Protein AF-A0A6J0YAD2-F1 (afdb_monomer)

Sequence (638 aa):
RALRPNRMYWRQGIYLNWSPEAYCLVGSEVLDHHAESFLKITVPSCRKGCVLLGQVVDHIDSLMEEWFPGLLEIDICGEGETLLKKWALYSFNDGEEHQKILLDNLMKKAEEGDLLVNPDQPRLTIPISQIAPDLILADLPRNIMLNNDELEFEQAPEFLLGDGSFGSVYRAAYKGEEVAVKIFNKHTSLRLLRQELVVLCHLHHPSLISLLAAGIRPRMLVMELASKGSLDRLLQQDKTSLTRTLQHRIVLHVADGLRYLHSAMIIYRDLKPHNVLLFTLYPNAAIIAKIADYGIAQYCCRMGIKTSEGTPGFRAPEVARGNVIYNQQADVYSFGLLLYDILTTGGRIAEGLKFPNEFDELAIQGKLPGFTTHKQKNFLLVGTADGNLAIFEDKTVKCKGATPLKILNIGNVSTPLMCLSESVNLTEKNIMWGGCGTKVFSFSDDFTIQKLIETRTNQRFSNTSFCDSNIIAVVVDTALYVAKKNSPCVEVWDKKTEKLCELIDCVHFLKEELVRVSKESKHKMSYSGRVKTLCLQKNTALWIGTGGGHILLLDLSTRRIIRIIHNFCDSVRVMMTAQLGSLKNVMLVLGYNRKSAEEIQSCLSVWDINLPHEVQNLEKHIEVRKELAEKMRRISVE

Structure (mmCIF, N/CA/C/O backbone):
data_AF-A0A6J0YAD2-F1
#
_entry.id   AF-A0A6J0YAD2-F1
#
loop_
_atom_site.group_PDB
_atom_site.id
_atom_site.type_symbol
_atom_site.label_atom_id
_atom_site.label_alt_id
_atom_site.label_comp_id
_atom_site.label_asym_id
_atom_site.label_entity_id
_atom_site.label_seq_id
_atom_site.pdbx_PDB_ins_code
_atom_site.Cartn_x
_atom_site.Cartn_y
_atom_site.Cartn_z
_atom_site.occupancy
_atom_site.B_iso_or_equiv
_atom_site.auth_seq_id
_atom_site.auth_comp_id
_atom_site.auth_asym_id
_atom_site.auth_atom_id
_atom_site.pdbx_PDB_model_num
ATOM 1 N N . ARG A 1 1 ? 5.662 -26.470 -18.129 1.00 44.34 1 ARG A N 1
ATOM 2 C CA . ARG A 1 1 ? 6.978 -26.662 -17.460 1.00 44.34 1 ARG A CA 1
ATOM 3 C C . ARG A 1 1 ? 7.989 -25.794 -18.196 1.00 44.34 1 ARG A C 1
ATOM 5 O O . ARG A 1 1 ? 8.094 -25.959 -19.401 1.00 44.34 1 ARG A O 1
ATOM 12 N N . ALA A 1 2 ? 8.673 -24.866 -17.523 1.00 53.50 2 ALA A N 1
ATOM 13 C CA . ALA A 1 2 ? 9.708 -24.052 -18.167 1.00 53.50 2 ALA A CA 1
ATOM 14 C C . ALA A 1 2 ? 10.860 -24.953 -18.654 1.00 53.50 2 ALA A C 1
ATOM 16 O O . ALA A 1 2 ? 11.359 -25.768 -17.872 1.00 53.50 2 ALA A O 1
ATOM 17 N N . LEU A 1 3 ? 11.257 -24.834 -19.927 1.00 74.44 3 LEU A N 1
ATOM 18 C CA . LEU A 1 3 ? 12.434 -25.527 -20.455 1.00 74.44 3 LEU A CA 1
ATOM 19 C C . LEU A 1 3 ? 13.683 -25.015 -19.724 1.00 74.44 3 LEU A C 1
ATOM 21 O O . LEU A 1 3 ? 13.900 -23.807 -19.620 1.00 74.44 3 LEU A O 1
ATOM 25 N N . ARG A 1 4 ? 14.512 -25.929 -19.215 1.00 83.62 4 ARG A N 1
ATOM 26 C CA . ARG A 1 4 ? 15.832 -25.588 -18.673 1.00 83.62 4 ARG A CA 1
ATOM 27 C C . ARG A 1 4 ? 16.863 -25.699 -19.800 1.00 83.62 4 ARG A C 1
ATOM 29 O O . ARG A 1 4 ? 16.853 -26.721 -20.481 1.00 83.62 4 ARG A O 1
ATOM 36 N N . PRO A 1 5 ? 17.737 -24.698 -19.994 1.00 89.00 5 PRO A N 1
ATOM 37 C CA . PRO A 1 5 ? 18.755 -24.767 -21.030 1.00 89.00 5 PRO A CA 1
ATOM 38 C C . PRO A 1 5 ? 19.855 -25.762 -20.667 1.00 89.00 5 PRO A C 1
ATOM 40 O O . PRO A 1 5 ? 20.206 -25.925 -19.491 1.00 89.00 5 PRO A O 1
ATOM 43 N N . ASN A 1 6 ? 20.464 -26.341 -21.697 1.00 90.62 6 ASN A N 1
ATOM 44 C CA . ASN A 1 6 ? 21.775 -26.960 -21.578 1.00 90.62 6 ASN A CA 1
ATOM 45 C C . ASN A 1 6 ? 22.804 -25.839 -21.415 1.00 90.62 6 ASN A C 1
ATOM 47 O O . ASN A 1 6 ? 22.952 -24.991 -22.295 1.00 90.62 6 ASN A O 1
ATOM 51 N N . ARG A 1 7 ? 23.468 -25.811 -20.258 1.00 93.31 7 ARG A N 1
ATOM 52 C CA . ARG A 1 7 ? 24.421 -24.762 -19.883 1.00 93.31 7 ARG A CA 1
ATOM 53 C C . ARG A 1 7 ? 25.838 -25.316 -19.843 1.00 93.31 7 ARG A C 1
ATOM 55 O O . ARG A 1 7 ? 26.067 -26.348 -19.215 1.00 93.31 7 ARG A O 1
ATOM 62 N N . MET A 1 8 ? 26.775 -24.614 -20.465 1.00 92.50 8 MET A N 1
ATOM 63 C CA . MET A 1 8 ? 28.204 -24.925 -20.415 1.00 92.50 8 MET A CA 1
ATOM 64 C C . MET A 1 8 ? 28.964 -23.704 -19.908 1.00 92.50 8 MET A C 1
ATOM 66 O O . MET A 1 8 ? 28.759 -22.592 -20.390 1.00 92.50 8 MET A O 1
ATOM 70 N N . TYR A 1 9 ? 29.829 -23.913 -18.921 1.00 92.38 9 TYR A N 1
ATOM 71 C CA . TYR A 1 9 ? 30.644 -22.869 -18.309 1.00 92.38 9 TYR A CA 1
ATOM 72 C C . TYR A 1 9 ? 32.117 -23.132 -18.603 1.00 92.38 9 TYR A C 1
ATOM 74 O O . TYR A 1 9 ? 32.573 -24.267 -18.490 1.00 92.38 9 TYR A O 1
ATOM 82 N N . TRP A 1 10 ? 32.854 -22.082 -18.951 1.00 88.81 10 TRP A N 1
ATOM 83 C CA . TRP A 1 10 ? 34.249 -22.176 -19.387 1.00 88.81 10 TRP A CA 1
ATOM 84 C C . TRP A 1 10 ? 35.114 -21.085 -18.747 1.00 88.81 10 TRP A C 1
ATOM 86 O O . TRP A 1 10 ? 36.070 -20.591 -19.332 1.00 88.81 10 TRP A O 1
ATOM 96 N N . ARG A 1 11 ? 34.785 -20.738 -17.492 1.00 89.81 11 ARG A N 1
ATOM 97 C CA . ARG A 1 11 ? 35.461 -19.753 -16.625 1.00 89.81 11 ARG A CA 1
ATOM 98 C C . ARG A 1 11 ? 35.331 -18.297 -17.067 1.00 89.81 11 ARG A C 1
ATOM 100 O O . ARG A 1 11 ? 34.961 -17.467 -16.249 1.00 89.81 11 ARG A O 1
ATOM 107 N N . GLN A 1 12 ? 35.614 -17.997 -18.327 1.00 91.31 12 GLN A N 1
ATOM 108 C CA . GLN A 1 12 ? 35.558 -16.649 -18.905 1.00 91.31 12 GLN A CA 1
ATOM 109 C C . GLN A 1 12 ? 34.339 -16.452 -19.815 1.00 91.31 12 GLN A C 1
ATOM 111 O O . GLN A 1 12 ? 34.292 -15.524 -20.617 1.00 91.31 12 GLN A O 1
ATOM 116 N N . GLY A 1 13 ? 33.347 -17.334 -19.697 1.00 93.06 13 GLY A N 1
ATOM 117 C CA . GLY A 1 13 ? 32.132 -17.273 -20.486 1.00 93.06 13 GLY A CA 1
ATOM 118 C C . GLY A 1 13 ? 31.116 -18.341 -20.106 1.00 93.06 13 GLY A C 1
ATOM 119 O O . GLY A 1 13 ? 31.372 -19.248 -19.301 1.00 93.06 13 GLY A O 1
ATOM 120 N N . ILE A 1 14 ? 29.949 -18.234 -20.731 1.00 95.56 14 ILE A N 1
ATOM 121 C CA . ILE A 1 14 ? 28.834 -19.160 -20.597 1.00 95.56 14 ILE A CA 1
ATOM 122 C C . ILE A 1 14 ? 28.152 -19.363 -21.952 1.00 95.56 14 ILE A C 1
ATOM 124 O O . ILE A 1 14 ? 27.942 -18.420 -22.711 1.00 95.56 14 ILE A O 1
ATOM 128 N N . TYR A 1 15 ? 27.800 -20.611 -22.245 1.00 95.12 15 TYR A N 1
ATOM 129 C CA . TYR A 1 15 ? 26.928 -20.974 -23.354 1.00 95.12 15 TYR A CA 1
ATOM 130 C C . TYR A 1 15 ? 25.610 -21.503 -22.800 1.00 95.12 15 TYR A C 1
ATOM 132 O O . TYR A 1 15 ? 25.598 -22.418 -21.969 1.00 95.12 15 TYR A O 1
ATOM 140 N N . LEU A 1 16 ? 24.505 -20.918 -23.250 1.00 94.94 16 LEU A N 1
ATOM 141 C CA . LEU A 1 16 ? 23.154 -21.289 -22.861 1.00 94.94 16 LEU A CA 1
ATOM 142 C C . LEU A 1 16 ? 22.366 -21.693 -24.108 1.00 94.94 16 LEU A C 1
ATOM 144 O O . LEU A 1 16 ? 22.108 -20.873 -24.990 1.00 94.94 16 LEU A O 1
ATOM 148 N N . ASN A 1 17 ? 21.967 -22.962 -24.168 1.00 93.19 17 ASN A N 1
ATOM 149 C CA . ASN A 1 17 ? 21.215 -23.518 -25.285 1.00 93.19 17 ASN A CA 1
ATOM 150 C C . ASN A 1 17 ? 19.826 -23.979 -24.833 1.00 93.19 17 ASN A C 1
ATOM 152 O O . ASN A 1 17 ? 19.703 -24.972 -24.110 1.00 93.19 17 ASN A O 1
ATOM 156 N N . TRP A 1 18 ? 18.781 -23.271 -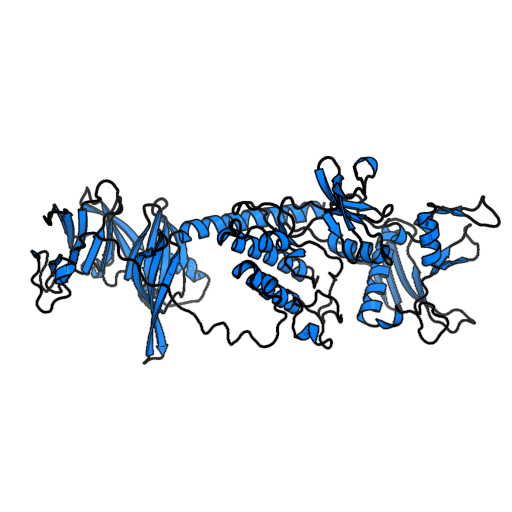25.266 1.00 92.75 18 TRP A N 1
ATOM 157 C CA . TRP A 1 18 ? 17.391 -23.706 -25.095 1.00 92.75 18 TRP A CA 1
ATOM 158 C C . TRP A 1 18 ? 16.905 -24.461 -26.330 1.00 92.75 18 TRP A C 1
ATOM 160 O O . TRP A 1 18 ? 16.233 -25.481 -26.201 1.00 92.75 18 TRP A O 1
ATOM 170 N N . SER A 1 19 ? 17.231 -23.945 -27.516 1.00 92.06 19 SER A N 1
ATOM 171 C CA . SER A 1 19 ? 16.892 -24.526 -28.816 1.00 92.06 19 SER A CA 1
ATOM 172 C C . SER A 1 19 ? 17.764 -23.903 -29.916 1.00 92.06 19 SER A C 1
ATOM 174 O O . SER A 1 19 ? 18.297 -22.814 -29.701 1.00 92.06 19 SER A O 1
ATOM 176 N N . PRO A 1 20 ? 17.835 -24.497 -31.121 1.00 89.06 20 PRO A N 1
ATOM 177 C CA . PRO A 1 20 ? 18.497 -23.868 -32.269 1.00 89.06 20 PRO A CA 1
ATOM 178 C C . PRO A 1 20 ? 17.954 -22.468 -32.607 1.00 89.06 20 PRO A C 1
ATOM 180 O O . PRO A 1 20 ? 18.698 -21.610 -33.063 1.00 89.06 20 PRO A O 1
ATOM 183 N N . GLU A 1 21 ? 16.673 -22.208 -32.325 1.00 88.50 21 GLU A N 1
ATOM 184 C CA . GLU A 1 21 ? 16.036 -20.899 -32.531 1.00 88.50 21 GLU A CA 1
ATOM 185 C C . GLU A 1 21 ? 16.337 -19.871 -31.426 1.00 88.50 21 GLU A C 1
ATOM 187 O O . GLU A 1 21 ? 16.003 -18.697 -31.577 1.00 88.50 21 GLU A O 1
ATOM 192 N N . ALA A 1 22 ? 16.882 -20.298 -30.282 1.00 90.31 22 ALA A N 1
ATOM 193 C CA . ALA A 1 22 ? 17.106 -19.452 -29.112 1.00 90.31 22 ALA A CA 1
ATOM 194 C C . ALA A 1 22 ? 18.272 -19.983 -28.268 1.00 90.31 22 ALA A C 1
ATOM 196 O O . ALA A 1 22 ? 18.119 -20.900 -27.451 1.00 90.31 22 ALA A O 1
ATOM 197 N N . TYR A 1 23 ? 19.434 -19.368 -28.457 1.00 95.25 23 TYR A N 1
ATOM 198 C CA . TYR A 1 23 ? 20.646 -19.617 -27.690 1.00 95.25 23 TYR A CA 1
ATOM 199 C C . TYR A 1 23 ? 21.347 -18.293 -27.380 1.00 95.25 23 TYR A C 1
ATOM 201 O O . TYR A 1 23 ? 21.082 -17.272 -28.014 1.00 95.25 23 TYR A O 1
ATOM 209 N N . CYS A 1 24 ? 22.240 -18.313 -26.397 1.00 96.75 24 CYS A N 1
ATOM 210 C CA . CYS A 1 24 ? 23.077 -17.173 -26.057 1.00 96.75 24 CYS A CA 1
ATOM 211 C C . CYS A 1 24 ? 24.483 -17.656 -25.698 1.00 96.75 24 CYS A C 1
ATOM 213 O O . CYS A 1 24 ? 24.646 -18.571 -24.885 1.00 96.75 24 CYS A O 1
ATOM 215 N N . LEU A 1 25 ? 25.488 -17.046 -26.316 1.00 96.69 25 LEU A N 1
ATOM 216 C CA . LEU A 1 25 ? 26.894 -17.234 -25.989 1.00 96.69 25 LEU A CA 1
ATOM 217 C C . LEU A 1 25 ? 27.455 -15.903 -25.496 1.00 96.69 25 LEU A C 1
ATOM 219 O O . LEU A 1 25 ? 27.321 -14.893 -26.181 1.00 96.69 25 LEU A O 1
ATOM 223 N N . VAL A 1 26 ? 28.081 -15.919 -24.323 1.00 96.75 26 VAL A N 1
ATOM 224 C CA . VAL A 1 26 ? 28.782 -14.766 -23.750 1.00 96.75 26 VAL A CA 1
ATOM 225 C C . VAL A 1 26 ? 30.177 -15.223 -23.362 1.00 96.75 26 VAL A C 1
ATOM 227 O O . VAL A 1 26 ? 30.312 -16.223 -22.654 1.00 96.75 26 VAL A O 1
ATOM 230 N N . GLY A 1 27 ? 31.211 -14.517 -23.804 1.00 94.38 27 GLY A N 1
ATOM 231 C CA . GLY A 1 27 ? 32.587 -14.872 -23.472 1.00 94.38 27 GLY A CA 1
ATOM 232 C C . GLY A 1 27 ? 33.573 -13.736 -23.684 1.00 94.38 27 GLY A C 1
ATOM 233 O O . GLY A 1 27 ? 33.277 -12.764 -24.376 1.00 94.38 27 GLY A O 1
ATOM 234 N N . SER A 1 28 ? 34.742 -13.870 -23.065 1.00 93.06 28 SER A N 1
ATOM 235 C CA . SER A 1 28 ? 35.893 -13.011 -23.331 1.00 93.06 28 SER A CA 1
ATOM 236 C C . SER A 1 28 ? 36.637 -13.488 -24.579 1.00 93.06 28 SER A C 1
ATOM 238 O O . SER A 1 28 ? 36.883 -14.683 -24.733 1.00 93.06 28 SER A O 1
ATOM 240 N N . GLU A 1 29 ? 37.010 -12.552 -25.449 1.00 90.94 29 GLU A N 1
ATOM 241 C CA . GLU A 1 29 ? 37.873 -12.787 -26.608 1.00 90.94 29 GLU A CA 1
ATOM 242 C C . GLU A 1 29 ? 39.023 -11.760 -26.634 1.00 90.94 29 GLU A C 1
ATOM 244 O O . GLU A 1 29 ? 38.943 -10.683 -26.034 1.00 90.94 29 GLU A O 1
ATOM 249 N N . VAL A 1 30 ? 40.109 -12.123 -27.322 1.00 89.81 30 VAL A N 1
ATOM 250 C CA . VAL A 1 30 ? 41.271 -11.273 -27.617 1.00 89.81 30 VAL A CA 1
ATOM 251 C C . VAL A 1 30 ? 41.626 -11.510 -29.083 1.00 89.81 30 VAL A C 1
ATOM 253 O O . VAL A 1 30 ? 41.653 -12.659 -29.523 1.00 89.81 30 VAL A O 1
ATOM 256 N N . LEU A 1 31 ? 41.856 -10.438 -29.842 1.00 86.38 31 LEU A N 1
ATOM 257 C CA . LEU A 1 31 ? 42.290 -10.524 -31.237 1.00 86.38 31 LEU A CA 1
ATOM 258 C C . LEU A 1 31 ? 43.809 -10.387 -31.313 1.00 86.38 31 LEU A C 1
ATOM 260 O O . LEU A 1 31 ? 44.398 -9.585 -30.584 1.00 86.38 31 LEU A O 1
ATOM 264 N N . ASP A 1 32 ? 44.434 -11.126 -32.227 1.00 76.88 32 ASP A N 1
ATOM 265 C CA . ASP A 1 32 ? 45.860 -10.978 -32.505 1.00 76.88 32 ASP A CA 1
ATOM 266 C C . ASP A 1 32 ? 46.169 -9.514 -32.870 1.00 76.88 32 ASP A C 1
ATOM 268 O O . ASP A 1 32 ? 45.430 -8.875 -33.617 1.00 76.88 32 ASP A O 1
ATOM 272 N N . HIS A 1 33 ? 47.254 -8.973 -32.308 1.00 76.88 33 HIS A N 1
ATOM 273 C CA . HIS A 1 33 ? 47.688 -7.571 -32.444 1.00 76.88 33 HIS A CA 1
ATOM 274 C C . HIS A 1 33 ? 46.863 -6.501 -31.699 1.00 76.88 33 HIS A C 1
ATOM 276 O O . HIS A 1 33 ? 47.216 -5.323 -31.775 1.00 76.88 33 HIS A O 1
ATOM 282 N N . HIS A 1 34 ? 45.855 -6.876 -30.902 1.00 77.12 34 HIS A N 1
ATOM 283 C CA . HIS A 1 34 ? 45.168 -5.966 -29.977 1.00 77.12 34 HIS A CA 1
ATOM 284 C C . HIS A 1 34 ? 45.392 -6.391 -28.519 1.00 77.12 34 HIS A C 1
ATOM 286 O O . HIS A 1 34 ? 45.037 -7.494 -28.119 1.00 77.12 34 HIS A O 1
ATOM 292 N N . ALA A 1 35 ? 45.973 -5.503 -27.704 1.00 75.69 35 ALA A N 1
ATOM 293 C CA . ALA A 1 35 ? 46.226 -5.773 -26.283 1.00 75.69 35 ALA A CA 1
ATOM 294 C C . ALA A 1 35 ? 44.952 -5.726 -25.410 1.00 75.69 35 ALA A C 1
ATOM 296 O O . ALA A 1 35 ? 44.960 -6.199 -24.275 1.00 75.69 35 ALA A O 1
ATOM 297 N N . GLU A 1 36 ? 43.866 -5.149 -25.926 1.00 83.19 36 GLU A N 1
ATOM 298 C CA . GLU A 1 36 ? 42.602 -4.967 -25.213 1.00 83.19 36 GLU A CA 1
ATOM 299 C C . GLU A 1 36 ? 41.737 -6.236 -25.274 1.00 83.19 36 GLU A C 1
ATOM 301 O O . GLU A 1 36 ? 41.394 -6.728 -26.351 1.00 83.19 36 GLU A O 1
ATOM 306 N N . SER A 1 37 ? 41.339 -6.755 -24.110 1.00 88.12 37 SER A N 1
ATOM 307 C CA . SER A 1 37 ? 40.329 -7.815 -24.016 1.00 88.12 37 SER A CA 1
ATOM 308 C C . SER A 1 37 ? 38.924 -7.246 -24.181 1.00 88.12 37 SER A C 1
ATOM 310 O O . SER A 1 37 ? 38.629 -6.186 -23.628 1.00 88.12 37 SER A O 1
ATOM 312 N N . PHE A 1 38 ? 38.023 -7.984 -24.828 1.00 91.12 38 PHE A N 1
ATOM 313 C CA . PHE A 1 38 ? 36.623 -7.579 -24.964 1.00 91.12 38 PHE A CA 1
ATOM 314 C C . PHE A 1 38 ? 35.659 -8.722 -24.644 1.00 91.12 38 PHE A C 1
ATOM 316 O O . PHE A 1 38 ? 36.020 -9.901 -24.638 1.00 91.12 38 PHE A O 1
ATOM 323 N N . LEU A 1 39 ? 34.411 -8.352 -24.356 1.00 94.00 39 LEU A N 1
ATOM 324 C CA . LEU A 1 39 ? 33.299 -9.287 -24.229 1.00 94.00 39 LEU A CA 1
ATOM 325 C C . LEU A 1 39 ? 32.572 -9.390 -25.565 1.00 94.00 39 LEU A C 1
ATOM 327 O O . LEU A 1 39 ? 32.253 -8.378 -26.187 1.00 94.00 39 LEU A O 1
ATOM 331 N N . LYS A 1 40 ? 32.265 -10.617 -25.976 1.00 95.56 40 LYS A N 1
ATOM 332 C CA . LYS A 1 40 ? 31.458 -10.901 -27.157 1.00 95.56 40 LYS A CA 1
ATOM 333 C C . LYS A 1 40 ? 30.184 -11.615 -26.753 1.00 95.56 40 LYS A C 1
ATOM 335 O O . LYS A 1 40 ? 30.209 -12.581 -25.987 1.00 95.56 40 LYS A O 1
ATOM 340 N N . ILE A 1 41 ? 29.076 -11.126 -27.295 1.00 96.75 41 ILE A N 1
ATOM 341 C CA . ILE A 1 41 ? 27.744 -11.684 -27.092 1.00 96.75 41 ILE A CA 1
ATOM 342 C C . ILE A 1 41 ? 27.226 -12.139 -28.452 1.00 96.75 41 ILE A C 1
ATOM 344 O O . ILE A 1 41 ? 27.326 -11.415 -29.440 1.00 96.75 41 ILE A O 1
ATOM 348 N N . THR A 1 42 ? 26.684 -13.349 -28.520 1.00 96.12 42 THR A N 1
ATOM 349 C CA . THR A 1 42 ? 26.117 -13.899 -29.754 1.00 96.12 42 THR A CA 1
ATOM 350 C C . THR A 1 42 ? 24.760 -14.522 -29.473 1.00 96.12 42 THR A C 1
ATOM 352 O O . THR A 1 42 ? 24.620 -15.384 -28.602 1.00 96.12 42 THR A O 1
ATOM 355 N N . VAL A 1 43 ? 23.767 -14.088 -30.244 1.00 96.19 43 VAL A N 1
ATOM 356 C CA . VAL A 1 43 ? 22.381 -14.561 -30.213 1.00 96.19 43 VAL A CA 1
ATOM 357 C C . VAL A 1 43 ? 21.881 -14.754 -31.650 1.00 96.19 43 VAL A C 1
ATOM 359 O O . VAL A 1 43 ? 22.397 -14.101 -32.559 1.00 96.19 43 VAL A O 1
ATOM 362 N N . PRO A 1 44 ? 20.886 -15.623 -31.894 1.00 94.75 44 PRO A N 1
ATOM 363 C CA . PRO A 1 44 ? 20.251 -15.710 -33.205 1.00 94.75 44 PRO A CA 1
ATOM 364 C C . PRO A 1 44 ? 19.474 -14.423 -33.524 1.00 94.75 44 PRO A C 1
ATOM 366 O O . PRO A 1 44 ? 18.850 -13.838 -32.635 1.00 94.75 44 PRO A O 1
ATOM 369 N N . SER A 1 45 ? 19.461 -14.011 -34.797 1.00 92.75 45 SER A N 1
ATOM 370 C CA . SER A 1 45 ? 18.715 -12.830 -35.264 1.00 92.75 45 SER A CA 1
ATOM 371 C C . SER A 1 45 ? 17.214 -13.125 -35.360 1.00 92.75 45 SER A C 1
ATOM 373 O O . SER A 1 45 ? 16.641 -13.370 -36.419 1.00 92.75 45 SER A O 1
ATOM 375 N N . CYS A 1 46 ? 16.573 -13.204 -34.198 1.00 91.25 46 CYS A N 1
ATOM 376 C CA . CYS A 1 46 ? 15.145 -13.432 -34.041 1.00 91.25 46 CYS A CA 1
ATOM 377 C C . CYS A 1 46 ? 14.657 -12.766 -32.747 1.00 91.25 46 CYS A C 1
ATOM 379 O O . CYS A 1 46 ? 15.450 -12.418 -31.869 1.00 91.25 46 CYS A O 1
ATOM 381 N N . ARG A 1 47 ? 13.336 -12.645 -32.563 1.00 89.19 47 ARG A N 1
ATOM 382 C CA . ARG A 1 47 ? 12.770 -12.013 -31.356 1.00 89.19 47 ARG A CA 1
ATOM 383 C C . ARG A 1 47 ? 13.230 -12.683 -30.055 1.00 89.19 47 ARG A C 1
ATOM 385 O O . ARG A 1 47 ? 13.507 -11.992 -29.084 1.00 89.19 47 ARG A O 1
ATOM 392 N N . LYS A 1 48 ? 13.336 -14.019 -30.024 1.00 90.88 48 LYS A N 1
ATOM 393 C CA . LYS A 1 48 ? 13.820 -14.747 -28.834 1.00 90.88 48 LYS A CA 1
ATOM 394 C C . LYS A 1 48 ? 15.283 -14.400 -28.528 1.00 90.88 48 LYS A C 1
ATOM 396 O O . LYS A 1 48 ? 15.616 -14.194 -27.367 1.00 90.88 48 LYS A O 1
ATOM 401 N N . GLY A 1 49 ? 16.132 -14.308 -29.554 1.00 93.00 49 GLY A N 1
ATOM 402 C CA . GLY A 1 49 ? 17.528 -13.892 -29.411 1.00 93.00 49 GLY A CA 1
ATOM 403 C C . GLY A 1 49 ? 17.666 -12.442 -28.951 1.00 93.00 49 GLY A C 1
ATOM 404 O O . GLY A 1 49 ? 18.464 -12.168 -28.063 1.00 93.00 49 GLY A O 1
ATOM 405 N N . CYS A 1 50 ? 16.825 -11.540 -29.460 1.00 91.25 50 CYS A N 1
ATOM 406 C CA . CYS A 1 50 ? 16.754 -10.146 -29.016 1.00 91.25 50 CYS A CA 1
ATOM 407 C C . CYS A 1 50 ? 16.418 -10.020 -27.518 1.00 91.25 50 CYS A C 1
ATOM 409 O O . CYS A 1 50 ? 17.118 -9.308 -26.805 1.00 91.25 50 CYS A O 1
ATOM 411 N N . VAL A 1 51 ? 15.429 -10.772 -27.016 1.00 89.81 51 VAL A N 1
ATOM 412 C CA . VAL A 1 51 ? 15.103 -10.799 -25.574 1.00 89.81 51 VAL A CA 1
ATOM 413 C C . VAL A 1 51 ? 16.289 -11.293 -24.738 1.00 89.81 51 VAL A C 1
ATOM 415 O O . VAL A 1 51 ? 16.574 -10.732 -23.682 1.00 89.81 51 VAL A O 1
ATOM 418 N N . LEU A 1 52 ? 16.998 -12.327 -25.205 1.00 92.31 52 LEU A N 1
ATOM 419 C CA . LEU A 1 52 ? 18.197 -12.825 -24.523 1.00 92.31 52 LEU A CA 1
ATOM 420 C C . LEU A 1 52 ? 19.320 -11.780 -24.519 1.00 92.31 52 LEU A C 1
ATOM 422 O O . LEU A 1 52 ? 19.962 -11.600 -23.488 1.00 92.31 52 LEU A O 1
ATOM 426 N N . LEU A 1 53 ? 19.542 -11.086 -25.641 1.00 93.88 53 LEU A N 1
ATOM 427 C CA . LEU A 1 53 ? 20.540 -10.022 -25.738 1.00 93.88 53 LEU A CA 1
ATOM 428 C C . LEU A 1 53 ? 20.235 -8.895 -24.752 1.00 93.88 53 LEU A C 1
ATOM 430 O O . LEU A 1 53 ? 21.115 -8.565 -23.965 1.00 93.88 53 LEU A O 1
ATOM 434 N N . GLY A 1 54 ? 18.997 -8.385 -24.745 1.00 89.62 54 GLY A N 1
ATOM 435 C CA . GLY A 1 54 ? 18.544 -7.332 -23.830 1.00 89.62 54 GLY A CA 1
ATOM 436 C C . GLY A 1 54 ? 18.834 -7.677 -22.366 1.00 89.62 54 GLY A C 1
ATOM 437 O O . GLY A 1 54 ? 19.528 -6.941 -21.672 1.00 89.62 54 GLY A O 1
ATOM 438 N N . GLN A 1 55 ? 18.425 -8.871 -21.925 1.00 88.38 55 GLN A N 1
ATOM 439 C CA . GLN A 1 55 ? 18.688 -9.339 -20.557 1.00 88.38 55 GLN A CA 1
ATOM 440 C C . GLN A 1 55 ? 20.183 -9.434 -20.222 1.00 88.38 55 GLN A C 1
ATOM 442 O O . GLN A 1 55 ? 20.584 -9.166 -19.091 1.00 88.38 55 GLN A O 1
ATOM 447 N N . VAL A 1 56 ? 21.018 -9.858 -21.173 1.00 92.12 56 VAL A N 1
ATOM 448 C CA . VAL A 1 56 ? 22.464 -9.980 -20.954 1.00 92.12 56 VAL A CA 1
ATOM 449 C C . VAL A 1 56 ? 23.122 -8.609 -20.856 1.00 92.12 56 VAL A C 1
ATOM 451 O O . VAL A 1 56 ? 23.907 -8.397 -19.933 1.00 92.12 56 VAL A O 1
ATOM 454 N N . VAL A 1 57 ? 22.810 -7.682 -21.767 1.00 90.69 57 VAL A N 1
ATOM 455 C CA . VAL A 1 57 ? 23.420 -6.344 -21.757 1.00 90.69 57 VAL A CA 1
ATOM 456 C C . VAL A 1 57 ? 22.989 -5.541 -20.532 1.00 90.69 57 VAL A C 1
ATOM 458 O O . VAL A 1 57 ? 23.843 -4.915 -19.908 1.00 90.69 57 VAL A O 1
ATOM 461 N N . ASP A 1 58 ? 21.726 -5.656 -20.105 1.00 86.00 58 ASP A N 1
ATOM 462 C CA . ASP A 1 58 ? 21.222 -4.986 -18.899 1.00 86.00 58 ASP A CA 1
ATOM 463 C C . ASP A 1 58 ? 21.919 -5.525 -17.627 1.00 86.00 58 ASP A C 1
ATOM 465 O O . ASP A 1 58 ? 22.261 -4.759 -16.720 1.00 86.00 58 ASP A O 1
ATOM 469 N N . HIS A 1 59 ? 22.204 -6.835 -17.560 1.00 86.06 59 HIS A N 1
ATOM 470 C CA . HIS A 1 59 ? 22.985 -7.424 -16.463 1.00 86.06 59 HIS A CA 1
ATOM 471 C C . HIS A 1 59 ? 24.459 -7.003 -16.480 1.00 86.06 59 HIS A C 1
ATOM 473 O O . HIS A 1 59 ? 25.026 -6.776 -15.412 1.00 86.06 59 HIS A O 1
ATOM 479 N N . ILE A 1 60 ? 25.089 -6.921 -17.657 1.00 88.06 60 ILE A N 1
ATOM 480 C CA . ILE A 1 60 ? 26.480 -6.461 -17.780 1.00 88.06 60 ILE A CA 1
ATOM 481 C C . ILE A 1 60 ? 26.579 -5.004 -17.331 1.00 88.06 60 ILE A C 1
ATOM 483 O O . ILE A 1 60 ? 27.432 -4.690 -16.508 1.00 88.06 60 ILE A O 1
ATOM 487 N N . ASP A 1 61 ? 25.686 -4.136 -17.805 1.00 82.88 61 ASP A N 1
ATOM 488 C CA . ASP A 1 61 ? 25.674 -2.727 -17.413 1.00 82.88 61 ASP A CA 1
ATOM 489 C C . ASP A 1 61 ? 25.443 -2.560 -15.906 1.00 82.88 61 ASP A C 1
ATOM 491 O O . ASP A 1 61 ? 26.190 -1.826 -15.259 1.00 82.88 61 ASP A O 1
ATOM 495 N N . SER A 1 62 ? 24.493 -3.307 -15.329 1.00 78.94 62 SER A N 1
ATOM 496 C CA . SER A 1 62 ? 24.249 -3.306 -13.878 1.00 78.94 62 SER A CA 1
ATOM 497 C C . SER A 1 62 ? 25.474 -3.778 -13.081 1.00 78.94 62 SER A C 1
ATOM 499 O O . SER A 1 62 ? 25.797 -3.213 -12.039 1.00 78.94 62 SER A O 1
ATOM 501 N N . LEU A 1 63 ? 26.192 -4.797 -13.573 1.00 82.88 63 LEU A N 1
ATOM 502 C CA . LEU A 1 63 ? 27.423 -5.287 -12.947 1.00 82.88 63 LEU A CA 1
ATOM 503 C C . LEU A 1 63 ? 28.530 -4.225 -12.979 1.00 82.88 63 LEU A C 1
ATOM 505 O O . LEU A 1 63 ? 29.240 -4.059 -11.988 1.00 82.88 63 LEU A O 1
ATOM 509 N N . MET A 1 64 ? 28.679 -3.518 -14.103 1.00 82.44 64 MET A N 1
ATOM 510 C CA . MET A 1 64 ? 29.674 -2.452 -14.241 1.00 82.44 64 MET A CA 1
ATOM 511 C C . MET A 1 64 ? 29.363 -1.278 -13.312 1.00 82.44 64 MET A C 1
ATOM 513 O O . MET A 1 64 ? 30.270 -0.790 -12.650 1.00 82.44 64 MET A O 1
ATOM 517 N N . GLU A 1 65 ? 28.097 -0.872 -13.188 1.00 74.25 65 GLU A N 1
ATOM 518 C CA . GLU A 1 65 ? 27.680 0.156 -12.221 1.00 74.25 65 GLU A CA 1
ATOM 519 C C . GLU A 1 65 ? 28.000 -0.239 -10.776 1.00 74.25 65 GLU A C 1
ATOM 521 O O . GLU A 1 65 ? 28.534 0.562 -10.010 1.00 74.25 65 GLU A O 1
ATOM 526 N N . GLU A 1 66 ? 27.666 -1.473 -10.394 1.00 71.19 66 GLU A N 1
ATOM 527 C CA . GLU A 1 66 ? 27.729 -1.906 -8.999 1.00 71.19 66 GLU A CA 1
ATOM 528 C C . GLU A 1 66 ? 29.160 -2.233 -8.544 1.00 71.19 66 GLU A C 1
ATOM 530 O O . GLU A 1 66 ? 29.558 -1.899 -7.424 1.00 71.19 66 GLU A O 1
ATOM 535 N N . TRP A 1 67 ? 29.938 -2.908 -9.393 1.00 74.12 67 TRP A N 1
ATOM 536 C CA . TRP A 1 67 ? 31.253 -3.439 -9.022 1.00 74.12 67 TRP A CA 1
ATOM 537 C C . TRP A 1 67 ? 32.419 -2.649 -9.616 1.00 74.12 67 TRP A C 1
ATOM 539 O O . TRP A 1 67 ? 33.521 -2.714 -9.067 1.00 74.12 67 TRP A O 1
ATOM 549 N N . PHE A 1 68 ? 32.188 -1.882 -10.685 1.00 79.69 68 PHE A N 1
ATOM 550 C CA . PHE A 1 68 ? 33.222 -1.143 -11.418 1.00 79.69 68 PHE A CA 1
ATOM 551 C C . PHE A 1 68 ? 32.793 0.299 -11.780 1.00 79.69 68 PHE A C 1
ATOM 553 O O . PHE A 1 68 ? 32.950 0.704 -12.933 1.00 79.69 68 PHE A O 1
ATOM 560 N N . PRO A 1 69 ? 32.280 1.109 -10.830 1.00 67.69 69 PRO A N 1
ATOM 561 C CA . PRO A 1 69 ? 31.615 2.383 -11.132 1.00 67.69 69 PRO A CA 1
ATOM 562 C C . PRO A 1 69 ? 32.482 3.387 -11.912 1.00 67.69 69 PRO A C 1
ATOM 564 O O . PRO A 1 69 ? 31.960 4.110 -12.752 1.00 67.69 69 PRO A O 1
ATOM 567 N N . GLY A 1 70 ? 33.807 3.388 -11.713 1.00 70.75 70 GLY A N 1
ATOM 568 C CA . GLY A 1 70 ? 34.732 4.265 -12.448 1.00 70.75 70 GLY A CA 1
ATOM 569 C C . GLY A 1 70 ? 35.015 3.842 -13.897 1.00 70.75 70 GLY A C 1
ATOM 570 O O . GLY A 1 70 ? 35.615 4.601 -14.644 1.00 70.75 70 GLY A O 1
ATOM 571 N N . LEU A 1 71 ? 34.599 2.643 -14.319 1.00 73.69 71 LEU A N 1
ATOM 572 C CA . LEU A 1 71 ? 34.840 2.128 -15.675 1.00 73.69 71 LEU A CA 1
ATOM 573 C C . LEU A 1 71 ? 33.803 2.637 -16.694 1.00 73.69 71 LEU A C 1
ATOM 575 O O . LEU A 1 71 ? 33.996 2.533 -17.904 1.00 73.69 71 LEU A O 1
ATOM 579 N N . LEU A 1 72 ? 32.690 3.174 -16.196 1.00 67.81 72 LEU A N 1
ATOM 580 C CA . LEU A 1 72 ? 31.662 3.841 -16.993 1.00 67.81 72 LEU A CA 1
ATOM 581 C C . LEU A 1 72 ? 31.947 5.340 -17.167 1.00 67.81 72 LEU A C 1
ATOM 583 O O . LEU A 1 72 ? 31.263 6.002 -17.946 1.00 67.81 72 LEU A O 1
ATOM 587 N N . GLU A 1 73 ? 32.933 5.867 -16.439 1.00 62.28 73 GLU A N 1
ATOM 588 C CA . GLU A 1 73 ? 33.358 7.256 -16.532 1.00 62.28 73 GLU A CA 1
ATOM 589 C C . GLU A 1 73 ? 34.312 7.469 -17.715 1.00 62.28 73 GLU A C 1
ATOM 591 O O . GLU A 1 73 ? 34.832 6.543 -18.349 1.00 62.28 73 GLU A O 1
ATOM 596 N N . ILE A 1 74 ? 34.484 8.741 -18.041 1.00 59.59 74 ILE A N 1
ATOM 597 C CA . ILE A 1 74 ? 35.377 9.209 -19.088 1.00 59.59 74 ILE A CA 1
ATOM 598 C C . ILE A 1 74 ? 36.801 9.189 -18.529 1.00 59.59 74 ILE A C 1
ATOM 600 O O . ILE A 1 74 ? 36.997 9.565 -17.374 1.00 59.59 74 ILE A O 1
ATOM 604 N N . ASP A 1 75 ? 37.79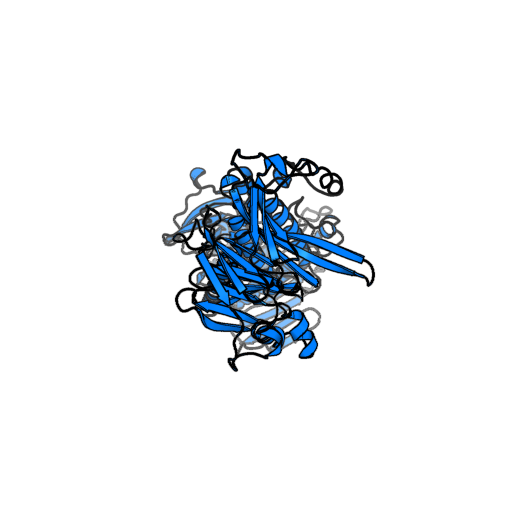5 8.782 -19.315 1.00 54.16 75 ASP A N 1
ATOM 605 C CA . ASP A 1 75 ? 39.190 8.847 -18.881 1.00 54.16 75 ASP A CA 1
ATOM 606 C C . ASP A 1 75 ? 39.617 10.307 -18.642 1.00 54.16 75 ASP A C 1
ATOM 608 O O . ASP A 1 75 ? 39.890 11.058 -19.578 1.00 54.16 75 ASP A O 1
ATOM 612 N N . ILE A 1 76 ? 39.661 10.705 -17.367 1.00 50.06 76 ILE A N 1
ATOM 613 C CA . ILE A 1 76 ? 40.033 12.055 -16.916 1.00 50.06 76 ILE A CA 1
ATOM 614 C C . ILE A 1 76 ? 41.538 12.314 -17.137 1.00 50.06 76 ILE A C 1
ATOM 616 O O . ILE A 1 76 ? 41.964 13.466 -17.207 1.00 50.06 76 ILE A O 1
ATOM 620 N N . CYS A 1 77 ? 42.347 11.257 -17.256 1.00 47.94 77 CYS A N 1
ATOM 621 C CA . CYS A 1 77 ? 43.797 11.332 -17.439 1.00 47.94 77 CYS A CA 1
ATOM 622 C C . CYS A 1 77 ? 44.243 11.127 -18.903 1.00 47.94 77 CYS A C 1
ATOM 624 O O . CYS A 1 77 ? 45.426 11.318 -19.192 1.00 47.94 77 CYS A O 1
ATOM 626 N N . GLY A 1 78 ? 43.326 10.746 -19.802 1.00 54.44 78 GLY A N 1
ATOM 627 C CA . GLY A 1 78 ? 43.559 10.484 -21.229 1.00 54.44 78 GLY A CA 1
ATOM 628 C C . GLY A 1 78 ? 42.843 11.469 -22.164 1.00 54.44 78 GLY A C 1
ATOM 629 O O . GLY A 1 78 ? 42.676 12.641 -21.841 1.00 54.44 78 GLY A O 1
ATOM 630 N N . GLU A 1 79 ? 42.420 11.008 -23.348 1.00 47.31 79 GLU A N 1
ATOM 631 C CA . GLU A 1 79 ? 41.790 11.848 -24.392 1.00 47.31 79 GLU A CA 1
ATOM 632 C C . GLU A 1 79 ? 40.319 12.227 -24.109 1.00 47.31 79 GLU A C 1
ATOM 634 O O . GLU A 1 79 ? 39.671 12.862 -24.940 1.00 47.31 79 GLU A O 1
ATOM 639 N N . GLY A 1 80 ? 39.770 11.865 -22.943 1.00 54.34 80 GLY A N 1
ATOM 640 C CA . GLY A 1 80 ? 38.358 12.097 -22.635 1.00 54.34 80 GLY A CA 1
ATOM 641 C C . GLY A 1 80 ? 37.408 11.133 -23.358 1.00 54.34 80 GLY A C 1
ATOM 642 O O . GLY A 1 80 ? 36.277 11.503 -23.674 1.00 54.34 80 GLY A O 1
ATOM 643 N N . GLU A 1 81 ? 37.837 9.891 -23.602 1.00 58.31 81 GLU A N 1
ATOM 644 C CA . GLU A 1 81 ? 36.982 8.812 -24.118 1.00 58.31 81 GLU A CA 1
ATOM 645 C C . GLU A 1 81 ? 36.448 7.911 -22.989 1.00 58.31 81 GLU A C 1
ATOM 647 O O . GLU A 1 81 ? 37.063 7.773 -21.931 1.00 58.31 81 GLU A O 1
ATOM 652 N N . THR A 1 82 ? 35.296 7.267 -23.202 1.00 65.44 82 THR A N 1
ATOM 653 C CA . THR A 1 82 ? 34.748 6.270 -22.265 1.00 65.44 82 THR A CA 1
ATOM 654 C C . THR A 1 82 ? 35.626 5.021 -22.229 1.00 65.44 82 THR A C 1
ATOM 656 O O . THR A 1 82 ? 35.906 4.441 -23.283 1.00 65.44 82 THR A O 1
ATOM 659 N N . LEU A 1 83 ? 35.982 4.549 -21.030 1.00 71.81 83 LEU A N 1
ATOM 660 C CA . LEU A 1 83 ? 36.821 3.355 -20.853 1.00 71.81 83 LEU A CA 1
ATOM 661 C C . LEU A 1 83 ? 36.144 2.070 -21.375 1.00 71.81 83 LEU A C 1
ATOM 663 O O . LEU A 1 83 ? 36.808 1.182 -21.907 1.00 71.81 83 LEU A O 1
ATOM 667 N N . LEU A 1 84 ? 34.813 1.981 -21.287 1.00 82.62 84 LEU A N 1
ATOM 668 C CA . LEU A 1 84 ? 34.010 0.896 -21.863 1.00 82.62 84 LEU A CA 1
ATOM 669 C C . LEU A 1 84 ? 33.429 1.281 -23.228 1.00 82.62 84 LEU A C 1
ATOM 671 O O . LEU A 1 84 ? 32.307 1.779 -23.330 1.00 82.62 84 LEU A O 1
ATOM 675 N N . LYS A 1 85 ? 34.169 0.989 -24.300 1.00 86.62 85 LYS A N 1
ATOM 676 C CA . LYS A 1 85 ? 33.697 1.200 -25.677 1.00 86.62 85 LYS A CA 1
ATOM 677 C C . LYS A 1 85 ? 32.726 0.094 -26.098 1.00 86.62 85 LYS A C 1
ATOM 679 O O . LYS A 1 85 ? 33.098 -1.078 -26.173 1.00 86.62 85 LYS A O 1
ATOM 684 N N . LYS A 1 86 ? 31.484 0.467 -26.420 1.00 90.38 86 LYS A N 1
ATOM 685 C CA . LYS A 1 86 ? 30.450 -0.464 -26.898 1.00 90.38 86 LYS A CA 1
ATOM 686 C C . LYS A 1 86 ? 30.366 -0.446 -28.423 1.00 90.38 86 LYS A C 1
ATOM 688 O O . LYS A 1 86 ? 30.008 0.572 -29.018 1.00 90.38 86 LYS A O 1
ATOM 693 N N . TRP A 1 87 ? 30.667 -1.582 -29.044 1.00 93.06 87 TRP A N 1
ATOM 694 C CA . TRP A 1 87 ? 30.690 -1.748 -30.497 1.00 93.06 87 TRP A CA 1
ATOM 695 C C . TRP A 1 87 ? 29.600 -2.711 -30.961 1.00 93.06 87 TRP A C 1
ATOM 697 O O . TRP A 1 87 ? 29.428 -3.777 -30.372 1.00 93.06 87 TRP A O 1
ATOM 707 N N . ALA A 1 88 ? 28.922 -2.367 -32.055 1.00 94.62 88 ALA A N 1
ATOM 708 C CA . ALA A 1 88 ? 28.095 -3.296 -32.811 1.00 94.62 88 ALA A CA 1
ATOM 709 C C . ALA A 1 88 ? 28.866 -3.800 -34.037 1.00 94.62 88 ALA A C 1
ATOM 711 O O . ALA A 1 88 ? 29.534 -3.021 -34.725 1.00 94.62 88 ALA A O 1
ATOM 712 N N . LEU A 1 89 ? 28.770 -5.104 -34.299 1.00 9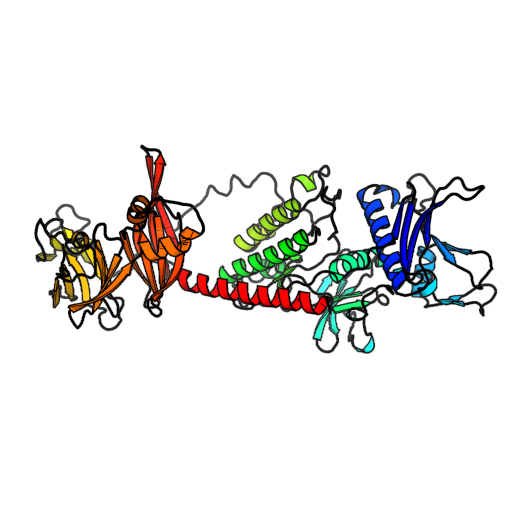5.12 89 LEU A N 1
ATOM 713 C CA . LEU A 1 89 ? 29.352 -5.755 -35.471 1.00 95.12 89 LEU A CA 1
ATOM 714 C C . LEU A 1 89 ? 28.269 -5.969 -36.522 1.00 95.12 89 LEU A C 1
ATOM 716 O O . LEU A 1 89 ? 27.190 -6.463 -36.198 1.00 95.12 89 LEU A O 1
ATOM 720 N N . TYR A 1 90 ? 28.552 -5.614 -37.772 1.00 95.00 90 TYR A N 1
ATOM 721 C CA . TYR A 1 90 ? 27.593 -5.746 -38.866 1.00 95.00 90 TYR A CA 1
ATOM 722 C C . TYR A 1 90 ? 28.287 -5.990 -40.206 1.00 95.00 90 TYR A C 1
ATOM 724 O O . TYR A 1 90 ? 29.471 -5.707 -40.362 1.00 95.00 90 TYR A O 1
ATOM 732 N N . SER A 1 91 ? 27.538 -6.494 -41.181 1.00 94.94 91 SER A N 1
ATOM 733 C CA . SER A 1 91 ? 27.960 -6.590 -42.577 1.00 94.94 91 SER A CA 1
ATOM 734 C C . SER A 1 91 ? 26.773 -6.288 -43.490 1.00 94.94 91 SER A C 1
ATOM 736 O O . SER A 1 91 ? 25.635 -6.610 -43.149 1.00 94.94 91 SER A O 1
ATOM 738 N N . PHE A 1 92 ? 27.034 -5.673 -44.646 1.00 92.38 92 PHE A N 1
ATOM 739 C CA . PHE A 1 92 ? 26.016 -5.416 -45.670 1.00 92.38 92 PHE A CA 1
ATOM 740 C C . PHE A 1 92 ? 25.652 -6.661 -46.480 1.00 92.38 92 PHE A C 1
ATOM 742 O O . PHE A 1 92 ? 24.617 -6.660 -47.144 1.00 92.38 92 PHE A O 1
ATOM 749 N N . ASN A 1 93 ? 26.488 -7.700 -46.445 1.00 91.94 93 ASN A N 1
ATOM 750 C CA . ASN A 1 93 ? 26.250 -8.942 -47.165 1.00 91.94 93 ASN A CA 1
ATOM 751 C C . ASN A 1 93 ? 26.789 -10.150 -46.387 1.00 91.94 93 ASN A C 1
ATOM 753 O O . ASN A 1 93 ? 27.815 -10.065 -45.705 1.00 91.94 93 ASN A O 1
ATOM 757 N N . ASP A 1 94 ? 26.106 -11.285 -46.504 1.00 90.62 94 ASP A N 1
ATOM 758 C CA . ASP A 1 94 ? 26.518 -12.515 -45.830 1.00 90.62 94 ASP A CA 1
ATOM 759 C C . ASP A 1 94 ? 27.850 -13.029 -46.402 1.00 90.62 94 ASP A C 1
ATOM 761 O O . ASP A 1 94 ? 28.038 -13.092 -47.617 1.00 90.62 94 ASP A O 1
ATOM 765 N N . GLY A 1 95 ? 28.773 -13.418 -45.519 1.00 89.31 95 GLY A N 1
ATOM 766 C CA . GLY A 1 95 ? 30.098 -13.938 -45.886 1.00 89.31 95 GLY A CA 1
ATOM 767 C C . GLY A 1 95 ? 31.208 -12.887 -46.010 1.00 89.31 95 GLY A C 1
ATOM 768 O O . GLY A 1 95 ? 32.371 -13.269 -46.108 1.00 89.31 95 GLY A O 1
ATOM 769 N N . GLU A 1 96 ? 30.874 -11.597 -45.954 1.00 92.88 96 GLU A N 1
ATOM 770 C CA . GLU A 1 96 ? 31.848 -10.497 -45.904 1.00 92.88 96 GLU A CA 1
ATOM 771 C C . GLU A 1 96 ? 32.393 -10.265 -44.482 1.00 92.88 96 GLU A C 1
ATOM 773 O O . GLU A 1 96 ? 31.821 -10.716 -43.482 1.00 92.88 96 GLU A O 1
ATOM 778 N N . GLU A 1 97 ? 33.507 -9.536 -44.383 1.00 91.88 97 GLU A N 1
ATOM 779 C CA . GLU A 1 97 ? 34.098 -9.165 -43.097 1.00 91.88 97 GLU A CA 1
ATOM 780 C C . GLU A 1 97 ? 33.199 -8.187 -42.321 1.00 91.88 97 GLU A C 1
ATOM 782 O O . GLU A 1 97 ? 32.623 -7.248 -42.877 1.00 91.88 97 GLU A O 1
ATOM 787 N N . HIS A 1 98 ? 33.087 -8.394 -41.006 1.00 93.38 98 HIS A N 1
ATOM 788 C CA . HIS A 1 98 ? 32.279 -7.528 -40.156 1.00 93.38 98 HIS A CA 1
ATOM 789 C C . HIS A 1 98 ? 32.956 -6.175 -39.938 1.00 93.38 98 HIS A C 1
ATOM 791 O O . HIS A 1 98 ? 34.108 -6.086 -39.512 1.00 93.38 98 HIS A O 1
ATOM 797 N N . GLN A 1 99 ? 32.183 -5.115 -40.117 1.00 94.06 99 GLN A N 1
ATOM 798 C CA . GLN A 1 99 ? 32.545 -3.756 -39.749 1.00 94.06 99 GLN A CA 1
ATOM 799 C C . GLN A 1 99 ? 32.102 -3.460 -38.311 1.00 94.06 99 GLN A C 1
ATOM 801 O O . GLN A 1 99 ? 31.172 -4.081 -37.789 1.00 94.06 99 GLN A O 1
ATOM 806 N N . LYS A 1 100 ? 32.773 -2.502 -37.660 1.00 93.31 100 LYS A N 1
ATOM 807 C CA . LYS A 1 100 ? 32.469 -2.068 -36.288 1.00 93.31 100 LYS A CA 1
ATOM 808 C C . LYS A 1 100 ? 31.859 -0.669 -36.309 1.00 93.31 100 LYS A C 1
ATOM 810 O O . LYS A 1 100 ? 32.383 0.220 -36.974 1.00 93.31 100 LYS A O 1
ATOM 815 N N . ILE A 1 101 ? 30.798 -0.449 -35.540 1.00 93.81 101 ILE A N 1
ATOM 816 C CA . ILE A 1 101 ? 30.240 0.886 -35.280 1.00 93.81 101 ILE A CA 1
ATOM 817 C C . ILE A 1 101 ? 30.057 1.090 -33.777 1.00 93.81 101 ILE A C 1
ATOM 819 O O . ILE A 1 101 ? 29.573 0.199 -33.082 1.00 93.81 101 ILE A O 1
ATOM 823 N N . LEU A 1 102 ? 30.466 2.253 -33.265 1.00 91.88 102 LEU A N 1
ATOM 824 C CA . LEU A 1 102 ? 30.191 2.635 -31.878 1.00 91.88 102 LEU A CA 1
ATOM 825 C C . LEU A 1 102 ? 28.684 2.782 -31.678 1.00 91.88 102 LEU A C 1
ATOM 827 O O . LEU A 1 102 ? 28.020 3.422 -32.500 1.00 91.88 102 LEU A O 1
ATOM 831 N N . LEU A 1 103 ? 28.159 2.254 -30.570 1.00 88.88 103 LEU A N 1
ATOM 832 C CA . LEU A 1 103 ? 26.733 2.375 -30.267 1.00 88.88 103 LEU A CA 1
ATOM 833 C C . LEU A 1 103 ? 26.286 3.838 -30.245 1.00 88.88 103 LEU A C 1
ATOM 835 O O . LEU A 1 103 ? 25.264 4.139 -30.842 1.00 88.88 103 LEU A O 1
ATOM 839 N N . ASP A 1 104 ? 27.075 4.764 -29.698 1.00 84.44 104 ASP A N 1
ATOM 840 C CA . ASP A 1 104 ? 26.741 6.197 -29.684 1.00 84.44 104 ASP A CA 1
ATOM 841 C C . ASP A 1 104 ? 26.516 6.791 -31.080 1.00 84.44 104 ASP A C 1
ATOM 843 O O . ASP A 1 104 ? 25.624 7.617 -31.282 1.00 84.44 104 ASP A O 1
ATOM 847 N N . ASN A 1 105 ? 27.287 6.342 -32.072 1.00 88.50 105 ASN A N 1
ATOM 848 C CA . ASN A 1 105 ? 27.106 6.763 -33.459 1.00 88.50 105 ASN A CA 1
ATOM 849 C C . ASN A 1 105 ? 25.877 6.099 -34.084 1.00 88.50 105 ASN A C 1
ATOM 851 O O . ASN A 1 105 ? 25.139 6.749 -34.825 1.00 88.50 105 ASN A O 1
ATOM 855 N N . LEU A 1 106 ? 25.623 4.831 -33.754 1.00 89.38 106 LEU A N 1
ATOM 856 C CA . LEU A 1 106 ? 24.417 4.128 -34.184 1.00 89.38 106 LEU A CA 1
ATOM 857 C C . LEU A 1 106 ? 23.147 4.749 -33.573 1.00 89.38 106 LEU A C 1
ATOM 859 O O . LEU A 1 106 ? 22.138 4.840 -34.263 1.00 89.38 106 LEU A O 1
ATOM 863 N N . MET A 1 107 ? 23.204 5.252 -32.334 1.00 83.50 107 MET A N 1
ATOM 864 C CA . MET A 1 107 ? 22.108 5.983 -31.683 1.00 83.50 107 MET A CA 1
ATOM 865 C C . MET A 1 107 ? 21.759 7.267 -32.431 1.00 83.50 107 MET A C 1
ATOM 867 O O . MET A 1 107 ? 20.587 7.503 -32.707 1.00 83.50 107 MET A O 1
ATOM 871 N N . LYS A 1 108 ? 22.765 8.058 -32.827 1.00 84.94 108 LYS A N 1
ATOM 872 C CA . LYS A 1 108 ? 22.550 9.254 -33.662 1.00 84.94 108 LYS A CA 1
ATOM 873 C C . LYS A 1 108 ? 21.877 8.890 -34.987 1.00 84.94 108 LYS A C 1
ATOM 875 O O . LYS A 1 108 ? 20.953 9.569 -35.415 1.00 84.94 108 LYS A O 1
ATOM 880 N N . LYS A 1 109 ? 22.283 7.775 -35.606 1.00 86.06 109 LYS A N 1
ATOM 881 C CA . LYS A 1 109 ? 21.642 7.271 -36.830 1.00 86.06 109 LYS A CA 1
ATOM 882 C C . LYS A 1 109 ? 20.215 6.781 -36.609 1.00 86.06 109 LYS A C 1
ATOM 884 O O . LYS A 1 109 ? 19.370 7.052 -37.452 1.00 86.06 109 LYS A O 1
ATOM 889 N N . ALA A 1 110 ? 19.927 6.148 -35.475 1.00 82.25 110 ALA A N 1
ATOM 890 C CA . ALA A 1 110 ? 18.577 5.720 -35.114 1.00 82.25 110 ALA A CA 1
ATOM 891 C C . ALA A 1 110 ? 17.605 6.898 -34.897 1.00 82.25 110 ALA A C 1
ATOM 893 O O . ALA A 1 110 ? 16.397 6.741 -35.079 1.00 82.25 110 ALA A O 1
ATOM 894 N N . GLU A 1 111 ? 18.116 8.078 -34.524 1.00 80.88 111 GLU A N 1
ATOM 895 C CA . GLU A 1 111 ? 17.325 9.315 -34.464 1.00 80.88 111 GLU A CA 1
ATOM 896 C C . GLU A 1 111 ? 17.019 9.880 -35.868 1.00 80.88 111 GLU A C 1
ATOM 898 O O . GLU A 1 111 ? 15.953 10.461 -36.063 1.00 80.88 111 GLU A O 1
ATOM 903 N N . GLU A 1 112 ? 17.904 9.668 -36.851 1.00 82.88 112 GLU A N 1
ATOM 904 C CA . GLU A 1 112 ? 17.736 10.110 -38.249 1.00 82.88 112 GLU A CA 1
ATOM 905 C C . GLU A 1 112 ? 16.837 9.169 -39.080 1.00 82.88 112 GLU A C 1
ATOM 907 O O . GLU A 1 112 ? 16.113 9.625 -39.966 1.00 82.88 112 GLU A O 1
ATOM 912 N N . GLY A 1 113 ? 16.873 7.857 -38.822 1.00 79.00 113 GLY A N 1
ATOM 913 C CA . GLY A 1 113 ? 16.110 6.858 -39.575 1.00 79.00 113 GLY A CA 1
ATOM 914 C C . GLY A 1 113 ? 16.360 5.417 -39.118 1.00 79.00 113 GLY A C 1
ATOM 915 O O . GLY A 1 113 ? 17.194 5.152 -38.264 1.00 79.00 113 GLY A O 1
ATOM 916 N N . ASP A 1 114 ? 15.627 4.459 -39.692 1.00 83.38 114 ASP A N 1
ATOM 917 C CA . ASP A 1 114 ? 15.675 3.042 -39.276 1.00 83.38 114 ASP A CA 1
ATOM 918 C C . ASP A 1 114 ? 16.715 2.183 -40.009 1.00 83.38 114 ASP A C 1
ATOM 920 O O . ASP A 1 114 ? 16.896 1.006 -39.684 1.00 83.38 114 ASP A O 1
ATOM 924 N N . LEU A 1 115 ? 17.392 2.749 -41.008 1.00 91.50 115 LEU A N 1
ATOM 925 C CA . LEU A 1 115 ? 18.337 2.041 -41.865 1.00 91.50 115 LEU A CA 1
ATOM 926 C C . LEU A 1 115 ? 19.732 2.658 -41.745 1.00 91.50 115 LEU A C 1
ATOM 928 O O . LEU A 1 115 ? 19.905 3.866 -41.894 1.00 91.50 115 LEU A O 1
ATOM 932 N N . LEU A 1 116 ? 20.738 1.810 -41.552 1.00 93.31 116 LEU A N 1
ATOM 933 C CA . LEU A 1 116 ? 22.135 2.163 -41.749 1.00 93.31 116 LEU A CA 1
ATOM 934 C C . LEU A 1 116 ? 22.454 2.074 -43.244 1.00 93.31 116 LEU A C 1
ATOM 936 O O . LEU A 1 116 ? 22.342 0.999 -43.830 1.00 93.31 116 LEU A O 1
ATOM 940 N N . VAL A 1 117 ? 22.846 3.192 -43.853 1.00 92.81 117 VAL A N 1
ATOM 941 C CA . VAL A 1 117 ? 23.172 3.290 -45.285 1.00 92.81 117 VAL A CA 1
ATOM 942 C C . VAL A 1 117 ? 24.686 3.335 -45.462 1.00 92.81 117 VAL A C 1
ATOM 944 O O . VAL A 1 117 ? 25.362 4.105 -44.777 1.00 92.81 117 VAL A O 1
ATOM 947 N N . ASN A 1 118 ? 25.224 2.536 -46.385 1.00 92.00 118 ASN A N 1
ATOM 948 C CA . ASN A 1 118 ? 26.640 2.601 -46.734 1.00 92.00 118 ASN A CA 1
ATOM 949 C C . ASN A 1 118 ? 26.950 3.944 -47.438 1.00 92.00 118 ASN A C 1
ATOM 951 O O . ASN A 1 118 ? 26.292 4.259 -48.436 1.00 92.00 118 ASN A O 1
ATOM 955 N N . PRO A 1 119 ? 27.931 4.733 -46.955 1.00 88.75 119 PRO A N 1
ATOM 956 C CA . PRO A 1 119 ? 28.230 6.055 -47.512 1.00 88.75 119 PRO A CA 1
ATOM 957 C C . PRO A 1 119 ? 28.750 5.997 -48.954 1.00 88.75 119 PRO A C 1
ATOM 959 O O . PRO A 1 119 ? 28.443 6.884 -49.747 1.00 88.75 119 PRO A O 1
ATOM 962 N N . ASP A 1 120 ? 29.485 4.943 -49.306 1.00 91.81 120 ASP A N 1
ATOM 963 C CA . ASP A 1 120 ? 30.084 4.771 -50.631 1.00 91.81 120 ASP A CA 1
ATOM 964 C C . ASP A 1 120 ? 29.115 4.100 -51.615 1.00 91.81 120 ASP A C 1
ATOM 966 O O . ASP A 1 120 ? 29.207 4.282 -52.831 1.00 91.81 120 ASP A O 1
ATOM 970 N N . GLN A 1 121 ? 28.159 3.318 -51.101 1.00 91.50 121 GLN A N 1
ATOM 971 C CA . GLN A 1 121 ? 27.174 2.588 -51.899 1.00 91.50 121 GLN A CA 1
ATOM 972 C C . GLN A 1 121 ? 25.763 2.690 -51.299 1.00 91.50 121 GLN A C 1
ATOM 974 O O . GLN A 1 121 ? 25.313 1.763 -50.626 1.00 91.50 121 GLN A O 1
ATOM 979 N N . PRO A 1 122 ? 24.983 3.737 -51.629 1.00 89.88 122 PRO A N 1
ATOM 980 C CA . PRO A 1 122 ? 23.670 3.985 -51.018 1.00 89.88 122 PRO A CA 1
ATOM 981 C C . PRO A 1 122 ? 22.617 2.880 -51.204 1.00 89.88 122 PRO A C 1
ATOM 983 O O . PRO A 1 122 ? 21.579 2.897 -50.550 1.00 89.88 122 PRO A O 1
ATOM 986 N N . ARG A 1 123 ? 22.852 1.923 -52.113 1.00 91.50 123 ARG A N 1
ATOM 987 C CA . ARG A 1 123 ? 21.990 0.744 -52.308 1.00 91.50 123 ARG A CA 1
ATOM 988 C C . ARG A 1 123 ? 22.139 -0.293 -51.194 1.00 91.50 123 ARG A C 1
ATOM 990 O O . ARG A 1 123 ? 21.244 -1.113 -51.024 1.00 91.50 123 ARG A O 1
ATOM 997 N N . LEU A 1 124 ? 23.265 -0.289 -50.486 1.00 92.81 124 LEU A N 1
ATOM 998 C CA . LEU A 1 124 ? 23.524 -1.201 -49.384 1.00 92.81 124 LEU A CA 1
ATOM 999 C C . LEU A 1 124 ? 22.996 -0.576 -48.095 1.00 92.81 124 LEU A C 1
ATOM 1001 O O . LEU A 1 124 ? 23.530 0.419 -47.600 1.00 92.81 124 LEU A O 1
ATOM 1005 N N . THR A 1 125 ? 21.930 -1.169 -47.566 1.00 93.75 125 THR A N 1
ATOM 1006 C CA . THR A 1 125 ? 21.262 -0.699 -46.353 1.00 93.75 125 THR A CA 1
ATOM 1007 C C . THR A 1 125 ? 20.975 -1.852 -45.408 1.00 93.75 125 THR A C 1
ATOM 1009 O O . THR A 1 125 ? 20.548 -2.911 -45.865 1.00 93.75 125 THR A O 1
ATOM 1012 N N . ILE A 1 126 ? 21.132 -1.636 -44.104 1.00 94.12 126 ILE A N 1
ATOM 1013 C CA . ILE A 1 126 ? 20.833 -2.634 -43.069 1.00 94.12 126 ILE A CA 1
ATOM 1014 C C . ILE A 1 126 ? 19.865 -2.024 -42.054 1.00 94.12 126 ILE A C 1
ATOM 1016 O O . ILE A 1 126 ? 20.109 -0.908 -41.592 1.00 94.12 126 ILE A O 1
ATOM 1020 N N . PRO A 1 127 ? 18.795 -2.725 -41.650 1.00 93.25 127 PRO A N 1
ATOM 1021 C CA . PRO A 1 127 ? 17.953 -2.278 -40.549 1.00 93.25 127 PRO A CA 1
ATOM 1022 C C . PRO A 1 127 ? 18.744 -2.146 -39.245 1.00 93.25 127 PRO A C 1
ATOM 1024 O O . PRO A 1 127 ? 19.387 -3.098 -38.803 1.00 93.25 127 PRO A O 1
ATOM 1027 N N . ILE A 1 128 ? 18.649 -0.998 -38.571 1.00 91.75 128 ILE A N 1
ATOM 1028 C CA . ILE A 1 128 ? 19.299 -0.788 -37.263 1.00 91.75 128 ILE A CA 1
ATOM 1029 C C . ILE A 1 128 ? 18.781 -1.809 -36.236 1.00 91.75 128 ILE A C 1
ATOM 1031 O O . ILE A 1 128 ? 19.544 -2.285 -35.398 1.00 91.75 128 ILE A O 1
ATOM 1035 N N . SER A 1 129 ? 17.521 -2.236 -36.374 1.00 89.50 129 SER A N 1
ATOM 1036 C CA . SER A 1 129 ? 16.909 -3.325 -35.599 1.00 89.50 129 SER A CA 1
ATOM 1037 C C . SER A 1 129 ? 17.602 -4.674 -35.721 1.00 89.50 129 SER A C 1
ATOM 1039 O O . SER A 1 129 ? 17.487 -5.488 -34.811 1.00 89.50 129 SER A O 1
ATOM 1041 N N . GLN A 1 130 ? 18.347 -4.912 -36.796 1.00 90.62 130 GLN A N 1
ATOM 1042 C CA . GLN A 1 130 ? 19.153 -6.116 -36.954 1.00 90.62 130 GLN A CA 1
ATOM 1043 C C . GLN A 1 130 ? 20.534 -5.975 -36.298 1.00 90.62 130 GLN A C 1
ATOM 1045 O O . GLN A 1 130 ? 21.077 -6.968 -35.821 1.00 90.62 130 GLN A O 1
ATOM 1050 N N . ILE A 1 131 ? 21.088 -4.758 -36.263 1.00 93.19 131 ILE A N 1
ATOM 1051 C CA . ILE A 1 131 ? 22.428 -4.469 -35.729 1.00 93.19 131 ILE A CA 1
ATOM 1052 C C . ILE A 1 131 ? 22.407 -4.362 -34.198 1.00 93.19 131 ILE A C 1
ATOM 1054 O O . ILE A 1 131 ? 23.257 -4.945 -33.529 1.00 93.19 131 ILE A O 1
ATOM 1058 N N . ALA A 1 132 ? 21.447 -3.620 -33.643 1.00 91.50 132 ALA A N 1
ATOM 1059 C CA . ALA A 1 132 ? 21.340 -3.346 -32.209 1.00 91.50 132 ALA A CA 1
ATOM 1060 C C . ALA A 1 132 ? 19.869 -3.381 -31.755 1.00 91.50 132 ALA A C 1
ATOM 1062 O O . ALA A 1 132 ? 19.279 -2.334 -31.497 1.00 91.50 132 ALA A O 1
ATOM 1063 N N . PRO A 1 133 ? 19.223 -4.560 -31.697 1.00 89.44 133 PRO A N 1
ATOM 1064 C CA . PRO A 1 133 ? 17.785 -4.673 -31.432 1.00 89.44 133 PRO A CA 1
ATOM 1065 C C . PRO A 1 133 ? 17.345 -4.148 -30.049 1.00 89.44 133 PRO A C 1
ATOM 1067 O O . PRO A 1 133 ? 16.186 -3.769 -29.871 1.00 89.44 133 PRO A O 1
ATOM 1070 N N . ASP A 1 134 ? 18.255 -4.107 -29.078 1.00 85.75 134 ASP A N 1
ATOM 1071 C CA . ASP A 1 134 ? 18.073 -3.537 -27.738 1.00 85.75 134 ASP A CA 1
ATOM 1072 C C . ASP A 1 134 ? 17.940 -2.005 -27.754 1.00 85.75 134 ASP A C 1
ATOM 1074 O O . ASP A 1 134 ? 17.225 -1.441 -26.918 1.00 85.75 134 ASP A O 1
ATOM 1078 N N . LEU A 1 135 ? 18.557 -1.341 -28.742 1.00 84.44 135 LEU A N 1
ATOM 1079 C CA . LEU A 1 135 ? 18.496 0.109 -28.923 1.00 84.44 135 LEU A CA 1
ATOM 1080 C C . LEU A 1 135 ? 17.085 0.593 -29.290 1.00 84.44 135 LEU A C 1
ATOM 1082 O O . LEU A 1 135 ? 16.671 1.670 -28.871 1.00 84.44 135 LEU A O 1
ATOM 1086 N N . ILE A 1 136 ? 16.335 -0.206 -30.051 1.00 83.81 136 ILE A N 1
ATOM 1087 C CA . ILE A 1 136 ? 14.967 0.103 -30.503 1.00 83.81 136 ILE A CA 1
ATOM 1088 C C . ILE A 1 136 ? 13.885 -0.595 -29.673 1.00 83.81 136 ILE A C 1
ATOM 1090 O O . ILE A 1 136 ? 12.711 -0.545 -30.038 1.00 83.81 136 ILE A O 1
ATOM 1094 N N . LEU A 1 137 ? 14.262 -1.215 -28.548 1.00 83.75 137 LEU A N 1
ATOM 1095 C CA . LEU A 1 137 ? 13.348 -1.918 -27.639 1.00 83.75 137 LEU A CA 1
ATOM 1096 C C . LEU A 1 137 ? 12.519 -3.011 -28.343 1.00 83.75 137 LEU A C 1
ATOM 1098 O O . LEU A 1 137 ? 11.340 -3.222 -28.044 1.00 83.75 137 LEU A O 1
ATOM 1102 N N . ALA A 1 138 ? 13.119 -3.715 -29.309 1.00 83.56 138 ALA A N 1
ATOM 1103 C CA . ALA A 1 138 ? 12.442 -4.790 -30.040 1.00 83.56 138 ALA A CA 1
ATOM 1104 C C . ALA A 1 138 ? 12.155 -6.028 -29.154 1.00 83.56 138 ALA A C 1
ATOM 1106 O O . ALA A 1 138 ? 11.390 -6.921 -29.538 1.00 83.56 138 ALA A O 1
ATOM 1107 N N . ASP A 1 139 ? 12.752 -6.069 -27.961 1.00 84.56 139 ASP A N 1
ATOM 1108 C CA . ASP A 1 139 ? 12.597 -7.085 -26.923 1.00 84.56 139 ASP A CA 1
ATOM 1109 C C . ASP A 1 139 ? 11.312 -6.929 -26.096 1.00 84.56 139 ASP A C 1
ATOM 1111 O O . ASP A 1 139 ? 10.940 -7.858 -25.373 1.00 84.56 139 ASP A O 1
ATOM 1115 N N . LEU A 1 140 ? 10.586 -5.811 -26.224 1.00 84.12 140 LEU A N 1
ATOM 1116 C CA . LEU A 1 140 ? 9.404 -5.564 -25.402 1.00 84.12 140 LEU A CA 1
ATOM 1117 C C . LEU A 1 140 ? 8.273 -6.591 -25.638 1.00 84.12 140 LEU A C 1
ATOM 1119 O O . LEU A 1 140 ? 8.023 -7.060 -26.763 1.00 84.12 140 LEU A O 1
ATOM 1123 N N . PRO A 1 141 ? 7.531 -6.953 -24.576 1.00 82.38 141 PRO A N 1
ATOM 1124 C CA . PRO A 1 141 ? 6.237 -7.610 -24.691 1.00 82.38 141 PRO A CA 1
ATOM 1125 C C . PRO A 1 141 ? 5.274 -6.816 -25.588 1.00 82.38 141 PRO A C 1
ATOM 1127 O O . PRO A 1 141 ? 5.178 -5.595 -25.501 1.00 82.38 141 PRO A O 1
ATOM 1130 N N . ARG A 1 142 ? 4.525 -7.510 -26.457 1.00 82.31 142 ARG A N 1
ATOM 1131 C CA . ARG A 1 142 ? 3.650 -6.859 -27.454 1.00 82.31 142 ARG A CA 1
ATOM 1132 C C . ARG A 1 142 ? 2.564 -5.984 -26.827 1.00 82.31 142 ARG A C 1
ATOM 1134 O O . ARG A 1 142 ? 2.160 -5.001 -27.429 1.00 82.31 142 ARG A O 1
ATOM 1141 N N . ASN A 1 143 ? 2.094 -6.344 -25.637 1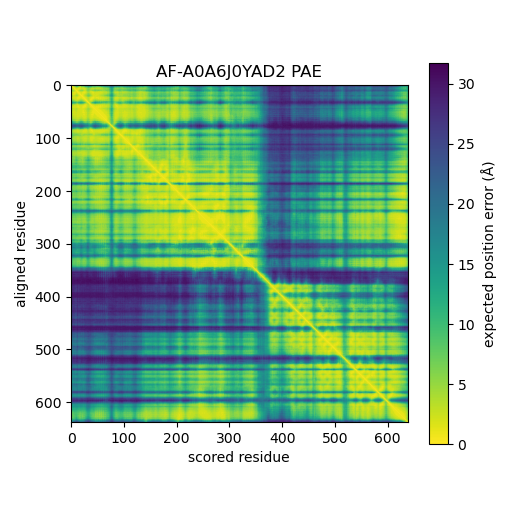.00 83.31 143 ASN A N 1
ATOM 1142 C CA . ASN A 1 143 ? 1.056 -5.620 -24.905 1.00 83.31 143 ASN A CA 1
ATOM 1143 C C . ASN A 1 143 ? 1.509 -4.244 -24.400 1.00 83.31 143 ASN A C 1
ATOM 1145 O O . ASN A 1 143 ? 0.647 -3.409 -24.146 1.00 83.31 143 ASN A O 1
ATOM 1149 N N . ILE A 1 144 ? 2.820 -4.007 -24.275 1.00 88.81 144 ILE A N 1
ATOM 1150 C CA . ILE A 1 144 ? 3.377 -2.722 -23.832 1.00 88.81 144 ILE A CA 1
ATOM 1151 C C . ILE A 1 144 ? 4.100 -1.969 -24.952 1.00 88.81 144 ILE A C 1
ATOM 1153 O O . ILE A 1 144 ? 4.674 -0.914 -24.702 1.00 88.81 144 ILE A O 1
ATOM 1157 N N . MET A 1 145 ? 4.092 -2.481 -26.185 1.00 89.31 145 MET A N 1
ATOM 1158 C CA . MET A 1 145 ? 4.563 -1.701 -27.327 1.00 89.31 145 MET A CA 1
ATOM 1159 C C . MET A 1 145 ? 3.574 -0.565 -27.585 1.00 89.31 145 MET A C 1
ATOM 1161 O O . MET A 1 145 ? 2.364 -0.792 -27.662 1.00 89.31 145 MET A O 1
ATOM 1165 N N . LEU A 1 146 ? 4.087 0.657 -27.698 1.00 91.50 146 LEU A N 1
ATOM 1166 C CA . LEU A 1 146 ? 3.252 1.818 -27.961 1.00 91.50 146 LEU A CA 1
ATOM 1167 C C . LEU A 1 146 ? 2.596 1.736 -29.341 1.00 91.50 146 LEU A C 1
ATOM 1169 O O . LEU A 1 146 ? 3.277 1.560 -30.351 1.00 91.50 146 LEU A O 1
ATOM 1173 N N . ASN A 1 147 ? 1.275 1.914 -29.371 1.00 91.81 147 ASN A N 1
ATOM 1174 C CA . ASN A 1 147 ? 0.556 2.207 -30.601 1.00 91.81 147 ASN A CA 1
ATOM 1175 C C . ASN A 1 147 ? 0.483 3.728 -30.786 1.00 91.81 147 ASN A C 1
ATOM 1177 O O . ASN A 1 147 ? -0.216 4.401 -30.032 1.00 91.81 147 ASN A O 1
ATOM 1181 N N . ASN A 1 148 ? 1.203 4.259 -31.772 1.00 89.62 148 ASN A N 1
ATOM 1182 C CA . ASN A 1 148 ? 1.263 5.702 -32.011 1.00 89.62 148 ASN A CA 1
ATOM 1183 C C . ASN A 1 148 ? -0.089 6.290 -32.438 1.00 89.62 148 ASN A C 1
ATOM 1185 O O . ASN A 1 148 ? -0.362 7.437 -32.108 1.00 89.62 148 ASN A O 1
ATOM 1189 N N . ASP A 1 149 ? -0.943 5.506 -33.102 1.00 92.88 149 ASP A N 1
ATOM 1190 C CA . ASP A 1 149 ? -2.258 5.971 -33.570 1.00 92.88 149 ASP A CA 1
ATOM 1191 C C . ASP A 1 149 ? -3.255 6.179 -32.417 1.00 92.88 149 ASP A C 1
ATOM 1193 O O . ASP A 1 149 ? -4.257 6.867 -32.569 1.00 92.88 149 ASP A O 1
ATOM 1197 N N . GLU A 1 150 ? -2.978 5.579 -31.257 1.00 94.69 150 GLU A N 1
ATOM 1198 C CA . GLU A 1 150 ? -3.833 5.633 -30.066 1.00 94.69 150 GLU A CA 1
ATOM 1199 C C . GLU A 1 150 ? -3.333 6.644 -29.028 1.00 94.69 150 GLU A C 1
ATOM 1201 O O . GLU A 1 150 ? -3.974 6.799 -27.988 1.00 94.69 150 GLU A O 1
ATOM 1206 N N . LEU A 1 151 ? -2.167 7.267 -29.250 1.00 95.88 151 LEU A N 1
ATOM 1207 C CA . LEU A 1 151 ? -1.564 8.234 -28.335 1.00 95.88 151 LEU A CA 1
ATOM 1208 C C . LEU A 1 151 ? -1.857 9.663 -28.802 1.00 95.88 151 LEU A C 1
ATOM 1210 O O . LEU A 1 151 ? -1.210 10.189 -29.705 1.00 95.88 151 LEU A O 1
ATOM 1214 N N . GLU A 1 152 ? -2.782 10.318 -28.113 1.00 95.44 152 GLU A N 1
ATOM 1215 C CA . GLU A 1 152 ? -3.072 11.738 -28.277 1.00 95.44 152 GLU A CA 1
ATOM 1216 C C . GLU A 1 152 ? -2.201 12.531 -27.301 1.00 95.44 152 GLU A C 1
ATOM 1218 O O . GLU A 1 152 ? -2.487 12.613 -26.101 1.00 95.44 152 GLU A O 1
ATOM 1223 N N . PHE A 1 153 ? -1.093 13.077 -27.805 1.00 94.19 153 PHE A N 1
ATOM 1224 C CA . PHE A 1 153 ? -0.070 13.689 -26.969 1.00 94.19 153 PHE A CA 1
ATOM 1225 C C . PHE A 1 153 ? 0.463 15.010 -27.531 1.00 94.19 153 PHE A C 1
ATOM 1227 O O . PHE A 1 153 ? 0.955 15.070 -28.656 1.00 94.19 153 PHE A O 1
ATOM 1234 N N . GLU A 1 154 ? 0.437 16.052 -26.696 1.00 92.00 154 GLU A N 1
ATOM 1235 C CA . GLU A 1 154 ? 0.980 17.374 -26.997 1.00 92.00 154 GLU A CA 1
ATOM 1236 C C . GLU A 1 154 ? 1.957 17.828 -25.899 1.00 92.00 154 GLU A C 1
ATOM 1238 O O . GLU A 1 154 ? 1.646 17.808 -24.708 1.00 92.00 154 GLU A O 1
ATOM 1243 N N . GLN A 1 155 ? 3.157 18.265 -26.294 1.00 92.00 155 GLN A N 1
ATOM 1244 C CA . GLN A 1 155 ? 4.209 18.743 -25.381 1.00 92.00 155 GLN A CA 1
ATOM 1245 C C . GLN A 1 155 ? 4.050 20.231 -25.036 1.00 92.00 155 GLN A C 1
ATOM 1247 O O . GLN A 1 155 ? 5.020 20.991 -25.046 1.00 92.00 155 GLN A O 1
ATOM 1252 N N . ALA A 1 156 ? 2.822 20.658 -24.747 1.00 92.88 156 ALA A N 1
ATOM 1253 C CA . ALA A 1 156 ? 2.533 22.039 -24.383 1.00 92.88 156 ALA A CA 1
ATOM 1254 C C . ALA A 1 156 ? 2.646 22.254 -22.854 1.00 92.88 156 ALA A C 1
ATOM 1256 O O . ALA A 1 156 ? 2.396 21.318 -22.081 1.00 92.88 156 ALA A O 1
ATOM 1257 N N . PRO A 1 157 ? 3.046 23.451 -22.378 1.00 92.69 157 PRO A N 1
ATOM 1258 C CA . PRO A 1 157 ? 3.218 23.737 -20.949 1.00 92.69 157 PRO A CA 1
ATOM 1259 C C . PRO A 1 157 ? 1.980 23.455 -20.083 1.00 92.69 157 PRO A C 1
ATOM 1261 O O . PRO A 1 157 ? 2.117 23.069 -18.927 1.00 92.69 157 PRO A O 1
ATOM 1264 N N . GLU A 1 158 ? 0.779 23.610 -20.633 1.00 94.62 158 GLU A N 1
ATOM 1265 C CA . GLU A 1 158 ? -0.505 23.324 -19.983 1.00 94.62 158 GLU A CA 1
ATOM 1266 C C . GLU A 1 158 ? -0.705 21.845 -19.626 1.00 94.62 158 GLU A C 1
ATOM 1268 O O . GLU A 1 158 ? -1.449 21.533 -18.693 1.00 94.62 158 GLU A O 1
ATOM 1273 N N . PHE A 1 159 ? -0.023 20.938 -20.330 1.00 95.38 159 PHE A N 1
ATOM 1274 C CA . PHE A 1 159 ? -0.065 19.503 -20.064 1.00 95.38 159 PHE A CA 1
ATOM 1275 C C . PHE A 1 159 ? 1.084 19.035 -19.170 1.00 95.38 159 PHE A C 1
ATOM 1277 O O . PHE A 1 159 ? 1.108 17.866 -18.789 1.00 95.38 159 PHE A O 1
ATOM 1284 N N . LEU A 1 160 ? 2.031 19.907 -18.811 1.00 94.81 160 LEU A N 1
ATOM 1285 C CA . LEU A 1 160 ? 3.160 19.548 -17.957 1.00 94.81 160 LEU A CA 1
ATOM 1286 C C . LEU A 1 160 ? 2.675 19.215 -16.536 1.00 94.81 160 LEU A C 1
ATOM 1288 O O . LEU A 1 160 ? 2.087 20.041 -15.840 1.00 94.81 160 LEU A O 1
ATOM 1292 N N . LEU A 1 161 ? 2.957 17.993 -16.091 1.00 91.81 161 LEU A N 1
ATOM 1293 C CA . LEU A 1 161 ? 2.645 17.503 -14.747 1.00 91.81 161 LEU A CA 1
ATOM 1294 C C . LEU A 1 161 ? 3.821 17.672 -13.780 1.00 91.81 161 LEU A C 1
ATOM 1296 O O . LEU A 1 161 ? 3.608 17.829 -12.578 1.00 91.81 161 LEU A O 1
ATOM 1300 N N . GLY A 1 162 ? 5.051 17.629 -14.294 1.00 87.12 162 GLY A N 1
ATOM 1301 C CA . GLY A 1 162 ? 6.268 17.830 -13.515 1.00 87.12 162 GLY A CA 1
ATOM 1302 C C . GLY A 1 162 ? 7.537 17.604 -14.331 1.00 87.12 162 GLY A C 1
ATOM 1303 O O . GLY A 1 162 ? 7.493 17.110 -15.458 1.00 87.12 162 GLY A O 1
ATOM 1304 N N . ASP A 1 163 ? 8.679 17.952 -13.752 1.00 85.12 163 ASP A N 1
ATOM 1305 C CA . ASP A 1 163 ? 10.006 17.763 -14.328 1.00 85.12 163 ASP A CA 1
ATOM 1306 C C . ASP A 1 163 ? 10.972 17.112 -13.324 1.00 85.12 163 ASP A C 1
ATOM 1308 O O . ASP A 1 163 ? 10.730 17.055 -12.119 1.00 85.12 163 ASP A O 1
ATOM 1312 N N . GLY A 1 164 ? 12.055 16.528 -13.834 1.00 78.44 164 GLY A N 1
ATOM 1313 C CA . GLY A 1 164 ? 13.009 15.779 -13.021 1.00 78.44 164 GLY A CA 1
ATOM 1314 C C . GLY A 1 164 ? 14.339 15.543 -13.726 1.00 78.44 164 GLY A C 1
ATOM 1315 O O . GLY A 1 164 ? 14.576 16.026 -14.836 1.00 78.44 164 GLY A O 1
ATOM 1316 N N . SER A 1 165 ? 15.237 14.789 -13.092 1.00 75.31 165 SER A N 1
ATOM 1317 C CA . SER A 1 165 ? 16.555 14.453 -13.657 1.00 75.31 165 SER A CA 1
ATOM 1318 C C . SER A 1 165 ? 16.458 13.661 -14.966 1.00 75.31 165 SER A C 1
ATOM 1320 O O . SER A 1 165 ? 17.281 13.862 -15.853 1.00 75.31 165 SER A O 1
ATOM 1322 N N . PHE A 1 166 ? 15.425 12.827 -15.115 1.00 78.31 166 PHE A N 1
ATOM 1323 C CA . PHE A 1 166 ? 15.160 12.046 -16.327 1.00 78.31 166 PHE A CA 1
ATOM 1324 C C . PHE A 1 166 ? 14.629 12.893 -17.497 1.00 78.31 166 PHE A C 1
ATOM 1326 O O . PHE A 1 166 ? 14.816 12.524 -18.654 1.00 78.31 166 PHE A O 1
ATOM 1333 N N . GLY A 1 167 ? 13.964 14.018 -17.210 1.00 85.81 167 GLY A N 1
ATOM 1334 C CA . GLY A 1 167 ? 13.262 14.818 -18.210 1.00 85.81 167 GLY A CA 1
ATOM 1335 C C . GLY A 1 167 ? 11.990 15.451 -17.660 1.00 85.81 167 GLY A C 1
ATOM 1336 O O . GLY A 1 167 ? 12.053 16.197 -16.682 1.00 85.81 167 GLY A O 1
ATOM 1337 N N . SER A 1 168 ? 10.852 15.161 -18.289 1.00 91.62 168 SER A N 1
ATOM 1338 C CA . SER A 1 168 ? 9.562 15.807 -18.008 1.00 91.62 168 SER A CA 1
ATOM 1339 C C . SER A 1 168 ? 8.404 14.813 -18.101 1.00 91.62 168 SER A C 1
ATOM 1341 O O . SER A 1 168 ? 8.489 13.820 -18.822 1.00 91.62 168 SER A O 1
ATOM 1343 N N . VAL A 1 169 ? 7.321 15.070 -17.370 1.00 94.12 169 VAL A N 1
ATOM 1344 C CA . VAL A 1 169 ? 6.103 14.252 -17.365 1.00 94.12 169 VAL A CA 1
ATOM 1345 C C . VAL A 1 169 ? 4.930 15.108 -17.802 1.00 94.12 169 VAL A C 1
ATOM 1347 O O . VAL A 1 169 ? 4.717 16.183 -17.246 1.00 94.12 169 VAL A O 1
ATOM 1350 N N . TYR A 1 170 ? 4.151 14.613 -18.754 1.00 96.00 170 TYR A N 1
ATOM 1351 C CA . TYR A 1 170 ? 2.995 15.306 -19.306 1.00 96.00 170 TYR A CA 1
ATOM 1352 C C . TYR A 1 170 ? 1.725 14.476 -19.163 1.00 96.00 170 TYR A C 1
ATOM 1354 O O . TYR A 1 170 ? 1.769 13.254 -19.043 1.00 96.00 170 TYR A O 1
ATOM 1362 N N . ARG A 1 171 ? 0.584 15.152 -19.190 1.00 96.94 171 ARG A N 1
ATOM 1363 C CA . ARG A 1 171 ? -0.736 14.550 -19.340 1.00 96.94 171 ARG A CA 1
ATOM 1364 C C . ARG A 1 171 ? -1.000 14.266 -20.819 1.00 96.94 171 ARG A C 1
ATOM 1366 O O . ARG A 1 171 ? -0.659 15.088 -21.662 1.00 96.94 171 ARG A O 1
ATOM 1373 N N . ALA A 1 172 ? -1.608 13.127 -21.119 1.00 97.19 172 ALA A N 1
ATOM 1374 C CA . ALA A 1 172 ? -2.016 12.749 -22.471 1.00 97.19 172 ALA A CA 1
ATOM 1375 C C . ALA A 1 172 ? -3.253 11.841 -22.420 1.00 97.19 172 ALA A C 1
ATOM 1377 O O . ALA A 1 172 ? -3.672 11.434 -21.332 1.00 97.19 172 ALA A O 1
ATOM 1378 N N . ALA A 1 173 ? -3.788 11.473 -23.585 1.00 97.62 173 ALA A N 1
ATOM 1379 C CA . ALA A 1 173 ? -4.761 10.393 -23.700 1.00 97.62 173 ALA A CA 1
ATOM 1380 C C . ALA A 1 173 ? -4.169 9.215 -24.486 1.00 97.62 173 ALA A C 1
ATOM 1382 O O . ALA A 1 173 ? -3.505 9.397 -25.505 1.00 97.62 173 ALA A O 1
ATOM 1383 N N . TYR A 1 174 ? -4.387 7.995 -23.999 1.00 97.12 174 TYR A N 1
ATOM 1384 C CA . TYR A 1 174 ? -3.986 6.768 -24.682 1.00 97.12 174 TYR A CA 1
ATOM 1385 C C . TYR A 1 174 ? -5.140 5.772 -24.667 1.00 97.12 174 TYR A C 1
ATOM 1387 O O . TYR A 1 174 ? -5.629 5.415 -23.594 1.00 97.12 174 TYR A O 1
ATOM 1395 N N . LYS A 1 175 ? -5.594 5.334 -25.849 1.00 95.31 175 LYS A N 1
ATOM 1396 C CA . LYS A 1 175 ? -6.780 4.464 -26.007 1.00 95.31 175 LYS A CA 1
ATOM 1397 C C . LYS A 1 175 ? -8.037 5.026 -25.322 1.00 95.31 175 LYS A C 1
ATOM 1399 O O . LYS A 1 175 ? -8.822 4.286 -24.729 1.00 95.31 175 LYS A O 1
ATOM 1404 N N . GLY A 1 176 ? -8.199 6.350 -25.363 1.00 93.62 176 GLY A N 1
ATOM 1405 C CA . GLY A 1 176 ? -9.314 7.069 -24.740 1.00 93.62 176 GLY A CA 1
ATOM 1406 C C . GLY A 1 176 ? -9.237 7.223 -23.215 1.00 93.62 176 GLY A C 1
ATOM 1407 O O . GLY A 1 176 ? -10.174 7.757 -22.624 1.00 93.62 176 GLY A O 1
ATOM 1408 N N . GLU A 1 177 ? -8.152 6.786 -22.566 1.00 95.50 177 GLU A N 1
ATOM 1409 C CA . GLU A 1 177 ? -7.931 6.976 -21.129 1.00 95.50 177 GLU A CA 1
ATOM 1410 C C . GLU A 1 177 ? -6.860 8.033 -20.848 1.00 95.50 177 GLU A C 1
ATOM 1412 O O . GLU A 1 177 ? -5.888 8.179 -21.584 1.00 95.50 177 GLU A O 1
ATOM 1417 N N . GLU A 1 178 ? -7.028 8.757 -19.745 1.00 97.12 178 GLU A N 1
ATOM 1418 C CA . GLU A 1 178 ? -6.070 9.751 -19.261 1.00 97.12 178 GLU A CA 1
ATOM 1419 C C . GLU A 1 178 ? -4.810 9.086 -18.697 1.00 97.12 178 GLU A C 1
ATOM 1421 O O . GLU A 1 178 ? -4.877 8.250 -17.790 1.00 97.12 178 GLU A O 1
ATOM 1426 N N . VAL A 1 179 ? -3.647 9.498 -19.199 1.00 97.56 179 VAL A N 1
ATOM 1427 C CA . VAL A 1 179 ? -2.351 8.881 -18.892 1.00 97.56 179 VAL A CA 1
ATOM 1428 C C . VAL A 1 179 ? -1.275 9.917 -18.576 1.00 97.56 179 VAL A C 1
ATOM 1430 O O . VAL A 1 179 ? -1.383 11.098 -18.911 1.00 97.56 179 VAL A O 1
ATOM 1433 N N . ALA A 1 180 ? -0.222 9.459 -17.902 1.00 97.44 180 ALA A N 1
ATOM 1434 C CA . ALA A 1 180 ? 1.004 10.214 -17.694 1.00 97.44 180 ALA A CA 1
ATOM 1435 C C . ALA A 1 180 ? 2.073 9.734 -18.684 1.00 97.44 180 ALA A C 1
ATOM 1437 O O . ALA A 1 180 ? 2.377 8.543 -18.740 1.00 97.44 180 ALA A O 1
ATOM 1438 N N . VAL A 1 181 ? 2.663 10.656 -19.441 1.00 96.62 181 VAL A N 1
ATOM 1439 C CA . VAL A 1 181 ? 3.737 10.392 -20.403 1.00 96.62 181 VAL A CA 1
ATOM 1440 C C . VAL A 1 181 ? 5.042 10.942 -19.847 1.00 96.62 181 VAL A C 1
ATOM 1442 O O . VAL A 1 181 ? 5.242 12.155 -19.787 1.00 96.62 181 VAL A O 1
ATOM 1445 N N . LYS A 1 182 ? 5.938 10.048 -19.428 1.00 94.88 182 LYS A N 1
ATOM 1446 C CA . LYS A 1 182 ? 7.289 10.380 -18.960 1.00 94.88 182 LYS A CA 1
ATOM 1447 C C . LYS A 1 182 ? 8.236 10.400 -20.154 1.00 94.88 182 LYS A C 1
ATOM 1449 O O . LYS A 1 182 ? 8.479 9.350 -20.741 1.00 94.88 182 LYS A O 1
ATOM 1454 N N . ILE A 1 183 ? 8.765 11.570 -20.510 1.00 92.44 183 ILE A N 1
ATOM 1455 C CA . ILE A 1 183 ? 9.718 11.743 -21.613 1.00 92.44 183 ILE A CA 1
ATOM 1456 C C . ILE A 1 183 ? 11.142 11.817 -21.075 1.00 92.44 183 ILE A C 1
ATOM 1458 O O . ILE A 1 183 ? 11.444 12.594 -20.166 1.00 92.44 183 ILE A O 1
ATOM 1462 N N . PHE A 1 184 ? 12.032 11.075 -21.728 1.00 89.38 184 PHE A N 1
ATOM 1463 C CA . PHE A 1 184 ? 13.465 11.101 -21.474 1.00 89.38 184 PHE A CA 1
ATOM 1464 C C . PHE A 1 184 ? 14.153 11.994 -22.516 1.00 89.38 184 PHE A C 1
ATOM 1466 O O . PHE A 1 184 ? 14.602 11.530 -23.567 1.00 89.38 184 PHE A O 1
ATOM 1473 N N . ASN A 1 185 ? 14.188 13.300 -22.245 1.00 78.44 185 ASN A N 1
ATOM 1474 C CA . ASN A 1 185 ? 14.708 14.339 -23.149 1.00 78.44 185 ASN A CA 1
ATOM 1475 C C . ASN A 1 185 ? 16.066 14.931 -22.712 1.00 78.44 185 ASN A C 1
ATOM 1477 O O . ASN A 1 185 ? 16.529 15.896 -23.315 1.00 78.44 185 ASN A O 1
ATOM 1481 N N . LYS A 1 186 ? 16.712 14.361 -21.687 1.00 71.00 186 LYS A N 1
ATOM 1482 C CA . LYS A 1 186 ? 18.037 14.769 -21.179 1.00 71.00 186 LYS A CA 1
ATOM 1483 C C . LYS A 1 186 ? 19.127 13.747 -21.553 1.00 71.00 186 LYS A C 1
ATOM 1485 O O . LYS A 1 186 ? 18.819 12.655 -22.035 1.00 71.00 186 LYS A O 1
ATOM 1490 N N . HIS A 1 187 ? 20.405 14.103 -21.365 1.00 53.53 187 HIS A N 1
ATOM 1491 C CA . HIS A 1 187 ? 21.546 13.206 -21.617 1.00 53.53 187 HIS A CA 1
ATOM 1492 C C . HIS A 1 187 ? 21.367 11.866 -20.861 1.00 53.53 187 HIS A C 1
ATOM 1494 O O . HIS A 1 187 ? 20.876 11.862 -19.734 1.00 53.53 187 HIS A O 1
ATOM 1500 N N . THR A 1 188 ? 21.726 10.735 -21.489 1.00 63.25 188 THR A N 1
ATOM 1501 C CA . THR A 1 188 ? 21.574 9.354 -20.949 1.00 63.25 188 THR A CA 1
ATOM 1502 C C . THR A 1 188 ? 20.142 8.768 -20.988 1.00 63.25 188 THR A C 1
ATOM 1504 O O . THR A 1 188 ? 19.848 7.746 -20.367 1.00 63.25 188 THR A O 1
ATOM 1507 N N . SER A 1 189 ? 19.245 9.364 -21.781 1.00 72.00 189 SER A N 1
ATOM 1508 C CA . SER A 1 189 ? 17.813 9.022 -21.887 1.00 72.00 189 SER A CA 1
ATOM 1509 C C . SER A 1 189 ? 17.475 7.545 -22.136 1.00 72.00 189 SER A C 1
ATOM 1511 O O . SER A 1 189 ? 16.550 7.023 -21.519 1.00 72.00 189 SER A O 1
ATOM 1513 N N . LEU A 1 190 ? 18.205 6.859 -23.020 1.00 79.44 190 LEU A N 1
ATOM 1514 C CA . LEU A 1 190 ? 17.901 5.474 -23.412 1.00 79.44 190 LEU A CA 1
ATOM 1515 C C . LEU A 1 190 ? 18.189 4.453 -22.316 1.00 79.44 190 LEU A C 1
ATOM 1517 O O . LEU A 1 190 ? 17.387 3.552 -22.083 1.00 79.44 190 LEU A O 1
ATOM 1521 N N . ARG A 1 191 ? 19.313 4.621 -21.619 1.00 79.25 191 ARG A N 1
ATOM 1522 C CA . ARG A 1 191 ? 19.690 3.762 -20.495 1.00 79.25 191 ARG A CA 1
ATOM 1523 C C . ARG A 1 191 ? 18.696 3.903 -19.348 1.00 79.25 191 ARG A C 1
ATOM 1525 O O . ARG A 1 191 ? 18.206 2.894 -18.862 1.00 79.25 191 ARG A O 1
ATOM 1532 N N . LEU A 1 192 ? 18.362 5.139 -18.967 1.00 82.75 192 LEU A N 1
ATOM 1533 C CA . LEU A 1 192 ? 17.392 5.412 -17.900 1.00 82.75 192 LEU A CA 1
ATOM 1534 C C . LEU A 1 192 ? 16.008 4.843 -18.240 1.00 82.75 192 LEU A C 1
ATOM 1536 O O . LEU A 1 192 ? 15.359 4.238 -17.389 1.00 82.75 192 LEU A O 1
ATOM 1540 N N . LEU A 1 193 ? 15.586 4.977 -19.502 1.00 87.94 193 LEU A N 1
ATOM 1541 C CA . LEU A 1 193 ? 14.346 4.385 -19.992 1.00 87.94 193 LEU A CA 1
ATOM 1542 C C . LEU A 1 193 ? 14.375 2.851 -19.899 1.00 87.94 193 LEU A C 1
ATOM 1544 O O . LEU A 1 193 ? 13.429 2.264 -19.375 1.00 87.94 193 LEU A O 1
ATOM 1548 N N . ARG A 1 194 ? 15.455 2.191 -20.350 1.00 86.50 194 ARG A N 1
ATOM 1549 C CA . ARG A 1 194 ? 15.597 0.725 -20.247 1.00 86.50 194 ARG A CA 1
ATOM 1550 C C . ARG A 1 194 ? 15.630 0.253 -18.795 1.00 86.50 194 ARG A C 1
ATOM 1552 O O . ARG A 1 194 ? 14.942 -0.706 -18.460 1.00 86.50 194 ARG A O 1
ATOM 1559 N N . GLN A 1 195 ? 16.364 0.941 -17.927 1.00 83.50 195 GLN A N 1
ATOM 1560 C CA . GLN A 1 195 ? 16.464 0.611 -16.505 1.00 83.50 195 GLN A CA 1
ATOM 1561 C C . GLN A 1 195 ? 15.090 0.631 -15.824 1.00 83.50 195 GLN A C 1
ATOM 1563 O O . GLN A 1 195 ? 14.720 -0.322 -15.135 1.00 83.50 195 GLN A O 1
ATOM 1568 N N . GLU A 1 196 ? 14.299 1.677 -16.071 1.00 89.50 196 GLU A N 1
ATOM 1569 C CA . GLU A 1 196 ? 12.951 1.775 -15.515 1.00 89.50 196 GLU A CA 1
ATOM 1570 C C . GLU A 1 196 ? 12.000 0.733 -16.132 1.00 89.50 196 GLU A C 1
ATOM 1572 O O . GLU A 1 196 ? 11.192 0.132 -15.420 1.00 89.50 196 GLU A O 1
ATOM 1577 N N . LEU A 1 197 ? 12.137 0.444 -17.433 1.00 88.94 197 LEU A N 1
ATOM 1578 C CA . LEU A 1 197 ? 11.366 -0.597 -18.120 1.00 88.94 197 LEU A CA 1
ATOM 1579 C C . LEU A 1 197 ? 11.607 -1.992 -17.561 1.00 88.94 197 LEU A C 1
ATOM 1581 O O . LEU A 1 197 ? 10.643 -2.722 -17.334 1.00 88.94 197 LEU A O 1
ATOM 1585 N N . VAL A 1 198 ? 12.865 -2.367 -17.333 1.00 84.62 198 VAL A N 1
ATOM 1586 C CA . VAL A 1 198 ? 13.240 -3.691 -16.812 1.00 84.62 198 VAL A CA 1
ATOM 1587 C C . VAL A 1 198 ? 12.543 -3.966 -15.481 1.00 84.62 198 VAL A C 1
ATOM 1589 O O . VAL A 1 198 ? 12.060 -5.078 -15.249 1.00 84.62 198 VAL A O 1
ATOM 1592 N N . VAL A 1 199 ? 12.423 -2.940 -14.638 1.00 87.19 199 VAL A N 1
ATOM 1593 C CA . VAL A 1 199 ? 11.656 -3.007 -13.394 1.00 87.19 199 VAL A CA 1
ATOM 1594 C C . VAL A 1 199 ? 10.158 -3.086 -13.703 1.00 87.19 199 VAL A C 1
ATOM 1596 O O . VAL A 1 199 ? 9.516 -4.075 -13.354 1.00 87.19 199 VAL A O 1
ATOM 1599 N N . LEU A 1 200 ? 9.602 -2.094 -14.403 1.00 88.88 200 LEU A N 1
ATOM 1600 C CA . LEU A 1 200 ? 8.160 -1.947 -14.641 1.00 88.88 200 LEU A CA 1
ATOM 1601 C C . LEU A 1 200 ? 7.502 -3.140 -15.346 1.00 88.88 200 LEU A C 1
ATOM 1603 O O . LEU A 1 200 ? 6.377 -3.498 -14.998 1.00 88.88 200 LEU A O 1
ATOM 1607 N N . CYS A 1 201 ? 8.189 -3.781 -16.297 1.00 82.81 201 CYS A N 1
ATOM 1608 C CA . CYS A 1 201 ? 7.640 -4.888 -17.091 1.00 82.81 201 CYS A CA 1
ATOM 1609 C C . CYS A 1 201 ? 7.197 -6.093 -16.247 1.00 82.81 201 CYS A C 1
ATOM 1611 O O . CYS A 1 201 ? 6.399 -6.901 -16.714 1.00 82.81 201 CYS A O 1
ATOM 1613 N N . HIS A 1 202 ? 7.713 -6.228 -15.023 1.00 79.44 202 HIS A N 1
ATOM 1614 C CA . HIS A 1 202 ? 7.459 -7.371 -14.145 1.00 79.44 202 HIS A CA 1
ATOM 1615 C C . HIS A 1 202 ? 6.616 -7.005 -12.909 1.00 79.44 202 HIS A C 1
ATOM 1617 O O . HIS A 1 202 ? 6.388 -7.840 -12.022 1.00 79.44 202 HIS A O 1
ATOM 1623 N N . LEU A 1 203 ? 6.160 -5.751 -12.810 1.00 87.56 203 LEU A N 1
ATOM 1624 C CA . LEU A 1 203 ? 5.412 -5.251 -11.661 1.00 87.56 203 LEU A CA 1
ATOM 1625 C C . LEU A 1 203 ? 3.911 -5.239 -11.943 1.00 87.56 203 LEU A C 1
ATOM 1627 O O . LEU A 1 203 ? 3.393 -4.394 -12.665 1.00 87.56 203 LEU A O 1
ATOM 1631 N N . HIS A 1 204 ? 3.189 -6.144 -11.282 1.00 91.00 204 HIS A N 1
ATOM 1632 C CA . HIS A 1 204 ? 1.732 -6.211 -11.345 1.00 91.00 204 HIS A CA 1
ATOM 1633 C C . HIS A 1 204 ? 1.166 -6.242 -9.931 1.00 91.00 204 HIS A C 1
ATOM 1635 O O . HIS A 1 204 ? 1.039 -7.300 -9.307 1.00 91.00 204 HIS A O 1
ATOM 1641 N N . HIS A 1 205 ? 0.862 -5.059 -9.396 1.00 95.31 205 HIS A N 1
ATOM 1642 C CA . HIS A 1 205 ? 0.335 -4.932 -8.044 1.00 95.31 205 HIS A CA 1
ATOM 1643 C C . HIS A 1 205 ? -0.538 -3.673 -7.875 1.00 95.31 205 HIS A C 1
ATOM 1645 O O . HIS A 1 205 ? -0.152 -2.609 -8.356 1.00 95.31 205 HIS A O 1
ATOM 1651 N N . PRO A 1 206 ? -1.656 -3.722 -7.118 1.00 96.62 206 PRO A N 1
ATOM 1652 C CA . PRO A 1 206 ? -2.568 -2.582 -6.961 1.00 96.62 206 PRO A CA 1
ATOM 1653 C C . PRO A 1 206 ? -1.956 -1.341 -6.299 1.00 96.62 206 PRO A C 1
ATOM 1655 O O . PRO A 1 206 ? -2.535 -0.264 -6.381 1.00 96.62 206 PRO A O 1
ATOM 1658 N N . SER A 1 207 ? -0.824 -1.488 -5.606 1.00 97.69 207 SER A N 1
ATOM 1659 C CA . SER A 1 207 ? -0.085 -0.377 -4.979 1.00 97.69 207 SER A CA 1
ATOM 1660 C C . SER A 1 207 ? 1.039 0.199 -5.844 1.00 97.69 207 SER A C 1
ATOM 1662 O O . SER A 1 207 ? 1.804 1.017 -5.343 1.00 97.69 207 SER A O 1
ATOM 1664 N N . LEU A 1 208 ? 1.217 -0.259 -7.080 1.00 96.88 208 LEU A N 1
ATOM 1665 C CA . LEU A 1 208 ? 2.313 0.149 -7.962 1.00 96.88 208 LEU A CA 1
ATOM 1666 C C . LEU A 1 208 ? 1.720 0.760 -9.233 1.00 96.88 208 LEU A C 1
ATOM 1668 O O . LEU A 1 208 ? 0.708 0.260 -9.731 1.00 96.88 208 LEU A O 1
ATOM 1672 N N . ILE A 1 209 ? 2.299 1.861 -9.715 1.00 96.00 209 ILE A N 1
ATOM 1673 C CA . ILE A 1 209 ? 1.885 2.455 -10.989 1.00 96.00 209 ILE A CA 1
ATOM 1674 C C . ILE A 1 209 ? 2.210 1.472 -12.111 1.00 96.00 209 ILE A C 1
ATOM 1676 O O . ILE A 1 209 ? 3.353 1.036 -12.246 1.00 96.00 209 ILE A O 1
ATOM 1680 N N . SER A 1 210 ? 1.202 1.132 -12.913 1.00 92.62 210 SER A N 1
ATOM 1681 C CA . SER A 1 210 ? 1.381 0.229 -14.046 1.00 92.62 210 SER A CA 1
ATOM 1682 C C . SER A 1 210 ? 1.917 0.978 -15.263 1.00 92.62 210 SER A C 1
ATOM 1684 O O . SER A 1 210 ? 1.539 2.123 -15.534 1.00 92.62 210 SER A O 1
ATOM 1686 N N . LEU A 1 211 ? 2.758 0.287 -16.027 1.00 94.00 211 LEU A N 1
ATOM 1687 C CA . LEU A 1 211 ? 3.132 0.674 -17.380 1.00 94.00 211 LEU A CA 1
ATOM 1688 C C . LEU A 1 211 ? 2.018 0.259 -18.350 1.00 94.00 211 LEU A C 1
ATOM 1690 O O . LEU A 1 211 ? 1.602 -0.899 -18.354 1.00 94.00 211 LEU A O 1
ATOM 1694 N N . LEU A 1 212 ? 1.556 1.199 -19.171 1.00 93.75 212 LEU A N 1
ATOM 1695 C CA . LEU A 1 212 ? 0.526 0.973 -20.190 1.00 93.75 212 LEU A CA 1
ATOM 1696 C C . LEU A 1 212 ? 1.145 0.766 -21.573 1.00 93.75 212 LEU A C 1
ATOM 1698 O O . LEU A 1 212 ? 0.668 -0.063 -22.346 1.00 93.75 212 LEU A O 1
ATOM 1702 N N . ALA A 1 213 ? 2.206 1.512 -21.877 1.00 93.50 213 ALA A N 1
ATOM 1703 C CA . ALA A 1 213 ? 2.986 1.360 -23.095 1.00 93.50 213 ALA A CA 1
ATOM 1704 C C . ALA A 1 213 ? 4.358 2.034 -22.975 1.00 93.50 213 ALA A C 1
ATOM 1706 O O . ALA A 1 213 ? 4.564 2.913 -22.141 1.00 93.50 213 ALA A O 1
ATOM 1707 N N . ALA A 1 214 ? 5.285 1.652 -23.844 1.00 93.44 214 ALA A N 1
ATOM 1708 C CA . ALA A 1 214 ? 6.604 2.244 -23.964 1.00 93.44 214 ALA A CA 1
ATOM 1709 C C . ALA A 1 214 ? 6.941 2.507 -25.430 1.00 93.44 214 ALA A C 1
ATOM 1711 O O . ALA A 1 214 ? 6.686 1.673 -26.305 1.00 93.44 214 ALA A O 1
ATOM 1712 N N . GLY A 1 215 ? 7.507 3.682 -25.684 1.00 88.81 215 GLY A N 1
ATOM 1713 C CA . GLY A 1 215 ? 7.926 4.132 -27.002 1.00 88.81 215 GLY A CA 1
ATOM 1714 C C . GLY A 1 215 ? 9.405 4.485 -27.003 1.00 88.81 215 GLY A C 1
ATOM 1715 O O . GLY A 1 215 ? 9.914 5.090 -26.061 1.00 88.81 215 GLY A O 1
ATOM 1716 N N . ILE A 1 216 ? 10.099 4.112 -28.078 1.00 82.81 216 ILE A N 1
ATOM 1717 C CA . ILE A 1 216 ? 11.480 4.541 -28.317 1.00 82.81 216 ILE A CA 1
ATOM 1718 C C . ILE A 1 216 ? 11.544 5.869 -29.082 1.00 82.81 216 ILE A C 1
ATOM 1720 O O . ILE A 1 216 ? 12.479 6.649 -28.912 1.00 82.81 216 ILE A O 1
ATOM 1724 N N . ARG A 1 217 ? 10.534 6.144 -29.914 1.00 78.56 217 ARG A N 1
ATOM 1725 C CA . ARG A 1 217 ? 10.450 7.334 -30.762 1.00 78.56 217 ARG A CA 1
ATOM 1726 C C . ARG A 1 217 ? 9.070 7.998 -30.628 1.00 78.56 217 ARG A C 1
ATOM 1728 O O . ARG A 1 217 ? 8.138 7.545 -31.287 1.00 78.56 217 ARG A O 1
ATOM 1735 N N . PRO A 1 218 ? 8.948 9.068 -29.815 1.00 81.69 218 PRO A N 1
ATOM 1736 C CA . PRO A 1 218 ? 9.943 9.545 -28.844 1.00 81.69 218 PRO A CA 1
ATOM 1737 C C . PRO A 1 218 ? 10.164 8.582 -27.662 1.00 81.69 218 PRO A C 1
ATOM 1739 O O . PRO A 1 218 ? 9.350 7.700 -27.399 1.00 81.69 218 PRO A O 1
ATOM 1742 N N . ARG A 1 219 ? 11.289 8.765 -26.955 1.00 89.38 219 ARG A N 1
ATOM 1743 C CA . ARG A 1 219 ? 11.701 7.994 -25.767 1.00 89.38 219 ARG A CA 1
ATOM 1744 C C . ARG A 1 219 ? 10.759 8.283 -24.602 1.00 89.38 219 ARG A C 1
ATOM 1746 O O . ARG A 1 219 ? 10.951 9.276 -23.893 1.00 89.38 219 ARG A O 1
ATOM 1753 N N . MET A 1 220 ? 9.738 7.451 -24.426 1.00 92.56 220 MET A N 1
ATOM 1754 C CA . MET A 1 220 ? 8.683 7.705 -23.452 1.00 92.56 220 MET A CA 1
ATOM 1755 C C . MET A 1 220 ? 8.121 6.453 -22.785 1.00 92.56 220 MET A C 1
ATOM 1757 O O . MET A 1 220 ? 8.076 5.370 -23.372 1.00 92.56 220 MET A O 1
ATOM 1761 N N . LEU A 1 221 ? 7.611 6.649 -21.571 1.00 94.88 221 LEU A N 1
ATOM 1762 C CA . LEU A 1 221 ? 6.784 5.684 -20.852 1.00 94.88 221 LEU A CA 1
ATOM 1763 C C . LEU A 1 221 ? 5.385 6.262 -20.670 1.00 94.88 221 LEU A C 1
ATOM 1765 O O . LEU A 1 221 ? 5.233 7.361 -20.141 1.00 94.88 221 LEU A O 1
ATOM 1769 N N . VAL A 1 222 ? 4.377 5.506 -21.094 1.00 96.19 222 VAL A N 1
ATOM 1770 C CA . VAL A 1 222 ? 2.961 5.802 -20.875 1.00 96.19 222 VAL A CA 1
ATOM 1771 C C . VAL A 1 222 ? 2.504 5.019 -19.652 1.00 96.19 222 VAL A C 1
ATOM 1773 O O . VAL A 1 222 ? 2.562 3.788 -19.630 1.00 96.19 222 VAL A O 1
ATOM 1776 N N . MET A 1 223 ? 2.073 5.729 -18.617 1.00 96.31 223 MET A N 1
ATOM 1777 C CA . MET A 1 223 ? 1.778 5.190 -17.290 1.00 96.31 223 MET A CA 1
ATOM 1778 C C . MET A 1 223 ? 0.394 5.643 -16.821 1.00 96.31 223 MET A C 1
ATOM 1780 O O . MET A 1 223 ? -0.160 6.623 -17.321 1.00 96.31 223 MET A O 1
ATOM 1784 N N . GLU A 1 224 ? -0.161 4.951 -15.827 1.00 95.94 224 GLU A N 1
ATOM 1785 C CA . GLU A 1 224 ? -1.415 5.376 -15.196 1.00 95.94 224 GLU A CA 1
ATOM 1786 C C . GLU A 1 224 ? -1.312 6.801 -14.618 1.00 95.94 224 GLU A C 1
ATOM 1788 O O . GLU A 1 224 ? -0.373 7.118 -13.881 1.00 95.94 224 GLU A O 1
ATOM 1793 N N . LEU A 1 225 ? -2.316 7.644 -14.883 1.00 96.75 225 LEU A N 1
ATOM 1794 C CA . LEU A 1 225 ? -2.391 8.988 -14.313 1.00 96.75 225 LEU A CA 1
ATOM 1795 C C . LEU A 1 225 ? -3.109 8.996 -12.956 1.00 96.75 225 LEU A C 1
ATOM 1797 O O . LEU A 1 225 ? -4.272 8.612 -12.827 1.00 96.75 225 LEU A O 1
ATOM 1801 N N . ALA A 1 226 ? -2.442 9.524 -11.931 1.00 95.88 226 ALA A N 1
ATOM 1802 C CA . ALA A 1 226 ? -3.041 9.727 -10.617 1.00 95.88 226 ALA A CA 1
ATOM 1803 C C . ALA A 1 226 ? -3.900 11.001 -10.560 1.00 95.88 226 ALA A C 1
ATOM 1805 O O . ALA A 1 226 ? -3.386 12.121 -10.564 1.00 95.88 226 ALA A O 1
ATOM 1806 N N . SER A 1 227 ? -5.217 10.835 -10.408 1.00 93.69 227 SER A N 1
ATOM 1807 C CA . SER A 1 227 ? -6.185 11.947 -10.457 1.00 93.69 227 SER A CA 1
ATOM 1808 C C . SER A 1 227 ? -6.035 12.999 -9.343 1.00 93.69 227 SER A C 1
ATOM 1810 O O . SER A 1 227 ? -6.556 14.110 -9.466 1.00 93.69 227 SER A O 1
ATOM 1812 N N . LYS A 1 228 ? -5.353 12.673 -8.234 1.00 94.75 228 LYS A N 1
ATOM 1813 C CA . LYS A 1 228 ? -5.135 13.580 -7.091 1.00 94.75 228 LYS A CA 1
ATOM 1814 C C . LYS A 1 228 ? -3.680 14.020 -6.928 1.00 94.75 228 LYS A C 1
ATOM 1816 O O . LYS A 1 228 ? -3.405 14.828 -6.041 1.00 94.75 228 LYS A O 1
ATOM 1821 N N . GLY A 1 229 ? -2.785 13.620 -7.833 1.00 93.12 229 GLY A N 1
ATOM 1822 C CA . GLY A 1 229 ? -1.371 14.006 -7.809 1.00 93.12 229 GLY A CA 1
ATOM 1823 C C . GLY A 1 229 ? -0.588 13.361 -6.662 1.00 93.12 229 GLY A C 1
ATOM 1824 O O . GLY A 1 229 ? -0.987 12.318 -6.143 1.00 93.12 229 GLY A O 1
ATOM 1825 N N . SER A 1 230 ? 0.539 13.964 -6.280 1.00 94.38 230 SER A N 1
ATOM 1826 C CA . SER A 1 230 ? 1.421 13.434 -5.234 1.00 94.38 230 SER A CA 1
ATOM 1827 C C . SER A 1 230 ? 0.901 13.694 -3.816 1.00 94.38 230 SER A C 1
ATOM 1829 O O . SER A 1 230 ? 0.201 14.674 -3.540 1.00 94.38 230 SER A O 1
ATOM 1831 N N . LEU A 1 231 ? 1.289 12.822 -2.887 1.00 94.94 231 LEU A N 1
ATOM 1832 C CA . LEU A 1 231 ? 1.063 12.991 -1.455 1.00 94.94 231 LEU A CA 1
ATOM 1833 C C . LEU A 1 231 ? 1.784 14.231 -0.919 1.00 94.94 231 LEU A C 1
ATOM 1835 O O . LEU A 1 231 ? 1.251 14.893 -0.035 1.00 94.94 231 LEU A O 1
ATOM 1839 N N . ASP A 1 232 ? 2.954 14.566 -1.467 1.00 91.81 232 ASP A N 1
ATOM 1840 C CA . ASP A 1 232 ? 3.674 15.801 -1.138 1.00 91.81 232 ASP A CA 1
ATOM 1841 C C . ASP A 1 232 ? 2.777 17.041 -1.286 1.00 91.81 232 ASP A C 1
ATOM 1843 O O . ASP A 1 232 ? 2.584 17.794 -0.328 1.00 91.81 232 ASP A O 1
ATOM 1847 N N . ARG A 1 233 ? 2.113 17.175 -2.443 1.00 90.38 233 ARG A N 1
ATOM 1848 C CA . ARG A 1 233 ? 1.180 18.275 -2.704 1.00 90.38 233 ARG A CA 1
ATOM 1849 C C . ARG A 1 233 ? 0.034 18.301 -1.692 1.00 90.38 233 ARG A C 1
ATOM 1851 O O . ARG A 1 233 ? -0.324 19.369 -1.202 1.00 90.38 233 ARG A O 1
ATOM 1858 N N . LEU A 1 234 ? -0.524 17.137 -1.346 1.00 91.06 234 LEU A N 1
ATOM 1859 C CA . LEU A 1 234 ? -1.603 17.038 -0.358 1.00 91.06 234 LEU A CA 1
ATOM 1860 C C . LEU A 1 234 ? -1.145 17.474 1.045 1.00 91.06 234 LEU A C 1
ATOM 1862 O O . LEU A 1 234 ? -1.869 18.203 1.721 1.00 91.06 234 LEU A O 1
ATOM 1866 N N . LEU A 1 235 ? 0.054 17.062 1.472 1.00 87.81 235 LEU A N 1
ATOM 1867 C CA . LEU A 1 235 ? 0.618 17.424 2.778 1.00 87.81 235 LEU A CA 1
ATOM 1868 C C . LEU A 1 235 ? 0.866 18.935 2.907 1.00 87.81 235 LEU A C 1
ATOM 1870 O O . LEU A 1 235 ? 0.735 19.482 4.004 1.00 87.81 235 LEU A O 1
ATOM 1874 N N . GLN A 1 236 ? 1.198 19.605 1.801 1.00 84.06 236 GLN A N 1
ATOM 1875 C CA . GLN A 1 236 ? 1.450 21.046 1.774 1.00 84.06 236 GLN A CA 1
ATOM 1876 C C . GLN A 1 236 ? 0.169 21.882 1.635 1.00 84.06 236 GLN A C 1
ATOM 1878 O O . GLN A 1 236 ? 0.049 22.918 2.287 1.00 84.06 236 GLN A O 1
ATOM 1883 N N . GLN A 1 237 ? -0.784 21.453 0.801 1.00 80.31 237 GLN A N 1
ATOM 1884 C CA . GLN A 1 237 ? -1.895 22.307 0.358 1.00 80.31 237 GLN A CA 1
ATOM 1885 C C . GLN A 1 237 ? -3.234 22.030 1.054 1.00 80.31 237 GLN A C 1
ATOM 1887 O O . GLN A 1 237 ? -4.013 22.961 1.243 1.00 80.31 237 GLN A O 1
ATOM 1892 N N . ASP A 1 238 ? -3.528 20.785 1.447 1.00 77.31 238 ASP A N 1
ATOM 1893 C CA . ASP A 1 238 ? -4.845 20.424 1.990 1.00 77.31 238 ASP A CA 1
ATOM 1894 C C . ASP A 1 238 ? -4.754 19.377 3.109 1.00 77.31 238 ASP A C 1
ATOM 1896 O O . ASP A 1 238 ? -5.071 18.191 2.969 1.00 77.31 238 ASP A O 1
ATOM 1900 N N . LYS A 1 239 ? -4.369 19.866 4.291 1.00 74.62 239 LYS A N 1
ATOM 1901 C CA . LYS A 1 239 ? -4.325 19.064 5.521 1.00 74.62 239 LYS A CA 1
ATOM 1902 C C . LYS A 1 239 ? -5.714 18.643 6.009 1.00 74.62 239 LYS A C 1
ATOM 1904 O O . LYS A 1 239 ? -5.814 17.698 6.789 1.00 74.62 239 LYS A O 1
ATOM 1909 N N . THR A 1 240 ? -6.782 19.313 5.569 1.00 76.31 240 THR A N 1
ATOM 1910 C CA . THR A 1 240 ? -8.149 19.032 6.036 1.00 76.31 240 THR A CA 1
ATOM 1911 C C . THR A 1 240 ? -8.696 17.729 5.460 1.00 76.31 240 THR A C 1
ATOM 1913 O O . THR A 1 240 ? -9.388 16.988 6.161 1.00 76.31 240 THR A O 1
ATOM 1916 N N . SER A 1 241 ? -8.291 17.385 4.236 1.00 82.62 241 SER A N 1
ATOM 1917 C CA . SER A 1 241 ? -8.610 16.105 3.600 1.00 82.62 241 SER A CA 1
ATOM 1918 C C . SER A 1 241 ? -7.904 14.898 4.245 1.00 82.62 241 SER A C 1
ATOM 1920 O O . SER A 1 241 ? -8.396 13.769 4.156 1.00 82.62 241 SER A O 1
ATOM 1922 N N . LEU A 1 242 ? -6.776 15.100 4.943 1.00 87.12 242 LEU A N 1
ATOM 1923 C CA . LEU A 1 242 ? -5.965 14.048 5.579 1.00 87.12 242 LEU A CA 1
ATOM 1924 C C . LEU A 1 242 ? -6.557 13.552 6.909 1.00 87.12 242 LEU A C 1
ATOM 1926 O O . LEU A 1 242 ? -5.950 13.655 7.978 1.00 87.12 242 LEU A O 1
ATOM 1930 N N . THR A 1 243 ? -7.739 12.943 6.846 1.00 90.38 243 THR A N 1
ATOM 1931 C CA . THR A 1 243 ? -8.343 12.251 7.996 1.00 90.38 243 THR A CA 1
ATOM 1932 C C . THR A 1 243 ? -7.468 11.089 8.487 1.00 90.38 243 THR A C 1
ATOM 1934 O O . THR A 1 243 ? -6.717 10.490 7.715 1.00 90.38 243 THR A O 1
ATOM 1937 N N . ARG A 1 244 ? -7.593 10.699 9.766 1.00 88.69 244 ARG A N 1
ATOM 1938 C CA . ARG A 1 244 ? -6.849 9.547 10.325 1.00 88.69 244 ARG A CA 1
ATOM 1939 C C . ARG A 1 244 ? -7.091 8.249 9.548 1.00 88.69 244 ARG A C 1
ATOM 1941 O O . ARG A 1 244 ? -6.152 7.485 9.343 1.00 88.69 244 ARG A O 1
ATOM 1948 N N . THR A 1 245 ? -8.316 8.025 9.072 1.00 91.00 245 THR A N 1
ATOM 1949 C CA . THR A 1 245 ? -8.648 6.865 8.234 1.00 91.00 245 THR A CA 1
ATOM 1950 C C . THR A 1 245 ? -7.910 6.919 6.899 1.00 91.00 245 THR A C 1
ATOM 1952 O O . THR A 1 245 ? -7.296 5.928 6.513 1.00 91.00 245 THR A O 1
ATOM 1955 N N . LEU A 1 246 ? -7.902 8.072 6.217 1.00 95.00 246 LEU A N 1
ATOM 1956 C CA . LEU A 1 246 ? -7.186 8.221 4.948 1.00 95.00 246 LEU A CA 1
ATOM 1957 C C . LEU A 1 246 ? -5.672 8.029 5.127 1.00 95.00 246 LEU A C 1
ATOM 1959 O O . LEU A 1 246 ? -5.066 7.280 4.366 1.00 95.00 246 LEU A O 1
ATOM 1963 N N . GLN A 1 247 ? -5.083 8.625 6.169 1.00 94.62 247 GLN A N 1
ATOM 1964 C CA . GLN A 1 247 ? -3.671 8.434 6.530 1.00 94.62 247 GLN A CA 1
ATOM 1965 C C . GLN A 1 247 ? -3.332 6.944 6.686 1.00 94.62 247 GLN A C 1
ATOM 1967 O O . GLN A 1 247 ? -2.398 6.450 6.057 1.00 94.62 247 GLN A O 1
ATOM 1972 N N . HIS A 1 248 ? -4.129 6.210 7.470 1.00 95.25 248 HIS A N 1
ATOM 1973 C CA . HIS A 1 248 ? -3.940 4.775 7.679 1.00 95.25 248 HIS A CA 1
ATOM 1974 C C . HIS A 1 248 ? -4.026 3.975 6.368 1.00 95.25 248 HIS A C 1
ATOM 1976 O O . HIS A 1 248 ? -3.191 3.105 6.118 1.00 95.25 248 HIS A O 1
ATOM 1982 N N . ARG A 1 249 ? -4.997 4.285 5.498 1.00 96.62 249 ARG A N 1
ATOM 1983 C CA . ARG A 1 249 ? -5.168 3.593 4.210 1.00 96.62 249 ARG A CA 1
ATOM 1984 C C . ARG A 1 249 ? -4.020 3.870 3.233 1.00 96.62 249 ARG A C 1
ATOM 1986 O O . ARG A 1 249 ? -3.568 2.939 2.571 1.00 96.62 249 ARG A O 1
ATOM 1993 N N . ILE A 1 250 ? -3.508 5.103 3.177 1.00 97.69 250 ILE A N 1
ATOM 1994 C CA . ILE A 1 250 ? -2.329 5.455 2.365 1.00 97.69 250 ILE A CA 1
ATOM 1995 C C . ILE A 1 250 ? -1.116 4.631 2.813 1.00 97.69 250 ILE A C 1
ATOM 1997 O O . ILE A 1 250 ? -0.478 3.979 1.986 1.00 97.69 250 ILE A O 1
ATOM 2001 N N . VAL A 1 251 ? -0.838 4.603 4.120 1.00 96.88 251 VAL A N 1
ATOM 2002 C CA . VAL A 1 251 ? 0.289 3.851 4.698 1.00 96.88 251 VAL A CA 1
ATOM 2003 C C . VAL A 1 251 ? 0.186 2.361 4.375 1.00 96.88 251 VAL A C 1
ATOM 2005 O O . VAL A 1 251 ? 1.171 1.763 3.947 1.00 96.88 251 VAL A O 1
ATOM 2008 N N . LEU A 1 252 ? -1.006 1.770 4.518 1.00 97.12 252 LEU A N 1
ATOM 2009 C CA . LEU A 1 252 ? -1.246 0.364 4.186 1.00 97.12 252 LEU A CA 1
ATOM 2010 C C . LEU A 1 252 ? -0.924 0.066 2.715 1.00 97.12 252 LEU A C 1
ATOM 2012 O O . LEU A 1 252 ? -0.259 -0.922 2.408 1.00 97.12 252 LEU A O 1
ATOM 2016 N N . HIS A 1 253 ? -1.364 0.930 1.798 1.00 98.31 253 HIS A N 1
ATOM 2017 C CA . HIS A 1 253 ? -1.128 0.735 0.370 1.00 98.31 253 HIS A CA 1
ATOM 2018 C C . HIS A 1 253 ? 0.360 0.817 0.026 1.00 98.31 253 HIS A C 1
ATOM 2020 O O . HIS A 1 253 ? 0.855 -0.049 -0.697 1.00 98.31 253 HIS A O 1
ATOM 2026 N N . VAL A 1 254 ? 1.082 1.796 0.578 1.00 98.12 254 VAL A N 1
ATOM 2027 C CA . VAL A 1 254 ? 2.534 1.923 0.389 1.00 98.12 254 VAL A CA 1
ATOM 2028 C C . VAL A 1 254 ? 3.269 0.707 0.960 1.00 98.12 254 VAL A C 1
ATOM 2030 O O . VAL A 1 254 ? 4.109 0.128 0.272 1.00 98.12 254 VAL A O 1
ATOM 2033 N N . ALA A 1 255 ? 2.911 0.256 2.167 1.00 97.19 255 ALA A N 1
ATOM 2034 C CA . ALA A 1 255 ? 3.517 -0.921 2.790 1.00 97.19 255 ALA A CA 1
ATOM 2035 C C . ALA A 1 255 ? 3.343 -2.188 1.936 1.00 97.19 255 ALA A C 1
ATOM 2037 O O . ALA A 1 255 ? 4.294 -2.949 1.756 1.00 97.19 255 ALA A O 1
ATOM 2038 N N . ASP A 1 256 ? 2.157 -2.401 1.355 1.00 96.12 256 ASP A N 1
ATOM 2039 C CA . ASP A 1 256 ? 1.928 -3.533 0.452 1.00 96.12 256 ASP A CA 1
ATOM 2040 C C . ASP A 1 256 ? 2.760 -3.432 -0.837 1.00 96.12 256 ASP A C 1
ATOM 2042 O O . ASP A 1 256 ? 3.248 -4.450 -1.327 1.00 96.12 256 ASP A O 1
ATOM 2046 N N . GLY A 1 257 ? 2.943 -2.219 -1.373 1.00 96.19 257 GLY A N 1
ATOM 2047 C CA . GLY A 1 257 ? 3.789 -1.974 -2.543 1.00 96.19 257 GLY A CA 1
ATOM 2048 C C . GLY A 1 257 ? 5.255 -2.316 -2.276 1.00 96.19 257 GLY A C 1
ATOM 2049 O O . GLY A 1 257 ? 5.848 -3.080 -3.034 1.00 96.19 257 GLY A O 1
ATOM 2050 N N . LEU A 1 258 ? 5.813 -1.838 -1.160 1.00 95.38 258 LEU A N 1
ATOM 2051 C CA . LEU A 1 258 ? 7.183 -2.168 -0.748 1.00 95.38 258 LEU A CA 1
ATOM 2052 C C . LE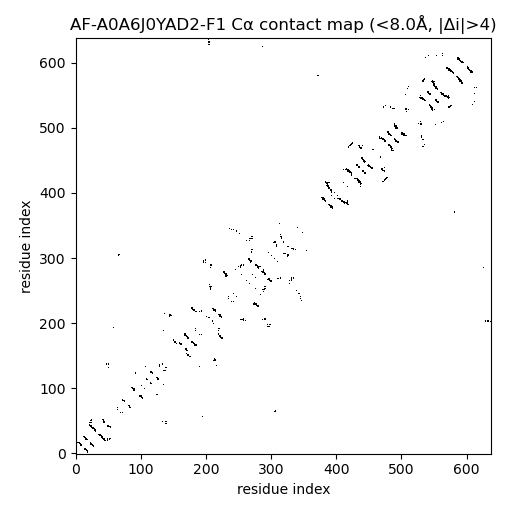U A 1 258 ? 7.354 -3.665 -0.490 1.00 95.38 258 LEU A C 1
ATOM 2054 O O . LEU A 1 258 ? 8.295 -4.271 -0.996 1.00 95.38 258 LEU A O 1
ATOM 2058 N N . ARG A 1 259 ? 6.406 -4.294 0.220 1.00 94.94 259 ARG A N 1
ATOM 2059 C CA . ARG A 1 259 ? 6.425 -5.745 0.455 1.00 94.94 259 ARG A CA 1
ATOM 2060 C C . ARG A 1 259 ? 6.448 -6.524 -0.861 1.00 94.94 259 ARG A C 1
ATOM 2062 O O . ARG A 1 259 ? 7.169 -7.515 -0.966 1.00 94.94 259 ARG A O 1
ATOM 2069 N N . TYR A 1 260 ? 5.671 -6.092 -1.858 1.00 94.38 260 TYR A N 1
ATOM 2070 C CA . TYR A 1 260 ? 5.678 -6.702 -3.187 1.00 94.38 260 TYR A CA 1
ATOM 2071 C C . TYR A 1 260 ? 7.053 -6.570 -3.855 1.00 94.38 260 TYR A C 1
ATOM 2073 O O . TYR A 1 260 ? 7.613 -7.587 -4.265 1.00 94.38 260 TYR A O 1
ATOM 2081 N N . LEU A 1 261 ? 7.615 -5.357 -3.913 1.00 92.50 261 LEU A N 1
ATOM 2082 C CA . LEU A 1 261 ? 8.931 -5.099 -4.514 1.00 92.50 261 LEU A CA 1
ATOM 2083 C C . LEU A 1 261 ? 10.026 -5.945 -3.852 1.00 92.50 261 LEU A C 1
ATOM 2085 O O . LEU A 1 261 ? 10.763 -6.655 -4.534 1.00 92.50 261 LEU A O 1
ATOM 2089 N N . HIS A 1 262 ? 10.057 -5.976 -2.519 1.00 90.12 262 HIS A N 1
ATOM 2090 C CA . HIS A 1 262 ? 11.028 -6.761 -1.755 1.00 90.12 262 HIS A CA 1
ATOM 2091 C C . HIS A 1 262 ? 10.888 -8.264 -2.002 1.00 90.12 262 HIS A C 1
ATOM 2093 O O . HIS A 1 262 ? 11.896 -8.958 -2.127 1.00 90.12 262 HIS A O 1
ATOM 2099 N N . SER A 1 263 ? 9.658 -8.773 -2.141 1.00 89.56 263 SER A N 1
ATOM 2100 C CA . SER A 1 263 ? 9.422 -10.180 -2.501 1.00 89.56 263 SER A CA 1
ATOM 2101 C C . SER A 1 263 ? 9.916 -10.534 -3.910 1.00 89.56 263 SER A C 1
ATOM 2103 O O . SER A 1 263 ? 10.264 -11.686 -4.164 1.00 89.56 263 SER A O 1
ATOM 2105 N N . ALA A 1 264 ? 9.989 -9.541 -4.801 1.00 87.94 264 ALA A N 1
ATOM 2106 C CA . ALA A 1 264 ? 10.552 -9.648 -6.143 1.00 87.94 264 ALA A CA 1
ATOM 2107 C C . ALA A 1 264 ? 12.065 -9.346 -6.189 1.00 87.94 264 ALA A C 1
ATOM 2109 O O . ALA A 1 264 ? 12.628 -9.250 -7.276 1.00 87.94 264 ALA A O 1
ATOM 2110 N N . MET A 1 265 ? 12.726 -9.219 -5.028 1.00 85.94 265 MET A N 1
ATOM 2111 C CA . MET A 1 265 ? 14.142 -8.846 -4.897 1.00 85.94 265 MET A CA 1
ATOM 2112 C C . MET A 1 265 ? 14.478 -7.476 -5.509 1.00 85.94 265 MET A C 1
ATOM 2114 O O . MET A 1 265 ? 15.609 -7.247 -5.926 1.00 85.94 265 MET A O 1
ATOM 2118 N N . ILE A 1 266 ? 13.512 -6.559 -5.546 1.00 88.38 266 ILE A N 1
ATOM 2119 C CA . ILE A 1 266 ? 13.703 -5.182 -6.007 1.00 88.38 266 ILE A CA 1
ATOM 2120 C C . ILE A 1 266 ? 13.805 -4.277 -4.785 1.00 88.38 266 ILE A C 1
ATOM 2122 O O . ILE A 1 266 ? 12.949 -4.326 -3.900 1.00 88.38 266 ILE A O 1
ATOM 2126 N N . ILE A 1 267 ? 14.840 -3.444 -4.748 1.00 87.50 267 ILE A N 1
ATOM 2127 C CA . ILE A 1 267 ? 14.978 -2.369 -3.764 1.00 87.50 267 ILE A CA 1
ATOM 2128 C C . ILE A 1 267 ? 14.537 -1.072 -4.436 1.00 87.50 267 ILE A C 1
ATOM 2130 O O . ILE A 1 267 ? 14.976 -0.771 -5.547 1.00 87.50 267 ILE A O 1
ATOM 2134 N N . TYR A 1 268 ? 13.655 -0.322 -3.778 1.00 91.19 268 TYR A N 1
ATOM 2135 C CA . TYR A 1 268 ? 13.018 0.852 -4.369 1.00 91.19 268 TYR A CA 1
ATOM 2136 C C . TYR A 1 268 ? 13.892 2.113 -4.294 1.00 91.19 268 TYR A C 1
ATOM 2138 O O . TYR A 1 268 ? 13.999 2.850 -5.268 1.00 91.19 268 TYR A O 1
ATOM 2146 N N . ARG A 1 269 ? 14.564 2.331 -3.159 1.00 87.25 269 ARG A N 1
ATOM 2147 C CA . ARG A 1 269 ? 15.599 3.351 -2.909 1.00 87.25 269 ARG A CA 1
ATOM 2148 C C . ARG A 1 269 ? 15.168 4.823 -2.882 1.00 87.25 269 ARG A C 1
ATOM 2150 O O . ARG A 1 269 ? 15.938 5.638 -2.373 1.00 87.25 269 ARG A O 1
ATOM 2157 N N . ASP A 1 270 ? 13.966 5.175 -3.347 1.00 89.06 270 ASP A N 1
ATOM 2158 C CA . ASP A 1 270 ? 13.518 6.579 -3.422 1.00 89.06 270 ASP A CA 1
ATOM 2159 C C . ASP A 1 270 ? 12.169 6.870 -2.747 1.00 89.06 270 ASP A C 1
ATOM 2161 O O . ASP A 1 270 ? 11.362 7.661 -3.236 1.00 89.06 270 ASP A O 1
ATOM 2165 N N . LEU A 1 271 ? 11.866 6.223 -1.618 1.00 91.50 271 LEU A N 1
ATOM 2166 C CA . LEU A 1 271 ? 10.578 6.447 -0.956 1.00 91.50 271 LEU A CA 1
ATOM 2167 C C . LEU A 1 271 ? 10.499 7.828 -0.296 1.00 91.50 271 LEU A C 1
ATOM 2169 O O . LEU A 1 271 ? 11.158 8.110 0.703 1.00 91.50 271 LEU A O 1
ATOM 2173 N N . LYS A 1 272 ? 9.610 8.660 -0.841 1.00 88.56 272 LYS A N 1
ATOM 2174 C CA . LYS A 1 272 ? 9.296 10.014 -0.378 1.00 88.56 272 LYS A CA 1
ATOM 2175 C C . LYS A 1 272 ? 7.860 10.396 -0.770 1.00 88.56 272 LYS A C 1
ATOM 2177 O O . LYS A 1 272 ? 7.313 9.804 -1.702 1.00 88.56 272 LYS A O 1
ATOM 2182 N N . PRO A 1 273 ? 7.254 11.419 -0.140 1.00 91.88 273 PRO A N 1
ATOM 2183 C CA . PRO A 1 273 ? 5.900 11.877 -0.468 1.00 91.88 273 PRO A CA 1
ATOM 2184 C C . PRO A 1 273 ? 5.679 12.253 -1.941 1.00 91.88 273 PRO A C 1
ATOM 2186 O O . PRO A 1 273 ? 4.562 12.138 -2.437 1.00 91.88 273 PRO A O 1
ATOM 2189 N N . HIS A 1 274 ? 6.730 12.666 -2.656 1.00 91.69 274 HIS A N 1
ATOM 2190 C CA . HIS A 1 274 ? 6.649 13.011 -4.079 1.00 91.69 274 HIS A CA 1
ATOM 2191 C C . HIS A 1 274 ? 6.316 11.786 -4.946 1.00 91.69 274 HIS A C 1
ATOM 2193 O O . HIS A 1 274 ? 5.572 11.908 -5.914 1.00 91.69 274 HIS A O 1
ATOM 2199 N N . ASN A 1 275 ? 6.793 10.603 -4.545 1.00 95.12 275 ASN A N 1
ATOM 2200 C CA . ASN A 1 275 ? 6.645 9.363 -5.307 1.00 95.12 275 ASN A CA 1
ATOM 2201 C C . ASN A 1 275 ? 5.446 8.517 -4.840 1.00 95.12 275 ASN A C 1
ATOM 2203 O O . ASN A 1 275 ? 5.231 7.410 -5.331 1.00 95.12 275 ASN A O 1
ATOM 2207 N N . VAL A 1 276 ? 4.651 9.015 -3.887 1.00 97.50 276 VAL A N 1
ATOM 2208 C CA . VAL A 1 276 ? 3.377 8.403 -3.489 1.00 97.50 276 VAL A CA 1
ATOM 2209 C C . VAL A 1 276 ? 2.260 9.160 -4.188 1.00 97.50 276 VAL A C 1
ATOM 2211 O O . VAL A 1 276 ? 1.947 10.290 -3.824 1.00 97.50 276 VAL A O 1
ATOM 2214 N N . LEU A 1 277 ? 1.656 8.542 -5.197 1.00 97.75 277 LEU A N 1
ATOM 2215 C CA . LEU A 1 277 ? 0.606 9.150 -6.005 1.00 97.75 277 LEU A CA 1
ATOM 2216 C C . LEU A 1 277 ? -0.782 8.721 -5.535 1.00 97.75 277 LEU A C 1
ATOM 2218 O O . LEU A 1 277 ? -1.009 7.556 -5.207 1.00 97.75 277 LEU A O 1
ATOM 2222 N N . LEU A 1 278 ? -1.722 9.664 -5.521 1.00 97.62 278 LEU A N 1
ATOM 2223 C CA . LEU A 1 278 ? -3.070 9.488 -4.998 1.00 97.62 278 LEU A CA 1
ATOM 2224 C C . LEU A 1 278 ? -4.100 9.427 -6.134 1.00 97.62 278 LEU A C 1
ATOM 2226 O O . LEU A 1 278 ? -4.191 10.319 -6.976 1.00 97.62 278 LEU A O 1
ATOM 2230 N N . PHE A 1 279 ? -4.924 8.382 -6.127 1.00 96.88 279 PHE A N 1
ATOM 2231 C CA . PHE A 1 279 ? -5.984 8.164 -7.119 1.00 96.88 279 PHE A CA 1
ATOM 2232 C C . PHE A 1 279 ? -7.344 8.667 -6.644 1.00 96.88 279 PHE A C 1
ATOM 2234 O O . PHE A 1 279 ? -8.213 8.976 -7.454 1.00 96.88 279 PHE A O 1
ATOM 2241 N N . THR A 1 280 ? -7.542 8.757 -5.332 1.00 96.19 280 THR A N 1
ATOM 2242 C CA . THR A 1 280 ? -8.756 9.286 -4.712 1.00 96.19 280 THR A CA 1
ATOM 2243 C C . THR A 1 280 ? -8.477 9.635 -3.256 1.00 96.19 280 THR A C 1
ATOM 2245 O O . THR A 1 280 ? -7.589 9.059 -2.635 1.00 96.19 280 THR A O 1
ATOM 2248 N N . LEU A 1 281 ? -9.243 10.576 -2.706 1.00 95.31 281 LEU A N 1
ATOM 2249 C CA . LEU A 1 281 ? -9.213 10.921 -1.280 1.00 95.31 281 LEU A CA 1
ATOM 2250 C C . LEU A 1 281 ? -10.365 10.257 -0.509 1.00 95.31 281 LEU A C 1
ATOM 2252 O O . LEU A 1 281 ? -10.505 10.466 0.693 1.00 95.31 281 LEU A O 1
ATOM 2256 N N . TYR A 1 282 ? -11.192 9.452 -1.186 1.00 94.75 282 TYR A N 1
ATOM 2257 C CA . TYR A 1 282 ? -12.277 8.709 -0.555 1.00 94.75 282 TYR A CA 1
ATOM 2258 C C . TYR A 1 282 ? -11.717 7.519 0.252 1.00 94.75 282 TYR A C 1
ATOM 2260 O O . TYR A 1 282 ? -11.195 6.578 -0.353 1.00 94.75 282 TYR A O 1
ATOM 2268 N N . PRO A 1 283 ? -11.833 7.500 1.598 1.00 90.31 283 PRO A N 1
ATOM 2269 C CA . PRO A 1 283 ? -11.111 6.530 2.434 1.00 90.31 283 PRO A CA 1
ATOM 2270 C C . PRO A 1 283 ? -11.537 5.064 2.268 1.00 90.31 283 PRO A C 1
ATOM 2272 O O . PRO A 1 283 ? -10.789 4.171 2.656 1.00 90.31 283 PRO A O 1
ATOM 2275 N N . ASN A 1 284 ? -12.723 4.807 1.705 1.00 90.56 284 ASN A N 1
ATOM 2276 C CA . ASN A 1 284 ? -13.250 3.452 1.500 1.00 90.56 284 ASN A CA 1
ATOM 2277 C C . ASN A 1 284 ? -13.053 2.942 0.062 1.00 90.56 284 ASN A C 1
ATOM 2279 O O . ASN A 1 284 ? -13.633 1.924 -0.314 1.00 90.56 284 ASN A O 1
ATOM 2283 N N . ALA A 1 285 ? -12.280 3.647 -0.767 1.00 96.06 285 ALA A N 1
ATOM 2284 C CA . ALA A 1 285 ? -11.931 3.162 -2.096 1.00 96.06 285 ALA A CA 1
ATOM 2285 C C . ALA A 1 285 ? -10.916 2.012 -2.018 1.00 96.06 285 ALA A C 1
ATOM 2287 O O . ALA A 1 285 ? -9.979 2.056 -1.224 1.00 96.06 285 ALA A O 1
ATOM 2288 N N . ALA A 1 286 ? -11.049 1.020 -2.905 1.00 95.44 286 ALA A N 1
ATOM 2289 C CA . ALA A 1 286 ? -10.138 -0.127 -2.963 1.00 95.44 286 ALA A CA 1
ATOM 2290 C C . ALA A 1 286 ? -8.690 0.267 -3.319 1.00 95.44 286 ALA A C 1
ATOM 2292 O O . ALA A 1 286 ? -7.740 -0.360 -2.855 1.00 95.44 286 ALA A O 1
ATOM 2293 N N . ILE A 1 287 ? -8.503 1.316 -4.126 1.00 96.94 287 ILE A N 1
ATOM 2294 C CA . ILE A 1 287 ? -7.190 1.852 -4.504 1.00 96.94 287 ILE A CA 1
ATOM 2295 C C . ILE A 1 287 ? -7.189 3.348 -4.207 1.00 96.94 287 ILE A C 1
ATOM 2297 O O . ILE A 1 287 ? -8.003 4.095 -4.738 1.00 96.94 287 ILE A O 1
ATOM 2301 N N . ILE A 1 288 ? -6.270 3.766 -3.338 1.00 97.94 288 ILE A N 1
ATOM 2302 C CA . ILE A 1 288 ? -6.132 5.159 -2.876 1.00 97.94 288 ILE A CA 1
ATOM 2303 C C . ILE A 1 288 ? -4.772 5.723 -3.266 1.00 97.94 288 ILE A C 1
ATOM 2305 O O . ILE A 1 288 ? -4.692 6.857 -3.721 1.00 97.94 288 ILE A O 1
ATOM 2309 N N . ALA A 1 289 ? -3.714 4.931 -3.095 1.00 98.19 289 ALA A N 1
ATOM 2310 C CA . ALA A 1 289 ? -2.338 5.371 -3.222 1.00 98.19 289 ALA A CA 1
ATOM 2311 C C . ALA A 1 289 ? -1.527 4.301 -3.947 1.00 98.19 289 ALA A C 1
ATOM 2313 O O . ALA A 1 289 ? -1.743 3.107 -3.714 1.00 98.19 289 ALA A O 1
ATOM 2314 N N . LYS A 1 290 ? -0.600 4.741 -4.793 1.00 98.44 290 LYS A N 1
ATOM 2315 C CA . LYS A 1 290 ? 0.367 3.890 -5.480 1.00 98.44 290 LYS A CA 1
ATOM 2316 C C . LYS A 1 290 ? 1.763 4.505 -5.396 1.00 98.44 290 LYS A C 1
ATOM 2318 O O . LYS A 1 290 ? 1.899 5.724 -5.339 1.00 98.44 290 LYS A O 1
ATOM 2323 N N . ILE A 1 291 ? 2.784 3.658 -5.371 1.00 98.06 291 ILE A N 1
ATOM 2324 C CA . ILE A 1 291 ? 4.187 4.062 -5.495 1.00 98.06 291 ILE A CA 1
ATOM 2325 C C . ILE A 1 291 ? 4.481 4.260 -6.984 1.00 98.06 291 ILE A C 1
ATOM 2327 O O . ILE A 1 291 ? 4.071 3.429 -7.795 1.00 98.06 291 ILE A O 1
ATOM 2331 N N . ALA A 1 292 ? 5.159 5.350 -7.323 1.00 94.50 292 ALA A N 1
ATOM 2332 C CA . ALA A 1 292 ? 5.558 5.728 -8.677 1.00 94.50 292 ALA A CA 1
ATOM 2333 C C . ALA A 1 292 ? 7.079 5.895 -8.781 1.00 94.50 292 ALA A C 1
ATOM 2335 O O . ALA A 1 292 ? 7.762 5.752 -7.781 1.00 94.50 292 ALA A O 1
ATOM 2336 N N . ASP A 1 293 ? 7.586 6.237 -9.966 1.00 88.75 293 ASP A N 1
ATOM 2337 C CA . ASP A 1 293 ? 8.995 6.565 -10.246 1.00 88.75 293 ASP A CA 1
ATOM 2338 C C . ASP A 1 293 ? 10.000 5.487 -9.809 1.00 88.75 293 ASP A C 1
ATOM 2340 O O . ASP A 1 293 ? 10.471 5.447 -8.672 1.00 88.75 293 ASP A O 1
ATOM 2344 N N . TYR A 1 294 ? 10.328 4.594 -10.743 1.00 86.44 294 TYR A N 1
ATOM 2345 C CA . TYR A 1 294 ? 11.244 3.472 -10.517 1.00 86.44 294 TYR A CA 1
ATOM 2346 C C . TYR A 1 294 ? 12.624 3.738 -11.120 1.00 86.44 294 TYR A C 1
ATOM 2348 O O . TYR A 1 294 ? 13.412 2.807 -11.262 1.00 86.44 294 TYR A O 1
ATOM 2356 N N . GLY A 1 295 ? 12.927 4.993 -11.476 1.00 79.00 295 GLY A N 1
ATOM 2357 C CA . GLY A 1 295 ? 14.140 5.358 -12.213 1.00 79.00 295 GLY A CA 1
ATOM 2358 C C . GLY A 1 295 ? 15.447 4.992 -11.506 1.00 79.00 295 GLY A C 1
ATOM 2359 O O . GLY A 1 295 ? 16.460 4.817 -12.169 1.00 79.00 295 GLY A O 1
ATOM 2360 N N . ILE A 1 296 ? 15.415 4.826 -10.178 1.00 80.00 296 ILE A N 1
ATOM 2361 C CA . ILE A 1 296 ? 16.538 4.294 -9.396 1.00 80.00 296 ILE A CA 1
ATOM 2362 C C . ILE A 1 296 ? 16.175 3.007 -8.647 1.00 80.00 296 ILE A C 1
ATOM 2364 O O . ILE A 1 296 ? 16.879 2.636 -7.715 1.00 80.00 296 ILE A O 1
ATOM 2368 N N . ALA A 1 297 ? 15.092 2.316 -8.991 1.00 83.00 297 ALA A N 1
ATOM 2369 C CA . ALA A 1 297 ? 14.815 0.997 -8.431 1.00 83.00 297 ALA A CA 1
ATOM 2370 C C . ALA A 1 297 ? 15.694 -0.051 -9.128 1.00 83.00 297 ALA A C 1
ATOM 2372 O O . ALA A 1 297 ? 15.987 0.066 -10.317 1.00 83.00 297 ALA A O 1
ATOM 2373 N N . GLN A 1 298 ? 16.123 -1.086 -8.404 1.00 79.81 298 GLN A N 1
ATOM 2374 C CA . GLN A 1 298 ? 17.036 -2.076 -8.978 1.00 79.81 298 GLN A CA 1
ATOM 2375 C C . GLN A 1 298 ? 16.841 -3.467 -8.378 1.00 79.81 298 GLN A C 1
ATOM 2377 O O . GLN A 1 298 ? 16.536 -3.623 -7.189 1.00 79.81 298 GLN A O 1
ATOM 2382 N N . TYR A 1 299 ? 17.034 -4.483 -9.220 1.00 78.44 299 TYR A N 1
ATOM 2383 C CA . TYR A 1 299 ? 17.128 -5.869 -8.781 1.00 78.44 299 TYR A CA 1
ATOM 2384 C C . TYR A 1 299 ? 18.381 -6.066 -7.942 1.00 78.44 299 TYR A C 1
ATOM 2386 O O . TYR A 1 299 ? 19.466 -5.608 -8.283 1.00 78.44 299 TYR A O 1
ATOM 2394 N N . CYS A 1 300 ? 18.228 -6.779 -6.841 1.00 70.69 300 CYS A N 1
ATOM 2395 C CA . CYS A 1 300 ? 19.267 -6.930 -5.853 1.00 70.69 300 CYS A CA 1
ATOM 2396 C C . CYS A 1 300 ? 19.554 -8.409 -5.588 1.00 70.69 300 CYS A C 1
ATOM 2398 O O . CYS A 1 300 ? 18.645 -9.222 -5.395 1.00 70.69 300 CYS A O 1
ATOM 2400 N N . CYS A 1 301 ? 20.837 -8.771 -5.542 1.00 65.56 301 CYS A N 1
ATOM 2401 C CA . CYS A 1 301 ? 21.250 -10.070 -5.027 1.00 65.56 301 CYS A CA 1
ATOM 2402 C C . CYS A 1 301 ? 21.173 -10.084 -3.487 1.00 65.56 301 CYS A C 1
ATOM 2404 O O . CYS A 1 301 ? 21.075 -9.050 -2.838 1.00 65.56 301 CYS A O 1
ATOM 2406 N N . ARG A 1 302 ? 21.249 -11.254 -2.841 1.00 60.84 302 ARG A N 1
ATOM 2407 C CA . ARG A 1 302 ? 21.131 -11.342 -1.365 1.00 60.84 302 ARG A CA 1
ATOM 2408 C C . ARG A 1 302 ? 22.164 -10.514 -0.588 1.00 60.84 302 ARG A C 1
ATOM 2410 O O . ARG A 1 302 ? 21.964 -10.289 0.601 1.00 60.84 302 ARG A O 1
ATOM 2417 N N . MET A 1 303 ? 23.250 -10.099 -1.237 1.00 57.88 303 MET A N 1
ATOM 2418 C CA . MET A 1 303 ? 24.300 -9.291 -0.626 1.00 57.88 303 MET A CA 1
ATOM 2419 C C . MET A 1 303 ? 23.950 -7.800 -0.546 1.00 57.88 303 MET A C 1
ATOM 2421 O O . MET A 1 303 ? 24.615 -7.111 0.218 1.00 57.88 303 MET A O 1
ATOM 2425 N N . GLY A 1 304 ? 22.907 -7.326 -1.247 1.00 60.44 304 GLY A N 1
ATOM 2426 C CA . GLY A 1 304 ? 22.545 -5.907 -1.345 1.00 60.44 304 GLY A CA 1
ATOM 2427 C C . GLY A 1 304 ? 23.186 -5.196 -2.561 1.00 60.44 304 GLY A C 1
ATOM 2428 O O . GLY A 1 304 ? 23.771 -5.880 -3.392 1.00 60.44 304 GLY A O 1
ATOM 2429 N N . ILE A 1 305 ? 23.061 -3.863 -2.690 1.00 62.56 305 ILE A N 1
ATOM 2430 C CA . ILE A 1 305 ? 23.664 -3.043 -3.774 1.00 62.56 305 ILE A CA 1
ATOM 2431 C C . ILE A 1 305 ? 24.587 -1.951 -3.207 1.00 62.56 305 ILE A C 1
ATOM 2433 O O . ILE A 1 305 ? 24.179 -1.197 -2.322 1.00 62.56 305 ILE A O 1
ATOM 2437 N N . LYS A 1 306 ? 25.816 -1.803 -3.719 1.00 61.38 306 LYS A N 1
ATOM 2438 C CA . LYS A 1 306 ? 26.684 -0.657 -3.379 1.00 61.38 306 LYS A CA 1
ATOM 2439 C C . LYS A 1 306 ? 26.337 0.549 -4.253 1.00 61.38 306 LYS A C 1
ATOM 2441 O O . LYS A 1 306 ? 26.635 0.553 -5.437 1.00 61.38 306 LYS A O 1
ATOM 2446 N N . THR A 1 307 ? 25.711 1.572 -3.677 1.00 63.16 307 THR A N 1
ATOM 2447 C CA . THR A 1 307 ? 25.393 2.827 -4.380 1.00 63.16 307 THR A CA 1
ATOM 2448 C C . THR A 1 307 ? 25.242 3.989 -3.394 1.00 63.16 307 THR A C 1
ATOM 2450 O O . THR A 1 307 ? 24.937 3.775 -2.218 1.00 63.16 307 THR A O 1
ATOM 2453 N N . SER A 1 308 ? 25.441 5.219 -3.871 1.00 60.53 308 SER A N 1
ATOM 2454 C CA . SER A 1 308 ? 25.169 6.463 -3.139 1.00 60.53 308 SER A CA 1
ATOM 2455 C C . SER A 1 308 ? 23.837 7.129 -3.535 1.00 60.53 308 SER A C 1
ATOM 2457 O O . SER A 1 308 ? 23.480 8.157 -2.949 1.00 60.53 308 SER A O 1
ATOM 2459 N N . GLU A 1 309 ? 23.091 6.549 -4.484 1.00 67.81 309 GLU A N 1
ATOM 2460 C CA . GLU A 1 309 ? 21.823 7.079 -5.007 1.00 67.81 309 GLU A CA 1
ATOM 2461 C C . GLU A 1 309 ? 20.696 7.149 -3.954 1.00 67.81 309 GLU A C 1
ATOM 2463 O O . GLU A 1 309 ? 20.700 6.452 -2.935 1.00 67.81 309 GLU A O 1
ATOM 2468 N N . GLY A 1 310 ? 19.713 8.020 -4.205 1.00 64.31 310 GLY A N 1
ATOM 2469 C CA . GLY A 1 310 ? 18.543 8.255 -3.351 1.00 64.31 310 GLY A CA 1
ATOM 2470 C C . GLY A 1 310 ? 18.408 9.707 -2.889 1.00 64.31 310 GLY A C 1
ATOM 2471 O O . GLY A 1 310 ? 19.388 10.450 -2.796 1.00 64.31 310 GLY A O 1
ATOM 2472 N N . THR A 1 311 ? 17.181 10.128 -2.575 1.00 69.44 311 THR A N 1
ATOM 2473 C CA . THR A 1 311 ? 16.904 11.528 -2.215 1.00 69.44 311 THR A CA 1
ATOM 2474 C C . THR A 1 311 ? 17.529 11.926 -0.861 1.00 69.44 311 THR A C 1
ATOM 2476 O O . THR A 1 311 ? 17.217 11.321 0.174 1.00 69.44 311 THR A O 1
ATOM 2479 N N . PRO A 1 312 ? 18.378 12.976 -0.804 1.00 64.00 312 PRO A N 1
ATOM 2480 C CA . PRO A 1 312 ? 18.916 13.498 0.454 1.00 64.00 312 PRO A CA 1
ATOM 2481 C C . PRO A 1 312 ? 17.809 13.854 1.465 1.00 64.00 312 PRO A C 1
ATOM 2483 O O . PRO A 1 312 ? 16.830 14.503 1.113 1.00 64.00 312 PRO A O 1
ATOM 2486 N N . GLY A 1 313 ? 17.961 13.443 2.730 1.00 64.06 313 GLY A N 1
ATOM 2487 C CA . GLY A 1 313 ? 16.950 13.639 3.790 1.00 64.06 313 GLY A CA 1
ATOM 2488 C C . GLY A 1 313 ? 15.913 12.511 3.928 1.00 64.06 313 GLY A C 1
ATOM 2489 O O . GLY A 1 313 ? 15.175 12.477 4.913 1.00 64.06 313 GLY A O 1
ATOM 2490 N N . PHE A 1 314 ? 15.892 11.563 2.984 1.00 67.44 314 PHE A N 1
ATOM 2491 C CA . PHE A 1 314 ? 15.058 10.352 3.038 1.00 67.44 314 PHE A CA 1
ATOM 2492 C C . PHE A 1 314 ? 15.874 9.052 3.073 1.00 67.44 314 PHE A C 1
ATOM 2494 O O . PHE A 1 314 ? 15.305 7.974 3.241 1.00 67.44 314 PHE A O 1
ATOM 2501 N N . ARG A 1 315 ? 17.203 9.144 2.942 1.00 67.69 315 ARG A N 1
ATOM 2502 C CA . ARG A 1 315 ? 18.125 8.002 3.016 1.00 67.69 315 ARG A CA 1
ATOM 2503 C C . ARG A 1 315 ? 18.327 7.537 4.456 1.00 67.69 315 ARG A C 1
ATOM 2505 O O . ARG A 1 315 ? 18.428 8.356 5.369 1.00 67.69 315 ARG A O 1
ATOM 2512 N N . ALA A 1 316 ? 18.467 6.226 4.624 1.00 66.50 316 ALA A N 1
ATOM 2513 C CA . ALA A 1 316 ? 18.879 5.629 5.885 1.00 66.50 316 ALA A CA 1
ATOM 2514 C C . ALA A 1 316 ? 20.292 6.098 6.291 1.00 66.50 316 ALA A C 1
ATOM 2516 O O . ALA A 1 316 ? 21.146 6.293 5.415 1.00 66.50 316 ALA A O 1
ATOM 2517 N N . PRO A 1 317 ? 20.566 6.308 7.592 1.00 68.19 317 PRO A N 1
ATOM 2518 C CA . PRO A 1 317 ? 21.834 6.866 8.061 1.00 68.19 317 PRO A CA 1
ATOM 2519 C C . PRO A 1 317 ? 23.041 5.997 7.682 1.00 68.19 317 PRO A C 1
ATOM 2521 O O . PRO A 1 317 ? 24.118 6.526 7.415 1.00 68.19 317 PRO A O 1
ATOM 2524 N N . GLU A 1 318 ? 22.875 4.678 7.617 1.00 63.78 318 GLU A N 1
ATOM 2525 C CA . GLU A 1 318 ? 23.897 3.734 7.171 1.00 63.78 318 GLU A CA 1
ATOM 2526 C C . GLU A 1 318 ? 24.250 3.901 5.686 1.00 63.78 318 GLU A C 1
ATOM 2528 O O . GLU A 1 318 ? 25.428 3.862 5.336 1.00 63.78 318 GLU A O 1
ATOM 2533 N N . VAL A 1 319 ? 23.259 4.178 4.830 1.00 66.62 319 VAL A N 1
ATOM 2534 C CA . VAL A 1 319 ? 23.459 4.441 3.395 1.00 66.62 319 VAL A CA 1
ATOM 2535 C C . VAL A 1 319 ? 24.082 5.819 3.189 1.00 66.62 319 VAL A C 1
ATOM 2537 O O . VAL A 1 319 ? 25.006 5.978 2.396 1.00 66.62 319 VAL A O 1
ATOM 2540 N N . ALA A 1 320 ? 23.624 6.826 3.938 1.00 63.25 320 ALA A N 1
ATOM 2541 C CA . ALA A 1 320 ? 24.132 8.193 3.836 1.00 63.25 320 ALA A CA 1
ATOM 2542 C C . ALA A 1 320 ? 25.633 8.308 4.168 1.00 63.25 320 ALA A C 1
ATOM 2544 O O . ALA A 1 320 ? 26.296 9.218 3.676 1.00 63.25 320 ALA A O 1
ATOM 2545 N N . ARG A 1 321 ? 26.178 7.375 4.963 1.00 65.56 321 ARG A N 1
ATOM 2546 C CA . ARG A 1 321 ? 27.614 7.276 5.281 1.00 65.56 321 ARG A CA 1
ATOM 2547 C C . ARG A 1 321 ? 28.469 6.713 4.136 1.00 65.56 321 ARG A C 1
ATOM 2549 O O . ARG A 1 321 ? 29.682 6.652 4.292 1.00 65.56 321 ARG A O 1
ATOM 2556 N N . GLY A 1 322 ? 27.868 6.272 3.027 1.00 61.94 322 GLY A N 1
ATOM 2557 C CA . GLY A 1 322 ? 28.564 5.858 1.799 1.00 61.94 322 GLY A CA 1
ATOM 2558 C C . GLY A 1 322 ? 29.318 4.523 1.863 1.00 61.94 322 GLY A C 1
ATOM 2559 O O . GLY A 1 322 ? 29.799 4.051 0.840 1.00 61.94 322 GLY A O 1
ATOM 2560 N N . ASN A 1 323 ? 29.391 3.886 3.035 1.00 57.25 323 ASN A N 1
ATOM 2561 C CA . ASN A 1 323 ? 30.208 2.687 3.264 1.00 57.25 323 ASN A CA 1
ATOM 2562 C C . ASN A 1 323 ? 29.389 1.394 3.391 1.00 57.25 323 ASN A C 1
ATOM 2564 O O . ASN A 1 323 ? 29.952 0.337 3.684 1.00 57.25 323 ASN A O 1
ATOM 2568 N N . VAL A 1 324 ? 28.066 1.465 3.232 1.00 62.66 324 VAL A N 1
ATOM 2569 C CA . VAL A 1 324 ? 27.163 0.341 3.494 1.00 62.66 324 VAL A CA 1
ATOM 2570 C C . VAL A 1 324 ? 26.383 -0.012 2.244 1.00 62.66 324 VAL A C 1
ATOM 2572 O O . VAL A 1 324 ? 25.995 0.837 1.448 1.00 62.66 324 VAL A O 1
ATOM 2575 N N . ILE A 1 325 ? 26.174 -1.310 2.087 1.00 68.06 325 ILE A N 1
ATOM 2576 C CA . ILE A 1 325 ? 25.393 -1.880 1.013 1.00 68.06 325 ILE A CA 1
ATOM 2577 C C . ILE A 1 325 ? 23.896 -1.585 1.249 1.00 68.06 325 ILE A C 1
ATOM 2579 O O . ILE A 1 325 ? 23.352 -1.928 2.300 1.00 68.06 325 ILE A O 1
ATOM 2583 N N . TYR A 1 326 ? 23.225 -0.994 0.258 1.00 69.25 326 TYR A N 1
ATOM 2584 C CA . TYR A 1 326 ? 21.782 -0.759 0.257 1.00 69.25 326 TYR A CA 1
ATOM 2585 C C . TYR A 1 326 ? 21.043 -2.102 0.239 1.00 69.25 326 TYR A C 1
ATOM 2587 O O . TYR A 1 326 ? 21.296 -2.961 -0.607 1.00 69.25 326 TYR A O 1
ATOM 2595 N N . ASN A 1 327 ? 20.121 -2.295 1.177 1.00 75.50 327 ASN A N 1
ATOM 2596 C CA . ASN A 1 327 ? 19.276 -3.483 1.261 1.00 75.50 327 ASN A CA 1
ATOM 2597 C C . ASN A 1 327 ? 17.826 -3.081 1.592 1.00 75.50 327 ASN A C 1
ATOM 2599 O O . ASN A 1 327 ? 17.509 -1.900 1.724 1.00 75.50 327 ASN A O 1
ATOM 2603 N N . GLN A 1 328 ? 16.940 -4.066 1.745 1.00 83.25 328 GLN A N 1
ATOM 2604 C CA . GLN A 1 328 ? 15.520 -3.849 2.055 1.00 83.25 328 GLN A CA 1
ATOM 2605 C C . GLN A 1 328 ? 15.288 -2.988 3.316 1.00 83.25 328 GLN A C 1
ATOM 2607 O O . GLN A 1 328 ? 14.280 -2.291 3.397 1.00 83.25 328 GLN A O 1
ATOM 2612 N N . GLN A 1 329 ? 16.221 -2.977 4.277 1.00 81.31 329 GLN A N 1
ATOM 2613 C CA . GLN A 1 329 ? 16.091 -2.218 5.527 1.00 81.31 329 GLN A CA 1
ATOM 2614 C C . GLN A 1 329 ? 16.173 -0.707 5.313 1.00 81.31 329 GLN A C 1
ATOM 2616 O O . GLN A 1 329 ? 15.543 0.046 6.053 1.00 81.31 329 GLN A O 1
ATOM 2621 N N . ALA A 1 330 ? 16.884 -0.261 4.280 1.00 78.25 330 ALA A N 1
ATOM 2622 C CA . ALA A 1 330 ? 16.944 1.155 3.955 1.00 78.25 330 ALA A CA 1
ATOM 2623 C C . ALA A 1 330 ? 15.588 1.669 3.430 1.00 78.25 330 ALA A C 1
ATOM 2625 O O . ALA A 1 330 ? 15.139 2.727 3.867 1.00 78.25 330 ALA A O 1
ATOM 2626 N N . ASP A 1 331 ? 14.861 0.875 2.630 1.00 83.94 331 ASP A N 1
ATOM 2627 C CA . ASP A 1 331 ? 13.472 1.191 2.254 1.00 83.94 331 ASP A CA 1
ATOM 2628 C C . ASP A 1 331 ? 12.540 1.206 3.482 1.00 83.94 331 ASP A C 1
ATOM 2630 O O . ASP A 1 331 ? 11.639 2.042 3.569 1.00 83.94 331 ASP A O 1
ATOM 2634 N N . VAL A 1 332 ? 12.756 0.310 4.458 1.00 86.75 332 VAL A N 1
ATOM 2635 C CA . VAL A 1 332 ? 11.989 0.284 5.721 1.00 86.75 332 VAL A CA 1
ATOM 2636 C C . VAL A 1 332 ? 12.246 1.547 6.549 1.00 86.75 332 VAL A C 1
ATOM 2638 O O . VAL A 1 332 ? 11.310 2.101 7.128 1.00 86.75 332 VAL A O 1
ATOM 2641 N N . TYR A 1 333 ? 13.484 2.045 6.574 1.00 81.56 333 TYR A N 1
ATOM 2642 C CA . TYR A 1 333 ? 13.807 3.317 7.216 1.00 81.56 333 TYR A CA 1
ATOM 2643 C C . TYR A 1 333 ? 13.097 4.489 6.524 1.00 81.56 333 TYR A C 1
ATOM 2645 O O . TYR A 1 333 ? 12.416 5.276 7.186 1.00 81.56 333 TYR A O 1
ATOM 2653 N N . SER A 1 334 ? 13.177 4.574 5.191 1.00 82.06 334 SER A N 1
ATOM 2654 C CA . SER A 1 334 ? 12.466 5.598 4.415 1.00 82.06 334 SER A CA 1
ATOM 2655 C C . SER A 1 334 ? 10.945 5.507 4.602 1.00 82.06 334 SER A C 1
ATOM 2657 O O . SER A 1 334 ? 10.268 6.533 4.671 1.00 82.06 334 SER A O 1
ATOM 2659 N N . PHE A 1 335 ? 10.394 4.301 4.773 1.00 89.31 335 PHE A N 1
ATOM 2660 C CA . PHE A 1 335 ? 8.987 4.095 5.127 1.00 89.31 335 PHE A CA 1
ATOM 2661 C C . PHE A 1 335 ? 8.645 4.634 6.520 1.00 89.31 335 PHE A C 1
ATOM 2663 O O . PHE A 1 335 ? 7.601 5.264 6.684 1.00 89.31 335 PHE A O 1
ATOM 2670 N N . GLY A 1 336 ? 9.528 4.458 7.508 1.00 83.62 336 GLY A N 1
ATOM 2671 C CA . GLY A 1 336 ? 9.384 5.072 8.830 1.00 83.62 336 GLY A CA 1
ATOM 2672 C C . GLY A 1 336 ? 9.335 6.602 8.769 1.00 83.62 336 GLY A C 1
ATOM 2673 O O . GLY A 1 336 ? 8.480 7.218 9.407 1.00 83.62 336 GLY A O 1
ATOM 2674 N N . LEU A 1 337 ? 10.187 7.215 7.940 1.00 81.88 337 LEU A N 1
ATOM 2675 C CA . LEU A 1 337 ? 10.168 8.663 7.700 1.00 81.88 337 LEU A CA 1
ATOM 2676 C C . LEU A 1 337 ? 8.874 9.123 7.016 1.00 81.88 337 LEU A C 1
ATOM 2678 O O . LEU A 1 337 ? 8.268 10.104 7.442 1.00 81.88 337 LEU A O 1
ATOM 2682 N N . LEU A 1 338 ? 8.415 8.397 5.995 1.00 87.44 338 LEU A N 1
ATOM 2683 C CA . LEU A 1 338 ? 7.147 8.682 5.323 1.00 87.44 338 LEU A CA 1
ATOM 2684 C C . LEU A 1 338 ? 5.957 8.573 6.289 1.00 87.44 338 LEU A C 1
ATOM 2686 O O . LEU A 1 338 ? 5.067 9.421 6.281 1.00 87.44 338 LEU A O 1
ATOM 2690 N N . LEU A 1 339 ? 5.935 7.542 7.138 1.00 88.00 339 LEU A N 1
ATOM 2691 C CA . LEU A 1 339 ? 4.905 7.373 8.160 1.00 88.00 339 LEU A CA 1
ATOM 2692 C C . LEU A 1 339 ? 4.900 8.551 9.139 1.00 88.00 339 LEU A C 1
ATOM 2694 O O . LEU A 1 339 ? 3.830 9.040 9.501 1.00 88.00 339 LEU A O 1
ATOM 2698 N N . TYR A 1 340 ? 6.080 9.028 9.535 1.00 81.94 340 TYR A N 1
ATOM 2699 C CA . TYR A 1 340 ? 6.214 10.206 10.384 1.00 81.94 340 TYR A CA 1
ATOM 2700 C C . TYR A 1 340 ? 5.676 11.478 9.708 1.00 81.94 340 TYR A C 1
ATOM 2702 O O . TYR A 1 340 ? 4.920 12.233 10.328 1.00 81.94 340 TYR A O 1
ATOM 2710 N N . ASP A 1 341 ? 5.973 11.689 8.422 1.00 84.50 341 ASP A N 1
ATOM 2711 C CA . ASP A 1 341 ? 5.422 12.809 7.646 1.00 84.50 341 ASP A CA 1
ATOM 2712 C C . ASP A 1 341 ? 3.896 12.757 7.580 1.00 84.50 341 ASP A C 1
ATOM 2714 O O . ASP A 1 341 ? 3.222 13.765 7.788 1.00 84.50 341 ASP A O 1
ATOM 2718 N N . ILE A 1 342 ? 3.329 11.575 7.333 1.00 87.75 342 ILE A N 1
ATOM 2719 C CA . ILE A 1 342 ? 1.877 11.382 7.283 1.00 87.75 342 ILE A CA 1
ATOM 2720 C C . ILE A 1 342 ? 1.255 11.636 8.664 1.00 87.75 342 ILE A C 1
ATOM 2722 O O . ILE A 1 342 ? 0.236 12.323 8.764 1.00 87.75 342 ILE A O 1
ATOM 2726 N N . LEU A 1 343 ? 1.874 11.128 9.738 1.00 84.81 343 LEU A N 1
ATOM 2727 C CA . LEU A 1 343 ? 1.383 11.267 11.112 1.00 84.81 343 LEU A CA 1
ATOM 2728 C C . LEU A 1 343 ? 1.320 12.733 11.560 1.00 84.81 343 LEU A C 1
ATOM 2730 O O . LEU A 1 343 ? 0.356 13.120 12.231 1.00 84.81 343 LEU A O 1
ATOM 2734 N N . THR A 1 344 ? 2.338 13.511 11.181 1.00 80.69 344 THR A N 1
ATOM 2735 C CA . THR A 1 344 ? 2.486 14.945 11.475 1.00 80.69 344 THR A CA 1
ATOM 2736 C C . THR A 1 344 ? 1.832 15.844 10.428 1.00 80.69 344 THR A C 1
ATOM 2738 O O . THR A 1 344 ? 1.882 17.067 10.551 1.00 80.69 344 THR A O 1
ATOM 2741 N N . THR A 1 345 ? 1.193 15.276 9.398 1.00 83.50 345 THR A N 1
ATOM 2742 C CA . THR A 1 345 ? 0.592 16.022 8.277 1.00 83.50 345 THR A CA 1
ATOM 2743 C C . THR A 1 345 ? 1.580 16.993 7.612 1.00 83.50 345 THR A C 1
ATOM 2745 O O . THR A 1 345 ? 1.261 18.154 7.354 1.00 83.50 345 THR A O 1
ATOM 2748 N N . GLY A 1 346 ? 2.806 16.519 7.380 1.00 72.00 346 GLY A N 1
ATOM 2749 C CA . GLY A 1 346 ? 3.876 17.252 6.704 1.00 72.00 346 GLY A CA 1
ATOM 2750 C C . GLY A 1 346 ? 4.710 18.158 7.613 1.00 72.00 346 GLY A C 1
ATOM 2751 O O . GLY A 1 346 ? 5.412 19.021 7.095 1.00 72.00 346 GLY A O 1
ATOM 2752 N N . GLY A 1 347 ? 4.646 17.987 8.940 1.00 68.94 347 GLY A N 1
ATOM 2753 C CA . GLY A 1 347 ? 5.374 18.827 9.905 1.00 68.94 347 GLY A CA 1
ATOM 2754 C C . GLY A 1 347 ? 6.881 18.875 9.640 1.00 68.94 347 GLY A C 1
ATOM 2755 O O . GLY A 1 347 ? 7.438 19.950 9.454 1.00 68.94 347 GLY A O 1
ATOM 2756 N N . ARG A 1 348 ? 7.517 17.708 9.469 1.00 68.56 348 ARG A N 1
ATOM 2757 C CA . ARG A 1 348 ? 8.958 17.601 9.169 1.00 68.56 348 ARG A CA 1
ATOM 2758 C C . ARG A 1 348 ? 9.371 18.333 7.888 1.00 68.56 348 ARG A C 1
ATOM 2760 O O . ARG A 1 348 ? 10.413 18.979 7.854 1.00 68.56 348 ARG A O 1
ATOM 2767 N N . ILE A 1 349 ? 8.563 18.198 6.833 1.00 64.38 349 ILE A N 1
ATOM 2768 C CA . ILE A 1 349 ? 8.820 18.792 5.512 1.00 64.38 349 ILE A CA 1
ATOM 2769 C C . ILE A 1 349 ? 8.709 20.316 5.603 1.00 64.38 349 ILE A C 1
ATOM 2771 O O . ILE A 1 349 ? 9.577 21.022 5.100 1.00 64.38 349 ILE A O 1
ATOM 2775 N N . ALA A 1 350 ? 7.674 20.811 6.289 1.00 58.16 350 ALA A N 1
ATOM 2776 C CA . ALA A 1 350 ? 7.450 22.239 6.500 1.00 58.16 350 ALA A CA 1
ATOM 2777 C C . ALA A 1 350 ? 8.545 22.895 7.360 1.00 58.16 350 ALA A C 1
ATOM 2779 O O . ALA A 1 350 ? 8.877 24.055 7.144 1.00 58.16 350 ALA A O 1
ATOM 2780 N N . GLU A 1 351 ? 9.123 22.150 8.303 1.00 62.31 351 GLU A N 1
ATOM 2781 C CA . GLU A 1 351 ? 10.207 22.611 9.182 1.00 62.31 351 GLU A CA 1
ATOM 2782 C C . GLU A 1 351 ? 11.608 22.444 8.556 1.00 62.31 351 GLU A C 1
ATOM 2784 O O . GLU A 1 351 ? 12.602 22.862 9.144 1.00 62.31 351 GLU A O 1
ATOM 2789 N N . GLY A 1 352 ? 11.718 21.852 7.357 1.00 56.97 352 GLY A N 1
ATOM 2790 C CA . GLY A 1 352 ? 12.994 21.680 6.648 1.00 56.97 352 GLY A CA 1
ATOM 2791 C C . GLY A 1 352 ? 13.982 20.723 7.332 1.00 56.97 352 GLY A C 1
ATOM 2792 O O . GLY A 1 352 ? 15.174 20.730 7.010 1.00 56.97 352 GLY A O 1
ATOM 2793 N N . LEU A 1 353 ? 13.505 19.896 8.267 1.00 57.12 353 LEU A N 1
ATOM 2794 C CA . LEU A 1 353 ? 14.336 19.056 9.127 1.00 57.12 353 LEU A CA 1
ATOM 2795 C C . LEU A 1 353 ? 15.012 17.922 8.336 1.00 57.12 353 LEU A C 1
ATOM 2797 O O . LEU A 1 353 ? 14.378 16.948 7.920 1.00 57.12 353 LEU A O 1
ATOM 2801 N N . LYS A 1 354 ? 16.337 18.024 8.178 1.00 53.00 354 LYS A N 1
ATOM 2802 C CA . LYS A 1 354 ? 17.234 16.951 7.720 1.00 53.00 354 LYS A CA 1
ATOM 2803 C C . LYS A 1 354 ? 17.976 16.406 8.950 1.00 53.00 354 LYS A C 1
ATOM 2805 O O . LYS A 1 354 ? 18.958 16.997 9.377 1.00 53.00 354 LYS A O 1
ATOM 2810 N N . PHE A 1 355 ? 17.498 15.329 9.570 1.00 60.91 355 PHE A N 1
ATOM 2811 C CA . PHE A 1 355 ? 18.106 14.783 10.803 1.00 60.91 355 PHE A CA 1
ATOM 2812 C C . PHE A 1 355 ? 19.508 14.179 10.543 1.00 60.91 355 PHE A C 1
ATOM 2814 O O . PHE A 1 355 ? 19.699 13.600 9.469 1.00 60.91 355 PHE A O 1
ATOM 2821 N N . PRO A 1 356 ? 20.490 14.307 11.475 1.00 47.69 356 PRO A N 1
ATOM 2822 C CA . PRO A 1 356 ? 20.407 13.706 12.819 1.00 47.69 356 PRO A CA 1
ATOM 2823 C C . PRO A 1 356 ? 20.923 14.571 13.999 1.00 47.69 356 PRO A C 1
ATOM 2825 O O . PRO A 1 356 ? 22.052 15.050 13.953 1.00 47.69 356 PRO A O 1
ATOM 2828 N N . ASN A 1 357 ? 20.097 14.704 15.058 1.00 42.12 357 ASN A N 1
ATOM 2829 C CA . ASN A 1 357 ? 20.433 14.760 16.510 1.00 42.12 357 ASN A CA 1
ATOM 2830 C C . ASN A 1 357 ? 19.408 15.517 17.393 1.00 42.12 357 ASN A C 1
ATOM 2832 O O . ASN A 1 357 ? 19.513 15.446 18.609 1.00 42.12 357 ASN A O 1
ATOM 2836 N N . GLU A 1 358 ? 18.379 16.170 16.846 1.00 49.19 358 GLU A N 1
ATOM 2837 C CA . GLU A 1 358 ? 17.460 17.019 17.647 1.00 49.19 358 GLU A CA 1
ATOM 2838 C C . GLU A 1 358 ? 16.108 16.369 18.008 1.00 49.19 358 GLU A C 1
ATOM 2840 O O . GLU A 1 358 ? 15.160 17.045 18.402 1.00 49.19 358 GLU A O 1
ATOM 2845 N N . PHE A 1 359 ? 15.978 15.046 17.888 1.00 41.47 359 PHE A N 1
ATOM 2846 C CA . PHE A 1 359 ? 14.686 14.384 18.124 1.00 41.47 359 PHE A CA 1
ATOM 2847 C C . PHE A 1 359 ? 14.347 14.173 19.611 1.00 41.47 359 PHE A C 1
ATOM 2849 O O . PHE A 1 359 ? 13.176 13.997 19.948 1.00 41.47 359 PHE A O 1
ATOM 2856 N N . ASP A 1 360 ? 15.341 14.228 20.502 1.00 37.28 360 ASP A N 1
ATOM 2857 C CA . ASP A 1 360 ? 15.145 13.961 21.933 1.00 37.28 360 ASP A CA 1
ATOM 2858 C C . ASP A 1 360 ? 14.597 15.173 22.717 1.00 37.28 360 ASP A C 1
ATOM 2860 O O . ASP A 1 360 ? 13.999 14.992 23.778 1.00 37.28 360 ASP A O 1
ATOM 2864 N N . GLU A 1 361 ? 14.707 16.406 22.202 1.00 38.72 361 GLU A N 1
ATOM 2865 C CA . GLU A 1 361 ? 14.299 17.614 22.948 1.00 38.72 361 GLU A CA 1
ATOM 2866 C C . GLU A 1 361 ? 12.831 18.029 22.746 1.00 38.72 361 GLU A C 1
ATOM 2868 O O . GLU A 1 361 ? 12.227 18.637 23.633 1.00 38.72 361 GLU A O 1
ATOM 2873 N N . LEU A 1 362 ? 12.196 17.654 21.630 1.00 39.50 362 LEU A N 1
ATOM 2874 C CA . LEU A 1 362 ? 10.833 18.104 21.298 1.00 39.50 362 LEU A CA 1
ATOM 2875 C C . LEU A 1 362 ? 9.713 17.212 21.863 1.00 39.50 362 LEU A C 1
ATOM 2877 O O . LEU A 1 362 ? 8.553 17.624 21.905 1.00 39.50 362 LEU A O 1
ATOM 2881 N N . ALA A 1 363 ? 10.039 16.022 22.376 1.00 35.34 363 ALA A N 1
ATOM 2882 C CA . ALA A 1 363 ? 9.069 15.119 23.006 1.00 35.34 363 ALA A CA 1
ATOM 2883 C C . ALA A 1 363 ? 8.690 15.518 24.453 1.00 35.34 363 ALA A C 1
ATOM 2885 O O . ALA A 1 363 ? 7.764 14.945 25.028 1.00 35.34 363 ALA A O 1
ATOM 2886 N N . ILE A 1 364 ? 9.377 16.505 25.048 1.00 39.91 364 ILE A N 1
ATOM 2887 C CA . ILE A 1 364 ? 9.279 16.826 26.486 1.00 39.91 364 ILE A CA 1
ATOM 2888 C C . ILE A 1 364 ? 8.266 17.950 26.800 1.00 39.91 364 ILE A C 1
ATOM 2890 O O . ILE A 1 364 ? 7.912 18.161 27.958 1.00 39.91 364 ILE A O 1
ATOM 2894 N N . GLN A 1 365 ? 7.689 18.634 25.807 1.00 35.50 365 GLN A N 1
ATOM 2895 C CA . GLN A 1 365 ? 6.777 19.768 26.053 1.00 35.50 365 GLN A CA 1
ATOM 2896 C C . GLN A 1 365 ? 5.306 19.468 25.724 1.00 35.50 365 GLN A C 1
ATOM 2898 O O . GLN A 1 365 ? 4.635 20.187 24.988 1.00 35.50 365 GLN A O 1
ATOM 2903 N N . GLY A 1 366 ? 4.763 18.406 26.322 1.00 33.97 366 GLY A N 1
ATOM 2904 C CA . GLY A 1 366 ? 3.328 18.112 26.286 1.00 33.97 366 GLY A CA 1
ATOM 2905 C C . GLY A 1 366 ? 2.532 18.945 27.299 1.00 33.97 366 GLY A C 1
ATOM 2906 O O . GLY A 1 366 ? 2.350 18.522 28.438 1.00 33.97 366 GLY A O 1
ATOM 2907 N N . LYS A 1 367 ? 2.002 20.109 26.897 1.00 33.28 367 LYS A N 1
ATOM 2908 C CA . LYS A 1 367 ? 0.938 20.805 27.652 1.00 33.28 367 LYS A CA 1
ATOM 2909 C C . LYS A 1 367 ? -0.437 20.269 27.241 1.00 33.28 367 LYS A C 1
ATOM 2911 O O . LYS A 1 367 ? -0.864 20.434 26.102 1.00 33.28 367 LYS A O 1
ATOM 2916 N N . LEU A 1 368 ? -1.140 19.650 28.189 1.00 30.27 368 LEU A N 1
ATOM 2917 C CA . LEU A 1 368 ? -2.539 19.227 28.054 1.00 30.27 368 LEU A CA 1
ATOM 2918 C C . LEU A 1 368 ? -3.494 20.439 28.162 1.00 30.27 368 LEU A C 1
ATOM 2920 O O . LEU A 1 368 ? -3.315 21.254 29.071 1.00 30.27 368 LEU A O 1
ATOM 2924 N N . PRO A 1 369 ? -4.532 20.565 27.311 1.00 26.97 369 PRO A N 1
ATOM 2925 C CA . PRO A 1 369 ? -5.587 21.564 27.485 1.00 26.97 369 PRO A CA 1
ATOM 2926 C C . PRO A 1 369 ? -6.554 21.178 28.616 1.00 26.97 369 PRO A C 1
ATOM 2928 O O . PRO A 1 369 ? -6.934 20.016 28.758 1.00 26.97 369 PRO A O 1
ATOM 2931 N N . GLY A 1 370 ? -6.965 22.172 29.406 1.00 27.42 370 GLY A N 1
ATOM 2932 C CA . GLY A 1 370 ? -7.920 22.023 30.504 1.00 27.42 370 GLY A CA 1
ATOM 2933 C C . GLY A 1 370 ? -9.364 21.784 30.049 1.00 27.42 370 GLY A C 1
ATOM 2934 O O . GLY A 1 370 ? -9.778 22.180 28.960 1.00 27.42 370 GLY A O 1
ATOM 2935 N N . PHE A 1 371 ? -10.132 21.132 30.921 1.00 27.20 371 PHE A N 1
ATOM 2936 C CA . PHE A 1 371 ? -11.533 20.768 30.713 1.00 27.20 371 PHE A CA 1
ATOM 2937 C C . PHE A 1 371 ? -12.476 21.970 30.870 1.00 27.20 371 PHE A C 1
ATOM 2939 O O . PHE A 1 371 ? -12.389 22.715 31.846 1.00 27.20 371 PHE A O 1
ATOM 2946 N N . THR A 1 372 ? -13.437 22.110 29.957 1.00 30.00 372 THR A N 1
ATOM 2947 C CA . THR A 1 372 ? -14.602 22.993 30.100 1.00 30.00 372 THR A CA 1
ATOM 2948 C C . THR A 1 372 ? -15.773 22.217 30.705 1.00 30.00 372 THR A C 1
ATOM 2950 O O . THR A 1 372 ? -16.117 21.123 30.261 1.00 30.00 372 THR A O 1
ATOM 2953 N N . THR A 1 373 ? -16.396 22.767 31.747 1.00 30.89 373 THR A N 1
ATOM 2954 C CA . THR A 1 373 ? -17.559 22.175 32.420 1.00 30.89 373 THR A CA 1
ATOM 2955 C C . THR A 1 373 ? -18.856 22.776 31.880 1.00 30.89 373 THR A C 1
ATOM 2957 O O . THR A 1 373 ? -19.079 23.985 31.941 1.00 30.89 373 THR A O 1
ATOM 2960 N N . HIS A 1 374 ? -19.746 21.927 31.364 1.00 33.78 374 HIS A N 1
ATOM 2961 C CA . HIS A 1 374 ? -21.124 22.314 31.065 1.00 33.78 374 HIS A CA 1
ATOM 2962 C C . HIS A 1 374 ? -21.944 22.411 32.361 1.00 33.78 374 HIS A C 1
ATOM 2964 O O . HIS A 1 374 ? -21.883 21.537 33.224 1.00 33.78 374 HIS A O 1
ATOM 2970 N N . LYS A 1 375 ? -22.738 23.482 32.491 1.00 39.97 375 LYS A N 1
ATOM 2971 C CA . LYS A 1 375 ? -23.719 23.673 33.569 1.00 39.97 375 LYS A CA 1
ATOM 2972 C C . LYS A 1 375 ? -24.948 22.785 33.322 1.00 39.97 375 LYS A C 1
ATOM 2974 O O . LYS A 1 375 ? -25.910 23.228 32.704 1.00 39.97 375 LYS A O 1
ATOM 2979 N N . GLN A 1 376 ? -24.931 21.561 33.839 1.00 46.44 376 GLN A N 1
ATOM 2980 C CA . GLN A 1 376 ? -26.135 20.764 34.108 1.00 46.44 376 GLN A CA 1
ATOM 2981 C C . GLN A 1 376 ? -26.197 20.427 35.604 1.00 46.44 376 GLN A C 1
ATOM 2983 O O . GLN A 1 376 ? -25.169 20.379 36.282 1.00 46.44 376 GLN A O 1
ATOM 2988 N N . LYS A 1 377 ? -27.411 20.271 36.149 1.00 52.91 377 LYS A N 1
ATOM 2989 C CA . LYS A 1 377 ? -27.597 19.741 37.507 1.00 52.91 377 LYS A CA 1
ATOM 2990 C C . LYS A 1 377 ? -27.241 18.256 37.469 1.00 52.91 377 LYS A C 1
ATOM 2992 O O . LYS A 1 377 ? -28.007 17.468 36.927 1.00 52.91 377 LYS A O 1
ATOM 2997 N N . ASN A 1 378 ? -26.085 17.905 38.016 1.00 66.50 378 ASN A N 1
ATOM 2998 C CA . ASN A 1 378 ? -25.612 16.528 38.071 1.00 66.50 378 ASN A CA 1
ATOM 2999 C C . ASN A 1 378 ? -25.967 15.917 39.432 1.00 66.50 378 ASN A C 1
ATOM 3001 O O . ASN A 1 378 ? -25.862 16.580 40.468 1.00 66.50 378 ASN A O 1
ATOM 3005 N N . PHE A 1 379 ? -26.371 14.651 39.426 1.00 73.81 379 PHE A N 1
ATOM 3006 C CA . PHE A 1 379 ? -26.578 13.861 40.635 1.00 73.81 379 PHE A CA 1
ATOM 3007 C C . PHE A 1 379 ? -25.492 12.794 40.729 1.00 73.81 379 PHE A C 1
ATOM 3009 O O . PHE A 1 379 ? -25.093 12.216 39.719 1.00 73.81 379 PHE A O 1
ATOM 3016 N N . LEU A 1 380 ? -25.020 12.527 41.944 1.00 79.69 380 LEU A N 1
ATOM 3017 C CA . LEU A 1 380 ? -24.118 11.422 42.231 1.00 79.69 380 LEU A CA 1
ATOM 3018 C C . LEU A 1 380 ? -24.913 10.283 42.870 1.00 79.69 380 LEU A C 1
ATOM 3020 O O . LEU A 1 380 ? -25.520 10.454 43.928 1.00 79.69 380 LEU A O 1
ATOM 3024 N N . LEU A 1 381 ? -24.883 9.121 42.225 1.00 82.38 381 LEU A N 1
ATOM 3025 C CA . LEU A 1 381 ? -25.510 7.889 42.691 1.00 82.38 381 LEU A CA 1
ATOM 3026 C C . LEU A 1 381 ? -24.444 6.998 43.338 1.00 82.38 381 LEU A C 1
ATOM 3028 O O . LEU A 1 381 ? -23.476 6.617 42.680 1.00 82.38 381 LEU A O 1
ATOM 3032 N N . VAL A 1 382 ? -24.607 6.668 44.619 1.00 81.81 382 VAL A N 1
ATOM 3033 C CA . VAL A 1 382 ? -23.631 5.891 45.396 1.00 81.81 382 VAL A CA 1
ATOM 3034 C C . VAL A 1 382 ? -24.282 4.622 45.930 1.00 81.81 382 VAL A C 1
ATOM 3036 O O . VAL A 1 382 ? -25.167 4.675 46.780 1.00 81.81 382 VAL A O 1
ATOM 3039 N N . GLY A 1 383 ? -23.816 3.474 45.443 1.00 82.31 383 GLY A N 1
ATOM 3040 C CA . GLY A 1 383 ? -24.147 2.173 46.015 1.00 82.31 383 GLY A CA 1
ATOM 3041 C C . GLY A 1 383 ? -23.299 1.864 47.237 1.00 82.31 383 GLY A C 1
ATOM 3042 O O . GLY A 1 383 ? -22.079 2.029 47.203 1.00 82.31 383 GLY A O 1
ATOM 3043 N N . THR A 1 384 ? -23.930 1.399 48.306 1.00 80.00 384 THR A N 1
ATOM 3044 C CA . THR A 1 384 ? -23.258 1.020 49.548 1.00 80.00 384 THR A CA 1
ATOM 3045 C C . THR A 1 384 ? -23.163 -0.503 49.691 1.00 80.00 384 THR A C 1
ATOM 3047 O O . THR A 1 384 ? -23.915 -1.274 49.082 1.00 80.00 384 THR A O 1
ATOM 3050 N N . ALA A 1 385 ? -22.206 -0.962 50.504 1.00 79.19 385 ALA A N 1
ATOM 3051 C CA . ALA A 1 385 ? -21.960 -2.389 50.734 1.00 79.19 385 ALA A CA 1
ATOM 3052 C C . ALA A 1 385 ? -23.127 -3.101 51.443 1.00 79.19 385 ALA A C 1
ATOM 3054 O O . ALA A 1 385 ? -23.279 -4.311 51.312 1.00 79.19 385 ALA A O 1
ATOM 3055 N N . ASP A 1 386 ? -23.963 -2.353 52.158 1.00 82.12 386 ASP A N 1
ATOM 3056 C CA . ASP A 1 386 ? -25.204 -2.814 52.777 1.00 82.12 386 ASP A CA 1
ATOM 3057 C C . ASP A 1 386 ? -26.419 -2.764 51.834 1.00 82.12 386 ASP A C 1
ATOM 3059 O O . ASP A 1 386 ? -27.542 -2.953 52.286 1.00 82.12 386 ASP A O 1
ATOM 3063 N N . GLY A 1 387 ? -26.211 -2.566 50.527 1.00 80.19 387 GLY A N 1
ATOM 3064 C CA . GLY A 1 387 ? -27.265 -2.702 49.516 1.00 80.19 387 GLY A CA 1
ATOM 3065 C C . GLY A 1 387 ? -28.174 -1.480 49.372 1.00 80.19 387 GLY A C 1
ATOM 3066 O O . GLY A 1 387 ? -29.235 -1.583 48.751 1.00 80.19 387 GLY A O 1
ATOM 3067 N N . ASN A 1 388 ? -27.765 -0.328 49.908 1.00 85.44 388 ASN A N 1
ATOM 3068 C CA . ASN A 1 388 ? -28.496 0.926 49.769 1.00 85.44 388 ASN A CA 1
ATOM 3069 C C . ASN A 1 388 ? -27.964 1.741 48.580 1.00 85.44 388 ASN A C 1
ATOM 3071 O O . ASN A 1 388 ? -26.781 1.694 48.235 1.00 85.44 388 ASN A O 1
ATOM 3075 N N . LEU A 1 389 ? -28.849 2.504 47.940 1.00 85.31 389 LEU A N 1
ATOM 3076 C CA . LEU A 1 389 ? -28.498 3.494 46.925 1.00 85.31 389 LEU A CA 1
ATOM 3077 C C . LEU A 1 389 ? -28.740 4.891 47.497 1.00 85.31 389 LEU A C 1
ATOM 3079 O O . LEU A 1 389 ? -29.885 5.305 47.674 1.00 85.31 389 LEU A O 1
ATOM 3083 N N . ALA A 1 390 ? -27.658 5.604 47.793 1.00 84.19 390 ALA A N 1
ATOM 3084 C CA . ALA A 1 390 ? -27.677 6.980 48.268 1.00 84.19 390 ALA A CA 1
ATOM 3085 C C . ALA A 1 390 ? -27.505 7.957 47.098 1.00 84.19 390 ALA A C 1
ATOM 3087 O O . ALA A 1 390 ? -26.655 7.764 46.228 1.00 84.19 390 ALA A O 1
ATOM 3088 N N . ILE A 1 391 ? -28.311 9.016 47.082 1.00 83.88 391 ILE A N 1
ATOM 3089 C CA . ILE A 1 391 ? -28.377 9.984 45.982 1.00 83.88 391 ILE A CA 1
ATOM 3090 C C . ILE A 1 391 ? -27.960 11.351 46.504 1.00 83.88 391 ILE A C 1
ATOM 3092 O O . ILE A 1 391 ? -28.541 11.841 47.468 1.00 83.88 391 ILE A O 1
ATOM 3096 N N . PHE A 1 392 ? -26.987 11.985 45.860 1.00 82.50 392 PHE A N 1
ATOM 3097 C CA . PHE A 1 392 ? -26.477 13.301 46.243 1.00 82.50 392 PHE A CA 1
ATOM 3098 C C . PHE A 1 392 ? -26.589 14.296 45.088 1.00 82.50 392 PHE A C 1
ATOM 3100 O O . PHE A 1 392 ? -26.495 13.918 43.921 1.00 82.50 392 PHE A O 1
ATOM 3107 N N . GLU A 1 393 ? -26.731 15.584 45.398 1.00 76.06 393 GLU A N 1
ATOM 3108 C CA . GLU A 1 393 ? -26.556 16.649 44.404 1.00 76.06 393 GLU A CA 1
ATOM 310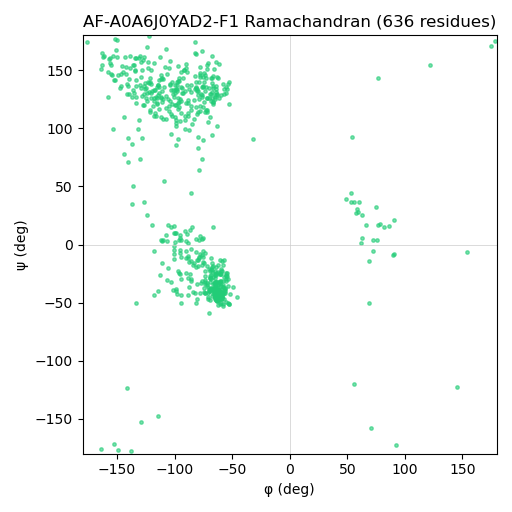9 C C . GLU A 1 393 ? -25.058 16.961 44.257 1.00 76.06 393 GLU A C 1
ATOM 3111 O O . GLU A 1 393 ? -24.370 17.131 45.265 1.00 76.06 393 GLU A O 1
ATOM 3116 N N . ASP A 1 394 ? -24.538 17.084 43.032 1.00 67.19 394 ASP A N 1
ATOM 3117 C CA . ASP A 1 394 ? -23.102 17.287 42.739 1.00 67.19 394 ASP A CA 1
ATOM 3118 C C . ASP A 1 394 ? -22.455 18.423 43.559 1.00 67.19 394 ASP A C 1
ATOM 3120 O O . ASP A 1 394 ? -21.331 18.306 44.052 1.00 67.19 394 ASP A O 1
ATOM 3124 N N . LYS A 1 395 ? -23.200 19.508 43.812 1.00 65.25 395 LYS A N 1
ATOM 3125 C CA . LYS A 1 395 ? -22.722 20.647 44.616 1.00 65.25 395 LYS A CA 1
ATOM 3126 C C . LYS A 1 395 ? -22.482 20.308 46.091 1.00 65.25 395 LYS A C 1
ATOM 3128 O O . LYS A 1 395 ? -21.648 20.950 46.721 1.00 65.25 395 LYS A O 1
ATOM 3133 N N . THR A 1 396 ? -23.201 19.329 46.637 1.00 61.28 396 THR A N 1
ATOM 3134 C CA . THR A 1 396 ? -23.172 18.980 48.069 1.00 61.28 396 THR A CA 1
ATOM 3135 C C . THR A 1 396 ? -22.047 18.012 48.425 1.00 61.28 396 THR A C 1
ATOM 3137 O O . THR A 1 396 ? -21.485 18.110 49.512 1.00 61.28 396 THR A O 1
ATOM 3140 N N . VAL A 1 397 ? -21.637 17.141 47.494 1.00 60.19 397 VAL A N 1
ATOM 3141 C CA . VAL A 1 397 ? -20.620 16.092 47.724 1.00 60.19 397 VAL A CA 1
ATOM 3142 C C . VAL A 1 397 ? -19.218 16.661 47.973 1.00 60.19 397 VAL A C 1
ATOM 3144 O O . VAL A 1 397 ? -18.380 16.012 48.595 1.00 60.19 397 VAL A O 1
ATOM 3147 N N . LYS A 1 398 ? -18.950 17.899 47.541 1.00 59.38 398 LYS A N 1
ATOM 3148 C CA . LYS A 1 398 ? -17.664 18.576 47.783 1.00 59.38 398 LYS A CA 1
ATOM 3149 C C . LYS A 1 398 ? -17.480 19.036 49.236 1.00 59.38 398 LYS A C 1
ATOM 3151 O O . LYS A 1 398 ? -16.389 19.476 49.593 1.00 59.38 398 LYS A O 1
ATOM 3156 N N . CYS A 1 399 ? -18.514 18.928 50.071 1.00 56.22 399 CYS A N 1
ATOM 3157 C CA . CYS A 1 399 ? -18.497 19.336 51.471 1.00 56.22 399 CYS A CA 1
ATOM 3158 C C . CYS A 1 399 ? -18.399 18.119 52.403 1.00 56.22 399 CYS A C 1
ATOM 3160 O O . CYS A 1 399 ? -19.065 17.100 52.217 1.00 56.22 399 CYS A O 1
ATOM 3162 N N . LYS A 1 400 ? -17.581 18.228 53.454 1.00 65.62 400 LYS A N 1
ATOM 3163 C CA . LYS A 1 400 ? -17.440 17.184 54.479 1.00 65.62 400 LYS A CA 1
ATOM 3164 C C . LYS A 1 400 ? -18.762 17.064 55.260 1.00 65.62 400 LYS A C 1
ATOM 3166 O O . LYS A 1 400 ? -19.213 18.055 55.822 1.00 65.62 400 LYS A O 1
ATOM 3171 N N . GLY A 1 401 ? -19.369 15.873 55.296 1.00 68.25 401 GLY A N 1
ATOM 3172 C CA . GLY A 1 401 ? -20.639 15.623 56.003 1.00 68.25 401 GLY A CA 1
ATOM 3173 C C . GLY A 1 401 ? -21.918 15.810 55.171 1.00 68.25 401 GLY A C 1
ATOM 3174 O O . GLY A 1 401 ? -22.980 16.026 55.746 1.00 68.25 401 GLY A O 1
ATOM 3175 N N . ALA A 1 402 ? -21.833 15.745 53.838 1.00 71.69 402 ALA A N 1
ATOM 3176 C CA . ALA A 1 402 ? -22.997 15.832 52.957 1.00 71.69 402 ALA A CA 1
ATOM 3177 C C . ALA A 1 402 ? -24.053 14.755 53.273 1.00 71.69 402 ALA A C 1
ATOM 3179 O O . ALA A 1 402 ? -23.735 13.566 53.339 1.00 71.69 402 ALA A O 1
ATOM 3180 N N . THR A 1 403 ? -25.312 15.168 53.435 1.00 75.62 403 THR A N 1
ATOM 3181 C CA . THR A 1 403 ? -26.451 14.260 53.601 1.00 75.62 403 THR A CA 1
ATOM 3182 C C . THR A 1 403 ? -27.048 13.897 52.237 1.00 75.62 403 THR A C 1
ATOM 3184 O O . THR A 1 403 ? -27.181 14.769 51.373 1.00 75.62 403 THR A O 1
ATOM 3187 N N . PRO A 1 404 ? -27.400 12.622 52.001 1.00 80.94 404 PRO A N 1
ATOM 3188 C CA . PRO A 1 404 ? -28.044 12.223 50.756 1.00 80.94 404 PRO A CA 1
ATOM 3189 C C . PRO A 1 404 ? -29.455 12.816 50.663 1.00 80.94 404 PRO A C 1
ATOM 3191 O O . PRO A 1 404 ? -30.185 12.873 51.650 1.00 80.94 404 PRO A O 1
ATOM 3194 N N . LEU A 1 405 ? -29.852 13.209 49.452 1.00 81.81 405 LEU A N 1
ATOM 3195 C CA . LEU A 1 405 ? -31.207 13.655 49.113 1.00 81.81 405 LEU A CA 1
ATOM 3196 C C . LEU A 1 405 ? -32.240 12.551 49.350 1.00 81.81 405 LEU A C 1
ATOM 3198 O O . LEU A 1 405 ? -33.360 12.813 49.778 1.00 81.81 405 LEU A O 1
ATOM 3202 N N . LYS A 1 406 ? -31.867 11.312 49.018 1.00 82.88 406 LYS A N 1
ATOM 3203 C CA . LYS A 1 406 ? -32.717 10.129 49.137 1.00 82.88 406 LYS A CA 1
ATOM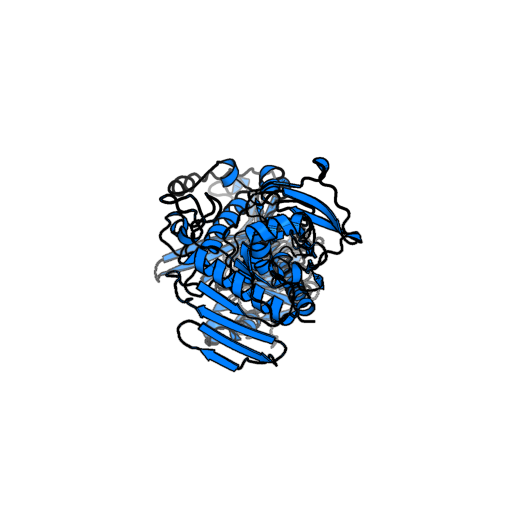 3204 C C . LYS A 1 406 ? -31.839 8.894 49.302 1.00 82.88 406 LYS A C 1
ATOM 3206 O O . LYS A 1 406 ? -30.756 8.818 48.719 1.00 82.88 406 LYS A O 1
ATOM 3211 N N . ILE A 1 407 ? -32.323 7.935 50.084 1.00 84.44 407 ILE A N 1
ATOM 3212 C CA . ILE A 1 407 ? -31.728 6.606 50.222 1.00 84.44 407 ILE A CA 1
ATOM 3213 C C . ILE A 1 407 ? -32.786 5.593 49.795 1.00 84.44 407 ILE A C 1
ATOM 3215 O O . ILE A 1 407 ? -33.911 5.622 50.294 1.00 84.44 407 ILE A O 1
ATOM 3219 N N . LEU A 1 408 ? -32.435 4.724 48.853 1.00 82.88 408 LEU A N 1
ATOM 3220 C CA . LEU A 1 408 ? -33.268 3.602 48.435 1.00 82.88 408 LEU A CA 1
ATOM 3221 C C . LEU A 1 408 ? -32.697 2.312 49.022 1.00 82.88 408 LEU A C 1
ATOM 3223 O O . LEU A 1 408 ? -31.566 1.937 48.711 1.00 82.88 408 LEU A O 1
ATOM 3227 N N . ASN A 1 409 ? -33.495 1.629 49.839 1.00 84.50 409 ASN A N 1
ATOM 3228 C CA . ASN A 1 409 ? -33.119 0.355 50.446 1.00 84.50 409 ASN A CA 1
ATOM 3229 C C . ASN A 1 409 ? -33.501 -0.781 49.493 1.00 84.50 409 ASN A C 1
ATOM 3231 O O . ASN A 1 409 ? -34.667 -1.169 49.419 1.00 84.50 409 ASN A O 1
ATOM 3235 N N . ILE A 1 410 ? -32.530 -1.273 48.723 1.00 84.69 410 ILE A N 1
ATOM 3236 C CA . ILE A 1 410 ? -32.751 -2.301 47.692 1.00 84.69 410 ILE A CA 1
ATOM 3237 C C . ILE A 1 410 ? -32.310 -3.679 48.204 1.00 84.69 410 ILE A C 1
ATOM 3239 O O . ILE A 1 410 ? -32.969 -4.689 47.942 1.00 84.69 410 ILE A O 1
ATOM 3243 N N . GLY A 1 411 ? -31.201 -3.715 48.944 1.00 82.31 411 GLY A N 1
ATOM 3244 C CA . GLY A 1 411 ? -30.595 -4.923 49.488 1.00 82.31 411 GLY A CA 1
ATOM 3245 C C . GLY A 1 411 ? -30.306 -4.836 50.983 1.00 82.31 411 GLY A C 1
ATOM 3246 O O . GLY A 1 411 ? -30.996 -4.169 51.747 1.00 82.31 411 GLY A O 1
ATOM 3247 N N . ASN A 1 412 ? -29.296 -5.593 51.393 1.00 82.38 412 ASN A N 1
ATOM 3248 C CA . ASN A 1 412 ? -28.778 -5.677 52.753 1.00 82.38 412 ASN A CA 1
ATOM 3249 C C . ASN A 1 412 ? -27.270 -5.988 52.710 1.00 82.38 412 ASN A C 1
ATOM 3251 O O . ASN A 1 412 ? -26.684 -6.137 51.640 1.00 82.38 412 ASN A O 1
ATOM 3255 N N . VAL A 1 413 ? -26.644 -6.173 53.873 1.00 79.56 413 VAL A N 1
ATOM 3256 C CA . VAL A 1 413 ? -25.208 -6.504 54.016 1.00 79.56 413 VAL A CA 1
ATOM 3257 C C . VAL A 1 413 ? -24.778 -7.753 53.225 1.00 79.56 413 VAL A C 1
ATOM 3259 O O . VAL A 1 413 ? -23.617 -7.880 52.843 1.00 79.56 413 VAL A O 1
ATOM 3262 N N . SER A 1 414 ? -25.700 -8.674 52.932 1.00 78.50 414 SER A N 1
ATOM 3263 C CA . SER A 1 414 ? -25.435 -9.867 52.115 1.00 78.50 414 SER A CA 1
ATOM 3264 C C . SER A 1 414 ? -25.675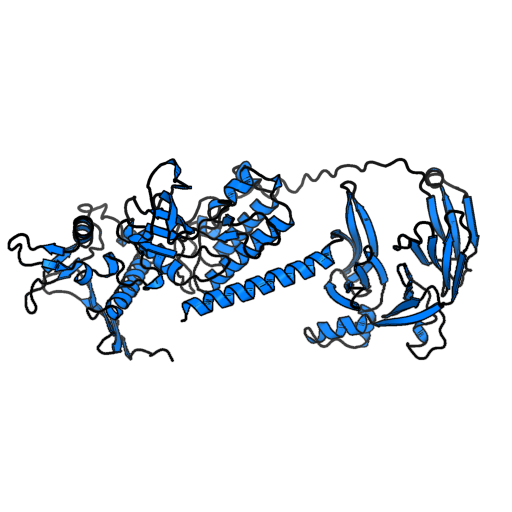 -9.652 50.614 1.00 78.50 414 SER A C 1
ATOM 3266 O O . SER A 1 414 ? -25.279 -10.488 49.804 1.00 78.50 414 SER A O 1
ATOM 3268 N N . THR A 1 415 ? -26.310 -8.545 50.224 1.00 81.38 415 THR A N 1
ATOM 3269 C CA . THR A 1 415 ? -26.690 -8.206 48.845 1.00 81.38 415 THR A CA 1
ATOM 3270 C C . THR A 1 415 ? -26.237 -6.779 48.508 1.00 81.38 415 THR A C 1
ATOM 3272 O O . THR A 1 415 ? -27.053 -5.862 48.437 1.00 81.38 415 THR A O 1
ATOM 3275 N N . PRO A 1 416 ? -24.923 -6.561 48.301 1.00 83.88 416 PRO A N 1
ATOM 3276 C CA . PRO A 1 416 ? -24.392 -5.233 48.010 1.00 83.88 416 PRO A CA 1
ATOM 3277 C C . PRO A 1 416 ? -24.889 -4.715 46.657 1.00 83.88 416 PRO A C 1
ATOM 3279 O O . PRO A 1 416 ? -25.125 -5.500 45.729 1.00 83.88 416 PRO A O 1
ATOM 3282 N N . LEU A 1 417 ? -24.992 -3.390 46.523 1.00 84.88 417 LEU A N 1
ATOM 3283 C CA . LEU A 1 417 ? -25.231 -2.747 45.233 1.00 84.88 417 LEU A CA 1
ATOM 3284 C C . LEU A 1 417 ? -23.919 -2.698 44.440 1.00 84.88 417 LEU A C 1
ATOM 3286 O O . LEU A 1 417 ? -22.964 -2.045 44.852 1.00 84.88 417 LEU A O 1
ATOM 3290 N N . MET A 1 418 ? -23.864 -3.404 43.310 1.00 84.19 418 MET A N 1
ATOM 3291 C CA . MET A 1 418 ? -22.605 -3.669 42.600 1.00 84.19 418 MET A CA 1
ATOM 3292 C C . MET A 1 418 ? -22.438 -2.857 41.318 1.00 84.19 418 MET A C 1
ATOM 3294 O O . MET A 1 418 ? -21.310 -2.557 40.928 1.00 84.19 418 MET A O 1
ATOM 3298 N N . CYS A 1 419 ? -23.536 -2.524 40.642 1.00 84.44 419 CYS A N 1
ATOM 3299 C CA . CYS A 1 419 ? -23.493 -1.789 39.382 1.00 84.44 419 CYS A CA 1
ATOM 3300 C C . CYS A 1 419 ? -24.788 -1.016 39.130 1.00 84.44 419 CYS A C 1
ATOM 3302 O O . CYS A 1 419 ? -25.861 -1.399 39.603 1.00 84.44 419 CYS A O 1
ATOM 3304 N N . LEU A 1 420 ? -24.656 0.053 38.350 1.00 85.50 420 LEU A N 1
ATOM 3305 C CA . LEU A 1 420 ? -25.744 0.847 37.794 1.00 85.50 420 LEU A CA 1
ATOM 3306 C C . LEU A 1 420 ? -25.495 0.993 36.293 1.00 85.50 420 LEU A C 1
ATOM 3308 O O . LEU A 1 420 ? -24.344 1.090 35.865 1.00 85.50 420 LEU A O 1
ATOM 3312 N N . SER A 1 421 ? -26.560 0.990 35.504 1.00 82.75 421 SER A N 1
ATOM 3313 C CA . SER A 1 421 ? -26.497 1.111 34.053 1.00 82.75 421 SER A CA 1
ATOM 3314 C C . SER A 1 421 ? -27.726 1.849 33.536 1.00 82.75 421 SER A C 1
ATOM 3316 O O . SER A 1 421 ? -28.853 1.579 33.950 1.00 82.75 421 SER A O 1
ATOM 3318 N N . GLU A 1 422 ? -27.494 2.794 32.631 1.00 81.19 422 GLU A N 1
ATOM 3319 C CA . GLU A 1 422 ? -28.548 3.423 31.839 1.00 81.19 422 GLU A CA 1
ATOM 3320 C C . GLU A 1 422 ? -29.053 2.454 30.764 1.00 81.19 422 GLU A C 1
ATOM 3322 O O . GLU A 1 422 ? -28.276 1.683 30.192 1.00 81.19 422 GLU A O 1
ATOM 3327 N N . SER A 1 423 ? -30.351 2.514 30.456 1.00 78.12 423 SER A N 1
ATOM 3328 C CA . SER A 1 423 ? -30.887 1.801 29.296 1.00 78.12 423 SER A CA 1
ATOM 3329 C C . SER A 1 423 ? -30.392 2.453 28.008 1.00 78.12 423 SER A C 1
ATOM 3331 O O . SER A 1 423 ? -30.570 3.651 27.782 1.00 78.12 423 SER A O 1
ATOM 3333 N N . VAL A 1 424 ? -29.789 1.653 27.129 1.00 71.56 424 VAL A N 1
ATOM 3334 C CA . VAL A 1 424 ? -29.345 2.111 25.804 1.00 71.56 424 VAL A CA 1
ATOM 3335 C C . VAL A 1 424 ? -30.542 2.267 24.848 1.00 71.56 424 VAL A C 1
ATOM 3337 O O . VAL A 1 424 ? -30.456 2.955 23.826 1.00 71.56 424 VAL A O 1
ATOM 3340 N N . ASN A 1 425 ? -31.696 1.700 25.213 1.00 71.50 425 ASN A N 1
ATOM 3341 C CA . ASN A 1 425 ? -32.927 1.767 24.444 1.00 71.50 425 ASN A CA 1
ATOM 3342 C C . ASN A 1 425 ? -33.612 3.143 24.568 1.00 71.50 425 ASN A C 1
ATOM 3344 O O . ASN A 1 425 ? -33.933 3.615 25.660 1.00 71.50 425 ASN A O 1
ATOM 3348 N N . LEU A 1 426 ? -33.909 3.768 23.422 1.00 66.31 426 LEU A N 1
ATOM 3349 C CA . LEU A 1 426 ? -34.510 5.104 23.337 1.00 66.31 426 LEU A CA 1
ATOM 3350 C C . LEU A 1 426 ? -35.887 5.206 24.015 1.00 66.31 426 LEU A C 1
ATOM 3352 O O . LEU A 1 426 ? -36.261 6.303 24.427 1.00 66.31 426 LEU A O 1
ATOM 3356 N N . THR A 1 427 ? -36.626 4.098 24.145 1.00 66.94 427 THR A N 1
ATOM 3357 C CA . THR A 1 427 ? -37.948 4.073 24.795 1.00 66.94 427 THR A CA 1
ATOM 3358 C C . THR A 1 427 ? -37.880 4.080 26.325 1.00 66.94 427 THR A C 1
ATOM 3360 O O . THR A 1 427 ? -38.904 4.266 26.970 1.00 66.94 427 THR A O 1
ATOM 3363 N N . GLU A 1 428 ? -36.699 3.869 26.914 1.00 71.12 428 GLU A N 1
ATOM 3364 C CA . GLU A 1 428 ? -36.481 3.750 28.366 1.00 71.12 428 GLU A CA 1
ATOM 3365 C C . GLU A 1 428 ? -35.436 4.754 28.886 1.00 71.12 428 GLU A C 1
ATOM 3367 O O . GLU A 1 428 ? -34.820 4.527 29.922 1.00 71.12 428 GLU A O 1
ATOM 3372 N N . LYS A 1 429 ? -35.234 5.887 28.196 1.00 67.44 429 LYS A N 1
ATOM 3373 C CA . LYS A 1 429 ? -34.204 6.887 28.553 1.00 67.44 429 LYS A CA 1
ATOM 3374 C C . LYS A 1 429 ? -34.274 7.417 29.989 1.00 67.44 429 LYS A C 1
ATOM 3376 O O . LYS A 1 429 ? -33.259 7.874 30.498 1.00 67.44 429 LYS A O 1
ATOM 3381 N N . ASN A 1 430 ? -35.445 7.364 30.622 1.00 74.44 430 ASN A N 1
ATOM 3382 C CA . ASN A 1 430 ? -35.656 7.861 31.985 1.00 74.44 430 ASN A CA 1
ATOM 3383 C C . ASN A 1 430 ? -35.610 6.742 33.040 1.00 74.44 430 ASN A C 1
ATOM 3385 O O . ASN A 1 430 ? -35.995 6.970 34.184 1.00 74.44 430 ASN A O 1
ATOM 3389 N N . ILE A 1 431 ? -35.197 5.527 32.661 1.00 82.50 431 ILE A N 1
ATOM 3390 C CA . ILE A 1 431 ? -35.132 4.371 33.555 1.00 82.50 431 ILE A CA 1
ATOM 3391 C C . ILE A 1 431 ? -33.676 3.943 33.720 1.00 82.50 431 ILE A C 1
ATOM 3393 O O . ILE A 1 431 ? -32.993 3.561 32.767 1.00 82.50 431 ILE A O 1
ATOM 3397 N N . MET A 1 432 ? -33.235 3.954 34.970 1.00 83.94 432 MET A N 1
ATOM 3398 C CA . MET A 1 432 ? -31.960 3.406 35.402 1.00 83.94 432 MET A CA 1
ATOM 3399 C C . MET A 1 432 ? -32.143 1.965 35.855 1.00 83.94 432 MET A C 1
ATOM 3401 O O . MET A 1 432 ? -33.136 1.625 36.496 1.00 83.94 432 MET A O 1
ATOM 3405 N N . TRP A 1 433 ? -31.157 1.126 35.572 1.00 89.38 433 TRP A N 1
ATOM 3406 C CA . TRP A 1 433 ? -31.110 -0.258 36.021 1.00 89.38 433 TRP A CA 1
ATOM 3407 C C . TRP A 1 433 ? -29.902 -0.487 36.922 1.00 89.38 433 TRP A C 1
ATOM 3409 O O . TRP A 1 433 ? -28.905 0.231 36.853 1.00 89.38 433 TRP A O 1
ATOM 3419 N N . GLY A 1 434 ? -29.968 -1.504 37.773 1.00 87.19 434 GLY A N 1
ATOM 3420 C CA . GLY A 1 434 ? -28.856 -1.860 38.641 1.00 87.19 434 GLY A CA 1
ATOM 3421 C C . GLY A 1 434 ? -28.877 -3.311 39.088 1.00 87.19 434 GLY A C 1
ATOM 3422 O O . GLY A 1 434 ? -29.903 -3.988 39.035 1.00 87.19 434 GLY A O 1
ATOM 3423 N N . GLY A 1 435 ? -27.714 -3.782 39.530 1.00 89.00 435 GLY A N 1
ATOM 3424 C CA . GLY A 1 435 ? -27.530 -5.107 40.118 1.00 89.00 435 GLY A CA 1
ATOM 3425 C C . GLY A 1 435 ? -27.251 -5.008 41.615 1.00 89.00 435 GLY A C 1
ATOM 3426 O O . GLY A 1 435 ? -26.304 -4.331 42.024 1.00 89.00 435 GLY A O 1
ATOM 3427 N N . CYS A 1 436 ? -28.051 -5.699 42.423 1.00 88.12 436 CYS A N 1
ATOM 3428 C CA . CYS A 1 436 ? -27.951 -5.758 43.879 1.00 88.12 436 CYS A CA 1
ATOM 3429 C C . CYS A 1 436 ? -27.991 -7.224 44.342 1.00 88.12 436 CYS A C 1
ATOM 3431 O O . CYS A 1 436 ? -29.026 -7.888 44.255 1.00 88.12 436 CYS A O 1
ATOM 3433 N N . GLY A 1 437 ? -26.852 -7.769 44.786 1.00 87.25 437 GLY A N 1
ATOM 3434 C CA . GLY A 1 437 ? -26.722 -9.212 45.029 1.00 87.25 437 GLY A CA 1
ATOM 3435 C C . GLY A 1 437 ? -27.065 -10.028 43.775 1.00 87.25 437 GLY A C 1
ATOM 3436 O O . GLY A 1 437 ? -26.431 -9.851 42.739 1.00 87.25 437 GLY A O 1
ATOM 3437 N N . THR A 1 438 ? -28.073 -10.900 43.849 1.00 86.25 438 THR A N 1
ATOM 3438 C CA . THR A 1 438 ? -28.608 -11.690 42.719 1.00 86.25 438 THR A CA 1
ATOM 3439 C C . THR A 1 438 ? -29.821 -11.046 42.035 1.00 86.25 438 THR A C 1
ATOM 3441 O O . THR A 1 438 ? -30.416 -11.642 41.136 1.00 86.25 438 THR A O 1
ATOM 3444 N N . LYS A 1 439 ? -30.201 -9.828 42.432 1.00 88.50 439 LYS A N 1
ATOM 3445 C CA . LYS A 1 439 ? -31.379 -9.126 41.914 1.00 88.50 439 LYS A CA 1
ATOM 3446 C C . LYS A 1 439 ? -30.988 -8.036 40.925 1.00 88.50 439 LYS A C 1
ATOM 3448 O O . LYS A 1 439 ? -30.070 -7.257 41.178 1.00 88.50 439 LYS A O 1
ATOM 3453 N N . VAL A 1 440 ? -31.728 -7.947 39.828 1.00 90.00 440 VAL A N 1
ATOM 3454 C CA . VAL A 1 440 ? -31.721 -6.796 38.921 1.00 90.00 440 VAL A CA 1
ATOM 3455 C C . VAL A 1 440 ? -32.913 -5.918 39.275 1.00 90.00 440 VAL A C 1
ATOM 3457 O O . VAL A 1 440 ? -34.020 -6.423 39.419 1.00 90.00 440 VAL A O 1
ATOM 3460 N N . PHE A 1 441 ? -32.719 -4.615 39.413 1.00 90.31 441 PHE A N 1
ATOM 3461 C CA . PHE A 1 441 ? -33.809 -3.674 39.672 1.00 90.31 441 PHE A CA 1
ATOM 3462 C C . PHE A 1 441 ? -33.783 -2.527 38.668 1.00 90.31 441 PHE A C 1
ATOM 3464 O O . PHE A 1 441 ? -32.742 -2.245 38.071 1.00 90.31 441 PHE A O 1
ATOM 3471 N N . SER A 1 442 ? -34.922 -1.860 38.502 1.00 89.38 442 SER A N 1
ATOM 3472 C CA . SER A 1 442 ? -35.025 -0.624 37.733 1.00 89.38 442 SER A CA 1
ATOM 3473 C C . SER A 1 442 ? -35.721 0.470 38.532 1.00 89.38 442 SER A C 1
ATOM 3475 O O . SER A 1 442 ? -36.566 0.181 39.382 1.00 89.38 442 SER A O 1
ATOM 3477 N N . PHE A 1 443 ? -35.370 1.726 38.269 1.00 87.19 443 PHE A N 1
ATOM 3478 C CA . PHE A 1 443 ? -35.980 2.891 38.900 1.00 87.19 443 PHE A CA 1
ATOM 3479 C C . PHE A 1 443 ? -36.086 4.073 37.932 1.00 87.19 443 PHE A C 1
ATOM 3481 O O . PHE A 1 443 ? -35.251 4.216 37.037 1.00 87.19 443 PHE A O 1
ATOM 3488 N N . SER A 1 444 ? -37.120 4.899 38.095 1.00 84.75 444 SER A N 1
ATOM 3489 C CA . SER A 1 444 ? -37.329 6.118 37.297 1.00 84.75 444 SER A CA 1
ATOM 3490 C C . SER A 1 444 ? -36.519 7.314 37.797 1.00 84.75 444 SER A C 1
ATOM 3492 O O . SER A 1 444 ? -35.878 7.276 38.849 1.00 84.75 444 SER A O 1
ATOM 3494 N N . ASP A 1 445 ? -36.581 8.398 37.028 1.00 77.25 445 ASP A N 1
ATOM 3495 C CA . ASP A 1 445 ? -36.070 9.734 37.343 1.00 77.25 445 ASP A CA 1
ATOM 3496 C C . ASP A 1 445 ? -36.566 10.319 38.681 1.00 77.25 445 ASP A C 1
ATOM 3498 O O . ASP A 1 445 ? -35.832 11.052 39.338 1.00 77.25 445 ASP A O 1
ATOM 3502 N N . ASP A 1 446 ? -37.765 9.950 39.133 1.00 78.56 446 ASP A N 1
ATOM 3503 C CA . ASP A 1 446 ? -38.309 10.276 40.463 1.00 78.56 446 ASP A CA 1
ATOM 3504 C C . ASP A 1 446 ? -37.768 9.382 41.605 1.00 78.56 446 ASP A C 1
ATOM 3506 O O . ASP A 1 446 ? -38.163 9.490 42.778 1.00 78.56 446 ASP A O 1
ATOM 3510 N N . PHE A 1 447 ? -36.830 8.495 41.272 1.00 80.62 447 PHE A N 1
ATOM 3511 C CA . PHE A 1 447 ? -36.211 7.532 42.170 1.00 80.62 447 PHE A CA 1
ATOM 3512 C C . PHE A 1 447 ? -37.226 6.568 42.800 1.00 80.62 447 PHE A C 1
ATOM 3514 O O . PHE A 1 447 ? -37.107 6.237 43.986 1.00 80.62 447 PHE A O 1
ATOM 3521 N N . THR A 1 448 ? -38.258 6.157 42.060 1.00 82.75 448 THR A N 1
ATOM 3522 C CA . THR A 1 448 ? -39.165 5.069 42.459 1.00 82.75 448 THR A CA 1
ATOM 3523 C C . THR A 1 448 ? -38.764 3.760 41.785 1.00 82.75 448 THR A C 1
ATOM 3525 O O . THR A 1 448 ? -38.397 3.737 40.613 1.00 82.75 448 THR A O 1
ATOM 3528 N N . ILE A 1 449 ? -38.778 2.657 42.540 1.00 84.38 449 ILE A N 1
ATOM 3529 C CA . ILE A 1 449 ? -38.432 1.330 42.014 1.00 84.38 449 ILE A CA 1
ATOM 3530 C C . ILE A 1 449 ? -39.595 0.832 41.154 1.00 84.38 449 ILE A C 1
ATOM 3532 O O . ILE A 1 449 ? -40.716 0.714 41.642 1.00 84.38 449 ILE A O 1
ATOM 3536 N N . GLN A 1 450 ? -39.318 0.517 39.890 1.00 84.56 450 GLN A N 1
ATOM 3537 C CA . GLN A 1 450 ? -40.319 0.058 38.926 1.00 84.56 450 GLN A CA 1
ATOM 3538 C C . GLN A 1 450 ? -40.339 -1.463 38.772 1.00 84.56 450 GLN A C 1
ATOM 3540 O O . GLN A 1 450 ? -41.409 -2.055 38.645 1.00 84.56 450 GLN A O 1
ATOM 3545 N N . LYS A 1 451 ? -39.166 -2.107 38.764 1.00 85.50 451 LYS A N 1
ATOM 3546 C CA . LYS A 1 451 ? -39.036 -3.564 38.624 1.00 85.50 451 LYS A CA 1
ATOM 3547 C C . LYS A 1 451 ? -37.972 -4.129 39.551 1.00 85.50 451 LYS A C 1
ATOM 3549 O O . LYS A 1 451 ? -36.988 -3.458 39.857 1.00 85.50 451 LYS A O 1
ATOM 3554 N N . LEU A 1 452 ? -38.160 -5.391 39.934 1.00 88.31 452 LEU A N 1
ATOM 3555 C CA . LEU A 1 452 ? -37.215 -6.185 40.713 1.00 88.31 452 LEU A CA 1
ATOM 3556 C C . LEU A 1 452 ? -37.260 -7.645 40.234 1.00 88.31 452 LEU A C 1
ATOM 3558 O O . LEU A 1 452 ? -38.238 -8.342 40.474 1.00 88.31 452 LEU A O 1
ATOM 3562 N N . ILE A 1 453 ? -36.200 -8.097 39.567 1.00 87.62 453 ILE A N 1
ATOM 3563 C CA . ILE A 1 453 ? -36.065 -9.419 38.944 1.00 87.62 453 ILE A CA 1
ATOM 3564 C C . ILE A 1 453 ? -35.016 -10.224 39.718 1.00 87.62 453 ILE A C 1
ATOM 3566 O O . ILE A 1 453 ? -33.885 -9.774 39.899 1.00 87.62 453 ILE A O 1
ATOM 3570 N N . GLU A 1 454 ? -35.368 -11.427 40.163 1.00 87.81 454 GLU A N 1
ATOM 3571 C CA . GLU A 1 454 ? -34.446 -12.353 40.830 1.00 87.81 454 GLU A CA 1
ATOM 3572 C C . GLU A 1 454 ? -33.769 -13.259 39.790 1.00 87.81 454 GLU A C 1
ATOM 3574 O O . GLU A 1 454 ? -34.442 -13.975 39.054 1.00 87.81 454 GLU A O 1
ATOM 3579 N N . THR A 1 455 ? -32.433 -13.246 39.728 1.00 86.31 455 THR A N 1
ATOM 3580 C CA . THR A 1 455 ? -31.674 -13.990 38.698 1.00 86.31 455 THR A CA 1
ATOM 3581 C C . THR A 1 455 ? -31.195 -15.368 39.158 1.00 86.31 455 THR A C 1
ATOM 3583 O O . THR A 1 455 ? -30.420 -16.025 38.457 1.00 86.31 455 THR A O 1
ATOM 3586 N N . ARG A 1 456 ? -31.636 -15.830 40.335 1.00 81.62 456 ARG A N 1
ATOM 3587 C CA . ARG A 1 456 ? -31.414 -17.208 40.789 1.00 81.62 456 ARG A CA 1
ATOM 3588 C C . ARG A 1 456 ? -32.298 -18.154 39.993 1.00 81.62 456 ARG A C 1
ATOM 3590 O O . ARG A 1 456 ? -33.521 -18.099 40.076 1.00 81.62 456 ARG A O 1
ATOM 3597 N N . THR A 1 457 ? -31.675 -19.031 39.220 1.00 66.75 457 THR A N 1
ATOM 3598 C CA . THR A 1 457 ? -32.374 -20.031 38.416 1.00 66.75 457 THR A CA 1
ATOM 3599 C C . THR A 1 457 ? -32.069 -21.427 38.950 1.00 66.75 457 THR A C 1
ATOM 3601 O O . THR A 1 457 ? -30.917 -21.813 39.102 1.00 66.75 457 THR A O 1
ATOM 3604 N N . ASN A 1 458 ? -33.112 -22.232 39.176 1.00 53.66 458 ASN A N 1
ATOM 3605 C CA . ASN A 1 458 ? -32.983 -23.675 39.450 1.00 53.66 458 ASN A CA 1
ATOM 3606 C C . ASN A 1 458 ? -32.728 -24.495 38.164 1.00 53.66 458 ASN A C 1
ATOM 3608 O O . ASN A 1 458 ? -32.819 -25.724 38.168 1.00 53.66 458 ASN A O 1
ATOM 3612 N N . GLN A 1 459 ? -32.502 -23.829 37.027 1.00 52.19 459 GLN A N 1
ATOM 3613 C CA . GLN A 1 459 ? -32.461 -24.468 35.716 1.00 52.19 459 GLN A CA 1
ATOM 3614 C C . GLN A 1 459 ? -31.066 -25.029 35.404 1.00 52.19 459 GLN A C 1
ATOM 3616 O O . GLN A 1 459 ? -30.049 -24.378 35.612 1.00 52.19 459 GLN A O 1
ATOM 3621 N N . ARG A 1 460 ? -31.035 -26.243 34.838 1.00 51.38 460 ARG A N 1
ATOM 3622 C CA . ARG A 1 460 ? -29.844 -27.069 34.538 1.00 51.38 460 ARG A CA 1
ATOM 3623 C C . ARG A 1 460 ? -28.892 -26.508 33.454 1.00 51.38 460 ARG A C 1
ATOM 3625 O O . ARG A 1 460 ? -28.086 -27.267 32.926 1.00 51.38 460 ARG A O 1
ATOM 3632 N N . PHE A 1 461 ? -28.994 -25.232 33.073 1.00 49.53 461 PHE A N 1
ATOM 3633 C CA . PHE A 1 461 ? -28.281 -24.669 31.914 1.00 49.53 461 PHE A CA 1
ATOM 3634 C C . PHE A 1 461 ? -26.835 -24.227 32.204 1.00 49.53 461 PHE A C 1
ATOM 3636 O O . PHE A 1 461 ? -26.047 -24.095 31.271 1.00 49.53 461 PHE A O 1
ATOM 3643 N N . SER A 1 462 ? -26.449 -24.046 33.469 1.00 51.75 462 SER A N 1
ATOM 3644 C CA . SER A 1 462 ? -25.088 -23.653 33.866 1.00 51.75 462 SER A CA 1
ATOM 3645 C C . SER A 1 462 ? -24.649 -24.335 35.162 1.00 51.75 462 SER A C 1
ATOM 3647 O O . SER A 1 462 ? -25.479 -24.820 35.929 1.00 51.75 462 SER A O 1
ATOM 3649 N N . ASN A 1 463 ? -23.335 -24.373 35.421 1.00 57.00 463 ASN A N 1
ATOM 3650 C CA . ASN A 1 463 ? -22.803 -24.833 36.707 1.00 57.00 463 ASN A CA 1
ATOM 3651 C C . ASN A 1 463 ? -23.480 -24.057 37.847 1.00 57.00 463 ASN A C 1
ATOM 3653 O O . ASN A 1 463 ? -23.373 -22.831 37.915 1.00 57.00 463 ASN A O 1
ATOM 3657 N N . THR A 1 464 ? -24.146 -24.784 38.744 1.00 54.81 464 THR A N 1
ATOM 3658 C CA . THR A 1 464 ? -24.973 -24.239 39.834 1.00 54.81 464 THR A CA 1
ATOM 3659 C C . THR A 1 464 ? -24.219 -23.254 40.730 1.00 54.81 464 THR A C 1
ATOM 3661 O O . THR A 1 464 ? -24.819 -22.335 41.274 1.00 54.81 464 THR A O 1
ATOM 3664 N N . SER A 1 465 ? -22.890 -23.368 40.819 1.00 62.84 465 SER A N 1
ATOM 3665 C CA . SER A 1 465 ? -22.039 -22.479 41.617 1.00 62.84 465 SER A CA 1
ATOM 3666 C C . SER A 1 465 ? -22.019 -21.015 41.156 1.00 62.84 465 SER A C 1
ATOM 3668 O O . SER A 1 465 ? -21.758 -20.131 41.973 1.00 62.84 465 SER A O 1
ATOM 3670 N N . PHE A 1 466 ? -22.276 -20.726 39.874 1.00 69.12 466 PHE A N 1
ATOM 3671 C CA . PHE A 1 466 ? -22.251 -19.351 39.353 1.00 69.12 466 PHE A CA 1
ATOM 3672 C C . PHE A 1 466 ? -23.634 -18.691 39.327 1.00 69.12 466 PHE A C 1
ATOM 3674 O O . PHE A 1 466 ? -23.712 -17.469 39.430 1.00 69.12 466 PHE A O 1
ATOM 3681 N N . CYS A 1 467 ? -24.717 -19.472 39.248 1.00 66.75 467 CYS A N 1
ATOM 3682 C CA . CYS A 1 467 ? -26.092 -18.959 39.221 1.00 66.75 467 CYS A CA 1
ATOM 3683 C C . CYS A 1 467 ? -26.441 -18.149 40.475 1.00 66.75 467 CYS A C 1
ATOM 3685 O O . CYS A 1 467 ? -27.128 -17.133 40.367 1.00 66.75 467 CYS A O 1
ATOM 3687 N N . ASP A 1 468 ? -25.913 -18.562 41.628 1.00 77.69 468 ASP A N 1
ATOM 3688 C CA . ASP A 1 468 ? -26.143 -17.917 42.927 1.00 77.69 468 ASP A CA 1
ATOM 3689 C C . ASP A 1 468 ? -25.120 -16.817 43.251 1.00 77.69 468 ASP A C 1
ATOM 3691 O O . ASP A 1 468 ? -25.132 -16.235 44.336 1.00 77.69 468 ASP A O 1
ATOM 3695 N N . SER A 1 469 ? -24.204 -16.522 42.326 1.00 85.19 469 SER A N 1
ATOM 3696 C CA . SER A 1 469 ? -23.185 -15.496 42.529 1.00 85.19 469 SER A CA 1
ATOM 3697 C C . SER A 1 469 ? -23.740 -14.086 42.332 1.00 85.19 469 SER A C 1
ATOM 3699 O O . SER A 1 469 ? -24.587 -13.837 41.475 1.00 85.19 469 SER A O 1
ATOM 3701 N N . ASN A 1 470 ? -23.189 -13.130 43.084 1.00 86.81 470 ASN A N 1
ATOM 3702 C CA . ASN A 1 470 ? -23.557 -11.720 42.963 1.00 86.81 470 ASN A CA 1
ATOM 3703 C C . ASN A 1 470 ? -23.325 -11.195 41.542 1.00 86.81 470 ASN A C 1
ATOM 3705 O O . ASN A 1 470 ? -22.280 -11.446 40.935 1.00 86.81 470 ASN A O 1
ATOM 3709 N N . ILE A 1 471 ? -24.269 -10.402 41.057 1.00 90.12 471 ILE A N 1
ATOM 3710 C CA . ILE A 1 471 ? -24.172 -9.642 39.819 1.00 90.12 471 ILE A CA 1
ATOM 3711 C C . ILE A 1 471 ? -23.045 -8.613 39.957 1.00 90.12 471 ILE A C 1
ATOM 3713 O O . ILE A 1 471 ? -22.941 -7.927 40.970 1.00 90.12 471 ILE A O 1
ATOM 3717 N N . ILE A 1 472 ? -22.186 -8.512 38.943 1.00 89.75 472 ILE A N 1
ATOM 3718 C CA . ILE A 1 472 ? -21.054 -7.571 38.900 1.00 89.75 472 ILE A CA 1
ATOM 3719 C C . ILE A 1 472 ? -21.227 -6.483 37.841 1.00 89.75 472 ILE A C 1
ATOM 3721 O O . ILE A 1 472 ? -20.661 -5.404 37.984 1.00 89.75 472 ILE A O 1
ATOM 3725 N N . ALA A 1 473 ? -21.988 -6.763 36.785 1.00 90.19 473 ALA A N 1
ATOM 3726 C CA . ALA A 1 473 ? -22.309 -5.807 35.741 1.00 90.19 473 ALA A CA 1
ATOM 3727 C C . ALA A 1 473 ? -23.665 -6.163 35.132 1.00 90.19 473 ALA A C 1
ATOM 3729 O O . ALA A 1 473 ? -23.970 -7.341 34.927 1.00 90.19 473 ALA A O 1
ATOM 3730 N N . VAL A 1 474 ? -24.446 -5.133 34.828 1.00 91.25 474 VAL A N 1
ATOM 3731 C CA . VAL A 1 474 ? -25.694 -5.219 34.075 1.00 91.25 474 VAL A CA 1
ATOM 3732 C C . VAL A 1 474 ? -25.585 -4.230 32.933 1.00 91.25 474 VAL A C 1
ATOM 3734 O O . VAL A 1 474 ? -25.112 -3.113 33.126 1.00 91.25 474 VAL A O 1
ATOM 3737 N N . VAL A 1 475 ? -26.009 -4.654 31.755 1.00 89.25 475 VAL A N 1
ATOM 3738 C CA . VAL A 1 475 ? -26.115 -3.825 30.561 1.00 89.25 475 VAL A CA 1
ATOM 3739 C C . VAL A 1 475 ? -27.508 -4.020 29.984 1.00 89.25 475 VAL A C 1
ATOM 3741 O O . VAL A 1 475 ? -28.005 -5.147 29.934 1.00 89.25 475 VAL A O 1
ATOM 3744 N N . VAL A 1 476 ? -28.143 -2.928 29.563 1.00 87.50 476 VAL A N 1
ATOM 3745 C CA . VAL A 1 476 ? -29.564 -2.931 29.202 1.00 87.50 476 VAL A CA 1
ATOM 3746 C C . VAL A 1 476 ? -29.790 -2.404 27.791 1.00 87.50 476 VAL A C 1
ATOM 3748 O O . VAL A 1 476 ? -29.388 -1.291 27.459 1.00 87.50 476 VAL A O 1
ATOM 3751 N N . ASP A 1 477 ? -30.485 -3.205 26.986 1.00 85.56 477 ASP A N 1
ATOM 3752 C CA . ASP A 1 477 ? -30.937 -2.859 25.636 1.00 85.56 477 ASP A CA 1
ATOM 3753 C C . ASP A 1 477 ? -32.351 -3.430 25.380 1.00 85.56 477 ASP A C 1
ATOM 3755 O O . ASP A 1 477 ? -33.301 -3.153 26.125 1.00 85.56 477 ASP A O 1
ATOM 3759 N N . THR A 1 478 ? -32.525 -4.242 24.339 1.00 84.69 478 THR A N 1
ATOM 3760 C CA . THR A 1 478 ? -33.714 -5.046 24.058 1.00 84.69 478 THR A CA 1
ATOM 3761 C C . THR A 1 478 ? -33.861 -6.179 25.073 1.00 84.69 478 THR A C 1
ATOM 3763 O O . THR A 1 478 ? -34.982 -6.502 25.469 1.00 84.69 478 THR A O 1
ATOM 3766 N N . ALA A 1 479 ? -32.732 -6.696 25.560 1.00 89.19 479 ALA A N 1
ATOM 3767 C CA . ALA A 1 479 ? -32.600 -7.666 26.640 1.00 89.19 479 ALA A CA 1
ATOM 3768 C C . ALA A 1 479 ? -31.680 -7.126 27.755 1.00 89.19 479 ALA A C 1
ATOM 3770 O O . ALA A 1 479 ? -31.017 -6.096 27.595 1.00 89.19 479 ALA A O 1
ATOM 3771 N N . LEU A 1 480 ? -31.650 -7.824 28.889 1.00 90.44 480 LEU A N 1
ATOM 3772 C CA . LEU A 1 480 ? -30.713 -7.592 29.988 1.00 90.44 480 LEU A CA 1
ATOM 3773 C C . LEU A 1 480 ? -29.520 -8.535 29.835 1.00 90.44 480 LEU A C 1
ATOM 3775 O O . LEU A 1 480 ? -29.694 -9.749 29.783 1.00 90.44 480 LEU A O 1
ATOM 3779 N N . TYR A 1 481 ? -28.315 -7.979 29.812 1.00 92.44 481 TYR A N 1
ATOM 3780 C CA . TYR A 1 481 ? -27.064 -8.731 29.789 1.00 92.44 481 TYR A CA 1
ATOM 3781 C C . TYR A 1 481 ? -26.431 -8.654 31.173 1.00 92.44 481 TYR A C 1
ATOM 3783 O O . TYR A 1 481 ? -26.066 -7.572 31.639 1.00 92.44 481 TYR A O 1
ATOM 3791 N N . VAL A 1 482 ? -26.324 -9.795 31.846 1.00 92.38 482 VAL A N 1
ATOM 3792 C CA . VAL A 1 482 ? -25.932 -9.883 33.253 1.00 92.38 482 VAL A CA 1
ATOM 3793 C C . VAL A 1 482 ? -24.637 -10.677 33.375 1.00 92.38 482 VAL A C 1
ATOM 3795 O O . VAL A 1 482 ? -24.553 -11.833 32.968 1.00 92.38 482 VAL A O 1
ATOM 3798 N N . ALA A 1 483 ? -23.617 -10.065 33.974 1.00 92.88 483 ALA A N 1
ATOM 3799 C CA . ALA A 1 483 ? -22.400 -10.756 34.381 1.00 92.88 483 ALA A CA 1
ATOM 3800 C C . ALA A 1 483 ? -22.434 -11.020 35.887 1.00 92.88 483 ALA A C 1
ATOM 3802 O O . ALA A 1 483 ? -22.694 -10.107 36.676 1.00 92.88 483 ALA A O 1
ATOM 3803 N N . LYS A 1 484 ? -22.108 -12.250 36.292 1.00 90.88 484 LYS A N 1
ATOM 3804 C CA . LYS A 1 484 ? -22.016 -12.664 37.700 1.00 90.88 484 LYS A CA 1
ATOM 3805 C C . LYS A 1 484 ? -20.571 -12.890 38.134 1.00 90.88 484 LYS A C 1
ATOM 3807 O O . LYS A 1 484 ? -19.692 -13.212 37.333 1.00 90.88 484 LYS A O 1
ATOM 3812 N N . LYS A 1 485 ? -20.312 -12.718 39.430 1.00 88.25 485 LYS A N 1
ATOM 3813 C CA . LYS A 1 485 ? -18.985 -12.854 40.040 1.00 88.25 485 LYS A CA 1
ATOM 3814 C C . LYS A 1 485 ? -18.394 -14.226 39.719 1.00 88.25 485 LYS A C 1
ATOM 3816 O O . LYS A 1 485 ? -19.030 -15.247 39.935 1.00 88.25 485 LYS A O 1
ATOM 3821 N N . ASN A 1 486 ? -17.150 -14.234 39.241 1.00 86.44 486 ASN A N 1
ATOM 3822 C CA . ASN A 1 486 ? -16.403 -15.429 38.825 1.00 86.44 486 ASN A CA 1
ATOM 3823 C C . ASN A 1 486 ? -17.011 -16.231 37.659 1.00 86.44 486 ASN A C 1
ATOM 3825 O O . ASN A 1 486 ? -16.404 -17.227 37.268 1.00 86.44 486 ASN A O 1
ATOM 3829 N N . SER A 1 487 ? -18.140 -15.805 37.086 1.00 89.06 487 SER A N 1
ATOM 3830 C CA . SER A 1 487 ? -18.744 -16.480 35.941 1.00 89.06 487 SER A CA 1
ATOM 3831 C C . SER A 1 487 ? -17.921 -16.227 34.670 1.00 89.06 487 SER A C 1
ATOM 3833 O O . SER A 1 487 ? -17.513 -15.086 34.416 1.00 89.06 487 SER A O 1
ATOM 3835 N N . PRO A 1 488 ? -17.671 -17.261 33.851 1.00 88.94 488 PRO A N 1
ATOM 3836 C CA . PRO A 1 488 ? -17.170 -17.101 32.489 1.00 88.94 488 PRO A CA 1
ATOM 3837 C C . PRO A 1 488 ? -18.275 -16.768 31.474 1.00 88.94 488 PRO A C 1
ATOM 3839 O O . PRO A 1 488 ? -17.968 -16.514 30.313 1.00 88.94 488 PRO A O 1
ATOM 3842 N N . CYS A 1 489 ? -19.544 -16.792 31.891 1.00 90.31 489 CYS A N 1
ATOM 3843 C CA . CYS A 1 489 ? -20.688 -16.595 31.008 1.00 90.31 489 CYS A CA 1
ATOM 3844 C C . CYS A 1 489 ? -21.416 -15.281 31.301 1.00 90.31 489 CYS A C 1
ATOM 3846 O O . CYS A 1 489 ? -21.538 -14.877 32.464 1.00 90.31 489 CYS A O 1
ATOM 3848 N N . VAL A 1 490 ? -21.951 -14.667 30.245 1.00 92.25 490 VAL A N 1
ATOM 3849 C CA . VAL A 1 490 ? -22.932 -13.576 30.327 1.00 92.25 490 VAL A CA 1
ATOM 3850 C C . VAL A 1 490 ? -24.328 -14.163 30.152 1.00 92.25 490 VAL A C 1
ATOM 3852 O O . VAL A 1 490 ? -24.592 -14.863 29.177 1.00 92.25 490 VAL A O 1
ATOM 3855 N N . GLU A 1 491 ? -25.215 -13.890 31.101 1.00 92.44 491 GLU A N 1
ATOM 3856 C CA . GLU A 1 491 ? -26.615 -14.306 31.049 1.00 92.44 491 GLU A CA 1
ATOM 3857 C C . GLU A 1 491 ? -27.442 -13.274 30.278 1.00 92.44 491 GLU A C 1
ATOM 3859 O O . GLU A 1 491 ? -27.361 -12.079 30.566 1.00 92.44 491 GLU A O 1
ATOM 3864 N N . VAL A 1 492 ? -28.254 -13.724 29.321 1.00 91.81 492 VAL A N 1
ATOM 3865 C CA . VAL A 1 492 ? -29.163 -12.867 28.549 1.00 91.81 492 VAL A CA 1
ATOM 3866 C C . VAL A 1 492 ? -30.590 -13.124 29.008 1.00 91.81 492 VAL A C 1
ATOM 3868 O O . VAL A 1 492 ? -31.112 -14.228 28.857 1.00 91.81 492 VAL A O 1
ATOM 3871 N N . TRP A 1 493 ? -31.227 -12.100 29.557 1.00 91.75 493 TRP A N 1
ATOM 3872 C CA . TRP A 1 493 ? -32.559 -12.166 30.144 1.00 91.75 493 TRP A CA 1
ATOM 3873 C C . TRP A 1 493 ? -33.548 -11.305 29.363 1.00 91.75 493 TRP A C 1
ATOM 3875 O O . TRP A 1 493 ? -33.272 -10.149 29.036 1.00 91.75 493 TRP A O 1
ATOM 3885 N N . ASP A 1 494 ? -34.738 -11.838 29.106 1.00 89.31 494 ASP A N 1
ATOM 3886 C CA . ASP A 1 494 ? -35.841 -11.047 28.571 1.00 89.31 494 ASP A CA 1
ATOM 3887 C C . ASP A 1 494 ? -36.510 -10.259 29.704 1.00 89.31 494 ASP A C 1
ATOM 3889 O O . ASP A 1 494 ? -37.139 -10.815 30.605 1.00 89.31 494 ASP A O 1
ATOM 3893 N N . LYS A 1 495 ? -36.397 -8.929 29.638 1.00 87.38 495 LYS A N 1
ATOM 3894 C CA . LYS A 1 495 ? -36.953 -7.996 30.631 1.00 87.38 495 LYS A CA 1
ATOM 3895 C C . LYS A 1 495 ? -38.484 -7.947 30.672 1.00 87.38 495 LYS A C 1
ATOM 3897 O O . LYS A 1 495 ? -39.044 -7.361 31.603 1.00 87.38 495 LYS A O 1
ATOM 3902 N N . LYS A 1 496 ? -39.168 -8.463 29.645 1.00 87.69 496 LYS A N 1
ATOM 3903 C CA . LYS A 1 496 ? -40.636 -8.521 29.576 1.00 87.69 496 LYS A CA 1
ATOM 3904 C C . LYS A 1 496 ? -41.169 -9.797 30.207 1.00 87.69 496 LYS A C 1
ATOM 3906 O O . LYS A 1 496 ? -42.156 -9.732 30.927 1.00 87.69 496 LYS A O 1
ATOM 3911 N N . THR A 1 497 ? -40.534 -10.930 29.916 1.00 88.81 497 THR A N 1
ATOM 3912 C CA . THR A 1 497 ? -40.977 -12.245 30.404 1.00 88.81 497 THR A CA 1
ATOM 3913 C C . THR A 1 497 ? -40.279 -12.687 31.687 1.00 88.81 497 THR A C 1
ATOM 3915 O O . THR A 1 497 ? -40.712 -13.670 32.282 1.00 88.81 497 THR A O 1
ATOM 3918 N N . GLU A 1 498 ? -39.226 -11.978 32.105 1.00 88.38 498 GLU A N 1
ATOM 3919 C CA . GLU A 1 498 ? -38.401 -12.278 33.285 1.00 88.38 498 GLU A CA 1
ATOM 3920 C C . GLU A 1 498 ? -37.769 -13.676 33.223 1.00 88.38 498 GLU A C 1
ATOM 3922 O O . GLU A 1 498 ? -37.537 -14.332 34.237 1.00 88.38 498 GLU A O 1
ATOM 3927 N N . LYS A 1 499 ? -37.486 -14.150 32.003 1.00 87.19 499 LYS A N 1
ATOM 3928 C CA . LYS A 1 499 ? -36.882 -15.460 31.750 1.00 87.19 499 LYS A CA 1
ATOM 3929 C C . LYS A 1 499 ? -35.462 -15.323 31.223 1.00 87.19 499 LYS A C 1
ATOM 3931 O O . LYS A 1 499 ? -35.160 -14.433 30.427 1.00 87.19 499 LYS A O 1
ATOM 3936 N N . LEU A 1 500 ? -34.612 -16.255 31.649 1.00 87.69 500 LEU A N 1
ATOM 3937 C CA . LEU A 1 500 ? -33.307 -16.481 31.043 1.00 87.69 500 LEU A CA 1
ATOM 3938 C C . LEU A 1 500 ? -33.515 -17.020 29.623 1.00 87.69 500 LEU A C 1
ATOM 3940 O O . LEU A 1 500 ? -34.165 -18.049 29.436 1.00 87.69 500 LEU A O 1
ATOM 3944 N N . CYS A 1 501 ? -32.963 -16.319 28.640 1.00 87.75 501 CYS A N 1
ATOM 3945 C CA . CYS A 1 501 ? -33.077 -16.663 27.228 1.00 87.75 501 CYS A CA 1
ATOM 3946 C C . CYS A 1 501 ? -31.850 -17.419 26.724 1.00 87.75 501 CYS A C 1
ATOM 3948 O O . CYS A 1 501 ? -31.986 -18.364 25.952 1.00 87.75 501 CYS A O 1
ATOM 3950 N N . GLU A 1 502 ? -30.652 -16.983 27.122 1.00 87.94 502 GLU A N 1
ATOM 3951 C CA . GLU A 1 502 ? -29.398 -17.453 26.530 1.00 87.94 502 GLU A CA 1
ATOM 3952 C C . GLU A 1 502 ? -28.206 -17.257 27.477 1.00 87.94 502 GLU A C 1
ATOM 3954 O O . GLU A 1 502 ? -28.243 -16.443 28.404 1.00 87.94 502 GLU A O 1
ATOM 3959 N N . LEU A 1 503 ? -27.134 -18.010 27.221 1.00 89.12 503 LEU A N 1
ATOM 3960 C CA . LEU A 1 503 ? -25.838 -17.888 27.881 1.00 89.12 503 LEU A CA 1
ATOM 3961 C C . LEU A 1 503 ? -24.747 -17.673 26.829 1.00 89.12 503 LEU A C 1
ATOM 3963 O O . LEU A 1 503 ? -24.563 -18.503 25.942 1.00 89.12 503 LEU A O 1
ATOM 3967 N N . ILE A 1 504 ? -23.991 -16.587 26.966 1.00 89.94 504 ILE A N 1
ATOM 3968 C CA . ILE A 1 504 ? -22.824 -16.292 26.131 1.00 89.94 504 ILE A CA 1
ATOM 3969 C C . ILE A 1 504 ? -21.583 -16.803 26.871 1.00 89.94 504 ILE A C 1
ATOM 3971 O O . ILE A 1 504 ? -21.168 -16.196 27.858 1.00 89.94 504 ILE A O 1
ATOM 3975 N N . ASP A 1 505 ? -21.000 -17.916 26.419 1.00 89.19 505 ASP A N 1
ATOM 3976 C CA . ASP A 1 505 ? -19.798 -18.513 27.023 1.00 89.19 505 ASP A CA 1
ATOM 3977 C C . ASP A 1 505 ? -18.516 -17.861 26.471 1.00 89.19 505 ASP A C 1
ATOM 3979 O O . ASP A 1 505 ? -18.066 -18.155 25.362 1.00 89.19 505 ASP A O 1
ATOM 3983 N N . CYS A 1 506 ? -17.882 -16.989 27.262 1.00 88.12 506 CYS A N 1
ATOM 3984 C CA . CYS A 1 506 ? -16.646 -16.317 26.854 1.00 88.12 506 CYS A CA 1
ATOM 3985 C C . CYS A 1 506 ? -15.450 -17.275 26.753 1.00 88.12 506 CYS A C 1
ATOM 3987 O O . CYS A 1 506 ? -14.519 -17.023 25.989 1.00 88.12 506 CYS A O 1
ATOM 3989 N N . VAL A 1 507 ? -15.453 -18.381 27.501 1.00 85.50 507 VAL A N 1
ATOM 3990 C CA . VAL A 1 507 ? -14.374 -19.376 27.452 1.00 85.50 507 VAL A CA 1
ATOM 3991 C C . VAL A 1 507 ? -14.452 -20.191 26.167 1.00 85.50 507 VAL A C 1
ATOM 3993 O O . VAL A 1 507 ? -13.407 -20.578 25.645 1.00 85.50 507 VAL A O 1
ATOM 3996 N N . HIS A 1 508 ? -15.654 -20.455 25.649 1.00 86.00 508 HIS A N 1
ATOM 3997 C CA . HIS A 1 508 ? -15.828 -21.106 24.350 1.00 86.00 508 HIS A CA 1
ATOM 3998 C C . HIS A 1 508 ? -15.150 -20.300 23.236 1.00 86.00 508 HIS A C 1
ATOM 4000 O O . HIS A 1 508 ? -14.278 -20.825 22.546 1.00 86.00 508 HIS A O 1
ATOM 4006 N N . PHE A 1 509 ? -15.446 -19.006 23.160 1.00 86.31 509 PHE A N 1
ATOM 4007 C CA . PHE A 1 509 ? -14.851 -18.104 22.181 1.00 86.31 509 PHE A CA 1
ATOM 4008 C C . PHE A 1 509 ? -13.329 -17.986 22.284 1.00 86.31 509 PHE A C 1
ATOM 4010 O O . PHE A 1 509 ? -12.625 -18.087 21.282 1.00 86.31 509 PHE A O 1
ATOM 4017 N N . LEU A 1 510 ? -12.803 -17.834 23.503 1.00 83.75 510 LEU A N 1
ATOM 4018 C CA . LEU A 1 510 ? -11.355 -17.794 23.711 1.00 83.75 510 LEU A CA 1
ATOM 4019 C C . LEU A 1 510 ? -10.688 -19.111 23.288 1.00 83.75 510 LEU A C 1
ATOM 4021 O O . LEU A 1 510 ? -9.581 -19.088 22.763 1.00 83.75 510 LEU A O 1
ATOM 4025 N N . LYS A 1 511 ? -11.348 -20.262 23.476 1.00 78.94 511 LYS A N 1
ATOM 4026 C CA . LYS A 1 511 ? -10.816 -21.568 23.057 1.00 78.94 511 LYS A CA 1
ATOM 4027 C C . LYS A 1 511 ? -10.801 -21.746 21.544 1.00 78.94 511 LYS A C 1
ATOM 4029 O O . LYS A 1 511 ? -9.803 -22.251 21.042 1.00 78.94 511 LYS A O 1
ATOM 4034 N N . GLU A 1 512 ? -11.871 -21.383 20.836 1.00 70.62 512 GLU A N 1
ATOM 4035 C CA . GLU A 1 512 ? -11.940 -21.564 19.377 1.00 70.62 512 GLU A CA 1
ATOM 4036 C C . GLU A 1 512 ? -10.798 -20.837 18.650 1.00 70.62 512 GLU A C 1
ATOM 4038 O O . GLU A 1 512 ? -10.239 -21.375 17.695 1.00 70.62 512 GLU A O 1
ATOM 4043 N N . GLU A 1 513 ? -10.374 -19.675 19.155 1.00 62.09 513 GLU A N 1
ATOM 4044 C CA . GLU A 1 513 ? -9.281 -18.897 18.562 1.00 62.09 513 GLU A CA 1
ATOM 4045 C C . GLU A 1 513 ? -7.882 -19.317 19.079 1.00 62.09 513 GLU A C 1
ATOM 4047 O O . GLU A 1 513 ? -6.931 -19.399 18.294 1.00 62.09 513 GLU A O 1
ATOM 4052 N N . LEU A 1 514 ? -7.738 -19.687 20.367 1.00 58.31 514 LEU A N 1
ATOM 4053 C CA . LEU A 1 514 ? -6.455 -20.132 20.954 1.00 58.31 514 LEU A CA 1
ATOM 4054 C C . LEU A 1 514 ? -6.025 -21.561 20.588 1.00 58.31 514 LEU A C 1
ATOM 4056 O O . LEU A 1 514 ? -4.869 -21.913 20.824 1.00 58.31 514 LEU A O 1
ATOM 4060 N N . VAL A 1 515 ? -6.863 -22.378 19.938 1.00 53.00 515 VAL A N 1
ATOM 4061 C CA . VAL A 1 515 ? -6.418 -23.667 19.357 1.00 53.00 515 VAL A CA 1
ATOM 4062 C C . VAL A 1 515 ? -5.290 -23.473 18.319 1.00 53.00 515 VAL A C 1
ATOM 4064 O O . VAL A 1 515 ? -4.566 -24.419 18.011 1.00 53.00 515 VAL A O 1
ATOM 4067 N N . ARG A 1 516 ? -5.047 -22.238 17.848 1.00 49.03 516 ARG A N 1
ATOM 4068 C CA . ARG A 1 516 ? -3.890 -21.880 17.008 1.00 49.03 516 ARG A CA 1
ATOM 4069 C C . ARG A 1 516 ? -2.617 -21.485 17.772 1.00 49.03 516 ARG A C 1
ATOM 4071 O O . ARG A 1 516 ? -1.553 -21.471 17.159 1.00 49.03 516 ARG A O 1
ATOM 4078 N N . VAL A 1 517 ? -2.673 -21.194 19.077 1.00 45.78 517 VAL A N 1
ATOM 4079 C CA . VAL A 1 517 ? -1.523 -20.692 19.853 1.00 45.78 517 VAL A CA 1
ATOM 4080 C C . VAL A 1 517 ? -1.494 -21.326 21.254 1.00 45.78 517 VAL A C 1
ATOM 4082 O O . VAL A 1 517 ? -2.019 -20.790 22.222 1.00 45.78 517 VAL A O 1
ATOM 4085 N N . SER A 1 518 ? -0.781 -22.451 21.361 1.00 46.75 518 SER A N 1
ATOM 4086 C CA . SER A 1 518 ? -0.344 -23.143 22.593 1.00 46.75 518 SER A CA 1
ATOM 4087 C C . SER A 1 518 ? -1.366 -23.983 23.394 1.00 46.75 518 SER A C 1
ATOM 4089 O O . SER A 1 518 ? -2.545 -23.672 23.533 1.00 46.75 518 SER A O 1
ATOM 4091 N N . LYS A 1 519 ? -0.866 -25.102 23.946 1.00 47.00 519 LYS A N 1
ATOM 4092 C CA . LYS A 1 519 ? -1.590 -26.050 24.812 1.00 47.00 519 LYS A CA 1
ATOM 4093 C C . LYS A 1 519 ? -1.665 -25.516 26.252 1.00 47.00 519 LYS A C 1
ATOM 4095 O O . LYS A 1 519 ? -0.858 -25.912 27.090 1.00 47.00 519 LYS A O 1
ATOM 4100 N N . GLU A 1 520 ? -2.622 -24.648 26.565 1.00 50.03 520 GLU A N 1
ATOM 4101 C CA . GLU A 1 520 ? -2.900 -24.262 27.959 1.00 50.03 520 GLU A CA 1
ATOM 4102 C C . GLU A 1 520 ? -3.981 -25.142 28.624 1.00 50.03 520 GLU A C 1
ATOM 4104 O O . GLU A 1 520 ? -4.877 -25.682 27.974 1.00 50.03 520 GLU A O 1
ATOM 4109 N N . SER A 1 521 ? -3.898 -25.315 29.950 1.00 52.03 521 SER A N 1
ATOM 4110 C CA . SER A 1 521 ? -4.811 -26.170 30.723 1.00 52.03 521 SER A CA 1
ATOM 4111 C C . SER A 1 521 ? -6.203 -25.538 30.913 1.00 52.03 521 SER A C 1
ATOM 4113 O O . SER A 1 521 ? -6.347 -24.323 31.069 1.00 52.03 521 SER A O 1
ATOM 4115 N N . LYS A 1 522 ? -7.257 -26.373 30.972 1.00 50.66 522 LYS A N 1
ATOM 4116 C CA . LYS A 1 522 ? -8.665 -25.930 31.108 1.00 50.66 522 LYS A CA 1
ATOM 4117 C C . LYS A 1 522 ? -8.910 -24.995 32.308 1.00 50.66 522 LYS A C 1
ATOM 4119 O O . LYS A 1 522 ? -9.706 -24.069 32.184 1.00 50.66 522 LYS A O 1
ATOM 4124 N N . HIS A 1 523 ? -8.221 -25.207 33.434 1.00 50.09 523 HIS A N 1
ATOM 4125 C CA . HIS A 1 523 ? -8.365 -24.388 34.648 1.00 50.09 523 HIS A CA 1
ATOM 4126 C C . HIS A 1 523 ? -7.751 -22.985 34.521 1.00 50.09 523 HIS A C 1
ATOM 4128 O O . HIS A 1 523 ? -8.308 -22.017 35.044 1.00 50.09 523 HIS A O 1
ATOM 4134 N N . LYS A 1 524 ? -6.634 -22.849 33.796 1.00 56.28 524 LYS A N 1
ATOM 4135 C CA . LYS A 1 524 ? -6.002 -21.547 33.535 1.00 56.28 524 LYS A CA 1
ATOM 4136 C C . LYS A 1 524 ? -6.872 -20.713 32.582 1.00 56.28 524 LYS A C 1
ATOM 4138 O O . LYS A 1 524 ? -7.115 -19.534 32.831 1.00 56.28 524 LYS A O 1
ATOM 4143 N N . MET A 1 525 ? -7.475 -21.374 31.590 1.00 59.31 525 MET A N 1
ATOM 4144 C CA . MET A 1 525 ? -8.390 -20.758 30.623 1.00 59.31 525 MET A CA 1
ATOM 4145 C C . MET A 1 525 ? -9.714 -20.292 31.250 1.00 59.31 525 MET A C 1
ATOM 4147 O O . MET A 1 525 ? -10.202 -19.213 30.925 1.00 59.31 525 MET A O 1
ATOM 4151 N N . SER A 1 526 ? -10.277 -21.046 32.205 1.00 56.88 526 SER A N 1
ATOM 4152 C CA . SER A 1 526 ? -11.460 -20.588 32.951 1.00 56.88 526 SER A CA 1
ATOM 4153 C C . SER A 1 526 ? -11.165 -19.360 33.811 1.00 56.88 526 SER A C 1
ATOM 4155 O O . SER A 1 526 ? -12.035 -18.517 33.989 1.00 56.88 526 SER A O 1
ATOM 4157 N N . TYR A 1 527 ? -9.938 -19.231 34.332 1.00 62.31 527 TYR A N 1
ATOM 4158 C CA . TYR A 1 527 ? -9.522 -18.053 35.096 1.00 62.31 527 TYR A CA 1
ATOM 4159 C C . TYR A 1 527 ? -9.359 -16.814 34.209 1.00 62.31 527 TYR A C 1
ATOM 4161 O O . TYR A 1 527 ? -9.703 -15.721 34.672 1.00 62.31 527 TYR A O 1
ATOM 4169 N N . SER A 1 528 ? -8.874 -17.005 32.977 1.00 71.19 528 SER A N 1
ATOM 4170 C CA . SER A 1 528 ? -8.730 -15.964 31.955 1.00 71.19 528 SER A CA 1
ATOM 4171 C C . SER A 1 528 ? -10.089 -15.474 31.437 1.00 71.19 528 SER A C 1
ATOM 417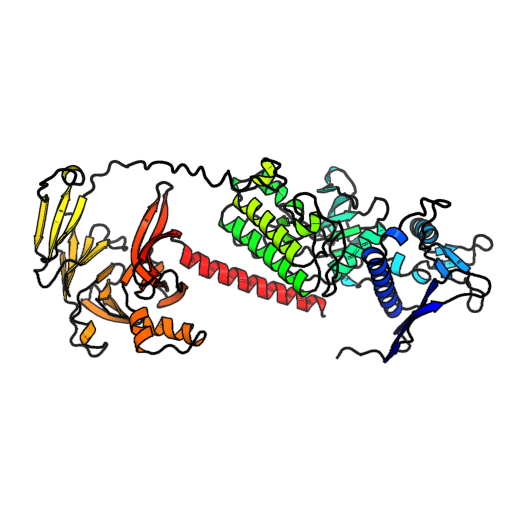3 O O . SER A 1 528 ? -10.360 -14.276 31.459 1.00 71.19 528 SER A O 1
ATOM 4175 N N . GLY A 1 529 ? -11.000 -16.390 31.095 1.00 79.12 529 GLY A N 1
ATOM 4176 C CA . GLY A 1 529 ? -12.315 -16.061 30.532 1.00 79.12 529 GLY A CA 1
ATOM 4177 C C . GLY A 1 529 ? -13.359 -15.525 31.516 1.00 79.12 529 GLY A C 1
ATOM 4178 O O . GLY A 1 529 ? -14.505 -15.335 31.124 1.00 79.12 529 GLY A O 1
ATOM 4179 N N . ARG A 1 530 ? -13.007 -15.278 32.787 1.00 89.94 530 ARG A N 1
ATOM 4180 C CA . ARG A 1 530 ? -13.933 -14.681 33.768 1.00 89.94 530 ARG A CA 1
ATOM 4181 C C . ARG A 1 530 ? -14.356 -13.290 33.320 1.00 89.94 530 ARG A C 1
ATOM 4183 O O . ARG A 1 530 ? -13.501 -12.426 33.137 1.00 89.94 530 ARG A O 1
ATOM 4190 N N . VAL A 1 531 ? -15.657 -13.050 33.233 1.00 92.31 531 VAL A N 1
ATOM 4191 C CA . VAL A 1 531 ? -16.194 -11.737 32.870 1.00 92.31 531 VAL A CA 1
ATOM 4192 C C . VAL A 1 531 ? -15.954 -10.757 34.019 1.00 92.31 531 VAL A C 1
ATOM 4194 O O . VAL A 1 531 ? -16.148 -11.087 35.191 1.00 92.31 531 VAL A O 1
ATOM 4197 N N . LYS A 1 532 ? -15.483 -9.551 33.694 1.00 91.62 532 LYS A N 1
ATOM 4198 C CA . LYS A 1 532 ? -15.198 -8.480 34.663 1.00 91.62 532 LYS A CA 1
ATOM 4199 C C . LYS A 1 532 ? -16.100 -7.276 34.488 1.00 91.62 532 LYS A C 1
ATOM 4201 O O . LYS A 1 532 ? -16.506 -6.668 35.474 1.00 91.62 532 LYS A O 1
ATOM 4206 N N . THR A 1 533 ? -16.378 -6.915 33.246 1.00 93.06 533 THR A N 1
ATOM 4207 C CA . THR A 1 533 ? -17.137 -5.718 32.909 1.00 93.06 533 THR A CA 1
ATOM 4208 C C . THR A 1 533 ? -17.787 -5.912 31.550 1.00 93.06 533 THR A C 1
ATOM 4210 O O . THR A 1 533 ? -17.244 -6.603 30.684 1.00 93.06 533 THR A O 1
ATOM 4213 N N . LEU A 1 534 ? -18.965 -5.323 31.401 1.00 94.19 534 LEU A N 1
ATOM 4214 C CA . LEU A 1 534 ? -19.730 -5.295 30.171 1.00 94.19 534 LEU A CA 1
ATOM 4215 C C . LEU A 1 534 ? -19.954 -3.837 29.813 1.00 94.19 534 LEU A C 1
ATOM 4217 O O . LEU A 1 534 ? -20.247 -3.023 30.688 1.00 94.19 534 LEU A O 1
ATOM 4221 N N . CYS A 1 535 ? -19.843 -3.518 28.534 1.00 91.25 535 CYS A N 1
ATOM 4222 C CA . CYS A 1 535 ? -20.230 -2.216 28.033 1.00 91.25 535 CYS A CA 1
ATOM 4223 C C . CYS A 1 535 ? -20.908 -2.377 26.681 1.00 91.25 535 CYS A C 1
ATOM 4225 O O . CYS A 1 535 ? -20.452 -3.156 25.844 1.00 91.25 535 CYS A O 1
ATOM 4227 N N . LEU A 1 536 ? -22.003 -1.656 26.471 1.00 86.62 536 LEU A N 1
ATOM 4228 C CA . LEU A 1 536 ? -22.733 -1.705 25.219 1.00 86.62 536 LEU A CA 1
ATOM 4229 C C . LEU A 1 536 ? -22.594 -0.398 24.467 1.00 86.62 536 LEU A C 1
ATOM 4231 O O . LEU A 1 536 ? -22.971 0.669 24.949 1.00 86.62 536 LEU A O 1
ATOM 4235 N N . GLN A 1 537 ? -22.097 -0.509 23.246 1.00 81.50 537 GLN A N 1
ATOM 4236 C CA . GLN A 1 537 ? -22.148 0.569 22.282 1.00 81.50 537 GLN A CA 1
ATOM 4237 C C . GLN A 1 537 ? -23.539 0.600 21.654 1.00 81.50 537 GLN A C 1
ATOM 4239 O O . GLN A 1 537 ? -24.004 -0.447 21.208 1.00 81.50 537 GLN A O 1
ATOM 4244 N N . LYS A 1 538 ? -24.160 1.792 21.591 1.00 69.88 538 LYS A N 1
ATOM 4245 C CA . LYS A 1 538 ? -25.506 2.056 21.037 1.00 69.88 538 LYS A CA 1
ATOM 4246 C C . LYS A 1 538 ? -25.869 1.122 19.868 1.00 69.88 538 LYS A C 1
ATOM 4248 O O . LYS A 1 538 ? -25.588 1.424 18.712 1.00 69.88 538 LYS A O 1
ATOM 4253 N N . ASN A 1 539 ? -26.497 0.002 20.223 1.00 61.28 539 ASN A N 1
ATOM 4254 C CA . ASN A 1 539 ? -27.172 -0.988 19.385 1.00 61.28 539 ASN A CA 1
ATOM 4255 C C . ASN A 1 539 ? -26.320 -1.755 18.353 1.00 61.28 539 ASN A C 1
ATOM 4257 O O . ASN A 1 539 ? -26.874 -2.207 17.356 1.00 61.28 539 ASN A O 1
ATOM 4261 N N . THR A 1 540 ? -25.005 -1.915 18.549 1.00 72.81 540 THR A N 1
ATOM 4262 C CA . THR A 1 540 ? -24.156 -2.599 17.541 1.00 72.81 540 THR A CA 1
ATOM 4263 C C . THR A 1 540 ? -23.209 -3.645 18.118 1.00 72.81 540 THR A C 1
ATOM 4265 O O . THR A 1 540 ? -23.211 -4.782 17.657 1.00 72.81 540 THR A O 1
ATOM 4268 N N . ALA A 1 541 ? -22.430 -3.305 19.146 1.00 87.62 541 ALA A N 1
ATOM 4269 C CA . ALA A 1 541 ? -21.416 -4.207 19.685 1.00 87.62 541 ALA A CA 1
ATOM 4270 C C . ALA A 1 541 ? -21.422 -4.245 21.216 1.00 87.62 541 ALA A C 1
ATOM 4272 O O . ALA A 1 541 ? -21.360 -3.207 21.884 1.00 87.62 541 ALA A O 1
ATOM 4273 N N . LEU A 1 542 ? -21.442 -5.457 21.766 1.00 92.88 542 LEU A N 1
ATOM 4274 C CA . LEU A 1 542 ? -21.209 -5.736 23.175 1.00 92.88 542 LEU A CA 1
ATOM 4275 C C . LEU A 1 542 ? -19.709 -5.924 23.408 1.00 92.88 542 LEU A C 1
ATOM 4277 O O . LEU A 1 542 ? -19.074 -6.802 22.824 1.00 92.88 542 LEU A O 1
ATOM 4281 N N . TRP A 1 543 ? -19.156 -5.100 24.291 1.00 94.25 543 TRP A N 1
ATOM 4282 C CA . TRP A 1 543 ? -17.770 -5.158 24.721 1.00 94.25 543 TRP A CA 1
ATOM 4283 C C . TRP A 1 543 ? -17.680 -5.920 26.042 1.00 94.25 543 TRP A C 1
ATOM 4285 O O . TRP A 1 543 ? -18.288 -5.522 27.041 1.00 94.25 543 TRP A O 1
ATOM 4295 N N . ILE A 1 544 ? -16.901 -6.999 26.060 1.00 95.12 544 ILE A N 1
ATOM 4296 C CA . ILE A 1 544 ? -16.739 -7.867 27.229 1.00 95.12 544 ILE A CA 1
ATOM 4297 C C . ILE A 1 544 ? -15.281 -7.834 27.676 1.00 95.12 544 ILE A C 1
ATOM 4299 O O . ILE A 1 544 ? -14.404 -8.373 27.003 1.00 95.12 544 ILE A O 1
ATOM 4303 N N . GLY A 1 545 ? -15.020 -7.223 28.831 1.00 94.62 545 GLY A N 1
ATOM 4304 C CA . GLY A 1 545 ? -13.703 -7.234 29.464 1.00 94.62 545 GLY A CA 1
ATOM 4305 C C . GLY A 1 545 ? -13.531 -8.458 30.359 1.00 94.62 545 GLY A C 1
ATOM 4306 O O . GLY A 1 545 ? -14.413 -8.771 31.168 1.00 94.62 545 GLY A O 1
ATOM 4307 N N . THR A 1 546 ? -12.389 -9.135 30.246 1.00 93.38 546 THR A N 1
ATOM 4308 C CA . THR A 1 546 ? -12.122 -10.394 30.958 1.00 93.38 546 THR A CA 1
ATOM 4309 C C . THR A 1 546 ? -11.025 -10.280 32.016 1.00 93.38 546 THR A C 1
ATOM 4311 O O . THR A 1 546 ? -10.197 -9.364 32.027 1.00 93.38 546 THR A O 1
ATOM 4314 N N . GLY A 1 547 ? -11.013 -11.249 32.930 1.00 89.25 547 GLY A N 1
ATOM 4315 C CA . GLY A 1 547 ? -10.041 -11.349 34.007 1.00 89.25 547 GLY A CA 1
ATOM 4316 C C . GLY A 1 547 ? -8.625 -11.663 33.531 1.00 89.25 547 GLY A C 1
ATOM 4317 O O . GLY A 1 547 ? -7.703 -11.312 34.256 1.00 89.25 547 GLY A O 1
ATOM 4318 N N . GLY A 1 548 ? -8.457 -12.265 32.351 1.00 86.25 548 GLY A N 1
ATOM 4319 C CA . GLY A 1 548 ? -7.164 -12.508 31.701 1.00 86.25 548 GLY A CA 1
ATOM 4320 C C . GLY A 1 548 ? -6.707 -11.392 30.765 1.00 86.25 548 GLY A C 1
ATOM 4321 O O . GLY A 1 548 ? -5.796 -11.606 29.976 1.00 86.25 548 GLY A O 1
ATOM 4322 N N . GLY A 1 549 ? -7.368 -10.228 30.795 1.00 88.19 549 GLY A N 1
ATOM 4323 C CA . GLY A 1 549 ? -6.920 -9.073 30.020 1.00 88.19 549 GLY A CA 1
ATOM 4324 C C . GLY A 1 549 ? -7.277 -9.119 28.534 1.00 88.19 549 GLY A C 1
ATOM 4325 O O . GLY A 1 549 ? -6.702 -8.381 27.739 1.00 88.19 549 GLY A O 1
ATOM 4326 N N . HIS A 1 550 ? -8.234 -9.965 28.150 1.00 91.75 550 HIS A N 1
ATOM 4327 C CA . HIS A 1 550 ? -8.831 -9.960 26.815 1.00 91.75 550 HIS A CA 1
ATOM 4328 C C . HIS A 1 550 ? -10.075 -9.067 26.775 1.00 91.75 550 HIS A C 1
ATOM 4330 O O . HIS A 1 550 ? -10.804 -8.971 27.773 1.00 91.75 550 HIS A O 1
ATOM 4336 N N . ILE A 1 551 ? -10.347 -8.482 25.609 1.00 93.81 551 ILE A N 1
ATOM 4337 C CA . ILE A 1 551 ? -11.597 -7.776 25.307 1.00 93.81 551 ILE A CA 1
ATOM 4338 C C . ILE A 1 551 ? -12.269 -8.487 24.134 1.00 93.81 551 ILE A C 1
ATOM 4340 O O . ILE A 1 551 ? -11.688 -8.555 23.052 1.00 93.81 551 ILE A O 1
ATOM 4344 N N . LEU A 1 552 ? -13.478 -9.013 24.335 1.00 93.69 552 LEU A N 1
ATOM 4345 C CA . LEU A 1 552 ? -14.277 -9.582 23.248 1.00 93.69 552 LEU A CA 1
ATOM 4346 C C . LEU A 1 552 ? -15.228 -8.519 22.699 1.00 93.69 552 LEU A C 1
ATOM 4348 O O . LEU A 1 552 ? -15.940 -7.868 23.467 1.00 93.69 552 LEU A O 1
ATOM 4352 N N . LEU A 1 553 ? -15.243 -8.369 21.376 1.00 93.50 553 LEU A N 1
ATOM 4353 C CA . LEU A 1 553 ? -16.215 -7.563 20.645 1.00 93.50 553 LEU A CA 1
ATOM 4354 C C . LEU A 1 553 ? -17.229 -8.509 20.011 1.00 93.50 553 LEU A C 1
ATOM 4356 O O . LEU A 1 553 ? -16.878 -9.271 19.109 1.00 93.50 553 LEU A O 1
ATOM 4360 N N . LEU A 1 554 ? -18.470 -8.473 20.487 1.00 91.75 554 LEU A N 1
ATOM 4361 C CA . LEU A 1 554 ? -19.549 -9.332 20.010 1.00 91.75 554 LEU A CA 1
ATOM 4362 C C . LEU A 1 554 ? -20.627 -8.490 19.327 1.00 91.75 554 LEU A C 1
ATOM 4364 O O . LEU A 1 554 ? -21.113 -7.518 19.900 1.00 91.75 554 LEU A O 1
ATOM 4368 N N . ASP A 1 555 ? -21.010 -8.870 18.114 1.00 89.44 555 ASP A N 1
ATOM 4369 C CA . ASP A 1 555 ? -22.149 -8.279 17.418 1.00 89.44 555 ASP A CA 1
ATOM 4370 C C . ASP A 1 555 ? -23.438 -8.825 18.036 1.00 89.44 555 ASP A C 1
ATOM 4372 O O . ASP A 1 555 ? -23.688 -10.030 18.004 1.00 89.44 555 ASP A O 1
ATOM 4376 N N . LEU A 1 556 ? -24.262 -7.948 18.607 1.00 84.88 556 LEU A N 1
ATOM 4377 C CA . LEU A 1 556 ? -25.517 -8.365 19.235 1.00 84.88 556 LEU A CA 1
ATOM 4378 C C . LEU A 1 556 ? -26.566 -8.848 18.225 1.00 84.88 556 LEU A C 1
ATOM 4380 O O . LEU A 1 556 ? -27.421 -9.656 18.583 1.00 84.88 556 LEU A O 1
ATOM 4384 N N . SER A 1 557 ? -26.517 -8.365 16.982 1.00 83.62 557 SER A N 1
ATOM 4385 C CA . SER A 1 557 ? -27.508 -8.703 15.957 1.00 83.62 557 SER A CA 1
ATOM 4386 C C . SER A 1 557 ? -27.311 -10.121 15.421 1.00 83.62 557 SER A C 1
ATOM 4388 O O . SER A 1 557 ? -28.277 -10.867 15.256 1.00 83.62 557 SER A O 1
ATOM 4390 N N . THR A 1 558 ? -26.055 -10.519 15.207 1.00 84.56 558 THR A N 1
ATOM 4391 C CA . THR A 1 558 ? -25.687 -11.843 14.684 1.00 84.56 558 THR A CA 1
ATOM 4392 C C . THR A 1 558 ? -25.228 -12.819 15.764 1.00 84.56 558 THR A C 1
ATOM 4394 O O . THR A 1 558 ? -25.116 -14.015 15.493 1.00 84.56 558 THR A O 1
ATOM 4397 N N . ARG A 1 559 ? -24.963 -12.324 16.980 1.00 78.50 559 ARG A N 1
ATOM 4398 C CA . ARG A 1 559 ? -24.389 -13.066 18.116 1.00 78.50 559 ARG A CA 1
ATOM 4399 C C . ARG A 1 559 ? -23.035 -13.703 17.805 1.00 78.50 559 ARG A C 1
ATOM 4401 O O . ARG A 1 559 ? -22.663 -14.713 18.398 1.00 78.50 559 ARG A O 1
ATOM 4408 N N . ARG A 1 560 ? -22.292 -13.123 16.862 1.00 86.00 560 ARG A N 1
ATOM 4409 C CA . ARG A 1 560 ? -20.959 -13.587 16.471 1.00 86.00 560 ARG A CA 1
ATOM 4410 C C . ARG A 1 560 ? -19.886 -12.669 17.022 1.00 86.00 560 ARG A C 1
ATOM 4412 O O . ARG A 1 560 ? -20.095 -11.470 17.209 1.00 86.00 560 ARG A O 1
ATOM 4419 N N . ILE A 1 561 ? -18.711 -13.241 17.253 1.00 89.50 561 ILE A N 1
ATOM 4420 C CA . ILE A 1 561 ? -17.529 -12.445 17.557 1.00 89.50 561 ILE A CA 1
ATOM 4421 C C . ILE A 1 561 ? -17.111 -11.660 16.324 1.00 89.50 561 ILE A C 1
ATOM 4423 O O . ILE A 1 561 ? -16.945 -12.217 15.243 1.00 89.50 561 ILE A O 1
ATOM 4427 N N . ILE A 1 562 ? -16.923 -10.361 16.530 1.00 90.56 562 ILE A N 1
ATOM 4428 C CA . ILE A 1 562 ? -16.305 -9.451 15.572 1.00 90.56 562 ILE A CA 1
ATOM 4429 C C . ILE A 1 562 ? -14.786 -9.582 15.679 1.00 90.56 562 ILE A C 1
ATOM 4431 O O . ILE A 1 562 ? -14.103 -9.730 14.672 1.00 90.56 562 ILE A O 1
ATOM 4435 N N . ARG A 1 563 ? -14.248 -9.506 16.905 1.00 90.88 563 ARG A N 1
ATOM 4436 C CA . ARG A 1 563 ? -12.814 -9.656 17.184 1.00 90.88 563 ARG A CA 1
ATOM 4437 C C . ARG A 1 563 ? -12.551 -9.913 18.659 1.00 90.88 563 ARG A C 1
ATOM 4439 O O . ARG A 1 563 ? -13.262 -9.382 19.515 1.00 90.88 563 ARG A O 1
ATOM 4446 N N . ILE A 1 564 ? -11.473 -10.630 18.955 1.00 91.31 564 ILE A N 1
ATOM 4447 C CA . ILE A 1 564 ? -10.892 -10.691 20.295 1.00 91.31 564 ILE A CA 1
ATOM 4448 C C . ILE A 1 564 ? -9.603 -9.861 20.322 1.00 91.31 564 ILE A C 1
ATOM 4450 O O . ILE A 1 564 ? -8.692 -10.045 19.515 1.00 91.31 564 ILE A O 1
ATOM 4454 N N . ILE A 1 565 ? -9.525 -8.909 21.250 1.00 89.88 565 ILE A N 1
ATOM 4455 C CA . ILE A 1 565 ? -8.299 -8.163 21.546 1.00 89.88 565 ILE A CA 1
ATOM 4456 C C . ILE A 1 565 ? -7.578 -8.928 22.650 1.00 89.88 565 ILE A C 1
ATOM 4458 O O . ILE A 1 565 ? -8.029 -8.946 23.799 1.00 89.88 565 ILE A O 1
ATOM 4462 N N . HIS A 1 566 ? -6.482 -9.594 22.294 1.00 85.75 566 HIS A N 1
ATOM 4463 C CA . HIS A 1 566 ? -5.711 -10.402 23.232 1.00 85.75 566 HIS A CA 1
ATOM 4464 C C . HIS A 1 566 ? -4.615 -9.606 23.933 1.00 85.75 566 HIS A C 1
ATOM 4466 O O . HIS A 1 566 ? -4.070 -8.669 23.355 1.00 85.75 566 HIS A O 1
ATOM 4472 N N . ASN A 1 567 ? -4.267 -10.040 25.151 1.00 76.00 567 ASN A N 1
ATOM 4473 C CA . ASN A 1 567 ? -3.127 -9.544 25.927 1.00 76.00 567 ASN A CA 1
ATOM 4474 C C . ASN A 1 567 ? -3.073 -8.013 25.998 1.00 76.00 567 ASN A C 1
ATOM 4476 O O . ASN A 1 567 ? -2.006 -7.414 25.887 1.00 76.00 567 ASN A O 1
ATOM 4480 N N . PHE A 1 568 ? -4.237 -7.375 26.144 1.00 84.25 568 PHE A N 1
ATOM 4481 C CA . PHE A 1 568 ? -4.308 -5.923 26.258 1.00 84.25 568 PHE A CA 1
ATOM 4482 C C . PHE A 1 568 ? -3.644 -5.451 27.564 1.00 84.25 568 PHE A C 1
ATOM 4484 O O . PHE A 1 568 ? -2.921 -4.458 27.589 1.00 84.25 568 PHE A O 1
ATOM 4491 N N . CYS A 1 569 ? -3.879 -6.193 28.641 1.00 85.44 569 CYS A N 1
ATOM 4492 C CA . CYS A 1 569 ? -3.237 -6.063 29.943 1.00 85.44 569 CYS A CA 1
ATOM 4493 C C . CYS A 1 569 ? -3.268 -7.438 30.635 1.00 85.44 569 CYS A C 1
ATOM 4495 O O . CYS A 1 569 ? -3.680 -8.415 30.012 1.00 85.44 569 CYS A O 1
ATOM 4497 N N . ASP A 1 570 ? -2.897 -7.544 31.910 1.00 85.88 570 ASP A N 1
ATOM 4498 C CA . ASP A 1 570 ? -3.065 -8.804 32.650 1.00 85.88 570 ASP A CA 1
ATOM 4499 C C . ASP A 1 570 ? -4.513 -9.045 33.086 1.00 85.88 570 ASP A C 1
ATOM 4501 O O . ASP A 1 570 ? -4.962 -10.185 33.204 1.00 85.88 570 ASP A O 1
ATOM 4505 N N . SER A 1 571 ? -5.253 -7.974 33.389 1.00 89.19 571 SER A N 1
ATOM 4506 C CA . SER A 1 571 ? -6.641 -8.069 33.841 1.00 89.19 571 SER A CA 1
ATOM 4507 C C . SER A 1 571 ? -7.410 -6.774 33.607 1.00 89.19 571 SER A C 1
ATOM 4509 O O . SER A 1 571 ? -6.990 -5.706 34.066 1.00 89.19 571 SER A O 1
ATOM 4511 N N . VAL A 1 572 ? -8.564 -6.855 32.935 1.00 91.62 572 VAL A N 1
ATOM 4512 C CA . VAL A 1 572 ? -9.444 -5.692 32.746 1.00 91.62 572 VAL A CA 1
ATOM 4513 C C . VAL A 1 572 ? -10.192 -5.410 34.048 1.00 91.62 572 VAL A C 1
ATOM 4515 O O . VAL A 1 572 ? -10.816 -6.300 34.633 1.00 91.62 572 VAL A O 1
ATOM 4518 N N . ARG A 1 573 ? -10.153 -4.158 34.514 1.00 90.50 573 ARG A N 1
ATOM 4519 C CA . ARG A 1 573 ? -10.817 -3.735 35.754 1.00 90.50 573 ARG A CA 1
ATOM 4520 C C . ARG A 1 573 ? -12.206 -3.165 35.514 1.00 90.50 573 ARG A C 1
ATOM 4522 O O . ARG A 1 573 ? -13.131 -3.522 36.246 1.00 90.50 573 ARG A O 1
ATOM 4529 N N . VAL A 1 574 ? -12.321 -2.229 34.578 1.00 90.38 574 VAL A N 1
ATOM 4530 C CA . VAL A 1 574 ? -13.572 -1.539 34.244 1.00 90.38 574 VAL A CA 1
ATOM 4531 C C . VAL A 1 574 ? -13.491 -0.967 32.834 1.00 90.38 574 VAL A C 1
ATOM 4533 O O . VAL A 1 574 ? -12.415 -0.583 32.371 1.00 90.38 574 VAL A O 1
ATOM 4536 N N . MET A 1 575 ? -14.640 -0.922 32.169 1.00 91.94 575 MET A N 1
ATOM 4537 C CA . MET A 1 575 ? -14.824 -0.298 30.868 1.00 91.94 575 MET A CA 1
ATOM 4538 C C . MET A 1 575 ? -15.958 0.713 30.954 1.00 91.94 575 MET A C 1
ATOM 4540 O O . MET A 1 575 ? -16.967 0.453 31.606 1.00 91.94 575 MET A O 1
ATOM 4544 N N . MET A 1 576 ? -15.785 1.862 30.310 1.00 86.69 576 MET A N 1
ATOM 4545 C CA . MET A 1 576 ? -16.772 2.934 30.346 1.00 86.69 576 MET A CA 1
ATOM 4546 C C . MET A 1 576 ? -16.794 3.694 29.025 1.00 86.69 576 MET A C 1
ATOM 4548 O O . MET A 1 576 ? -15.747 4.040 28.480 1.00 86.69 576 MET A O 1
ATOM 4552 N N . THR A 1 577 ? -17.992 3.993 28.534 1.00 86.12 577 THR A N 1
ATOM 4553 C CA . THR A 1 577 ? -18.188 4.959 27.453 1.00 86.12 577 THR A CA 1
ATOM 4554 C C . THR A 1 577 ? -18.072 6.369 28.006 1.00 86.12 577 THR A C 1
ATOM 4556 O O . THR A 1 577 ? -18.753 6.710 28.972 1.00 86.12 577 THR A O 1
ATOM 4559 N N . ALA A 1 578 ? -17.258 7.204 27.374 1.00 83.69 578 ALA A N 1
ATOM 4560 C CA . ALA A 1 578 ? -17.160 8.617 27.706 1.00 83.69 578 ALA A CA 1
ATOM 4561 C C . ALA A 1 578 ? -17.175 9.463 26.434 1.00 83.69 578 ALA A C 1
ATOM 4563 O O . ALA A 1 578 ? -16.696 9.032 25.385 1.00 83.69 578 ALA A O 1
ATOM 4564 N N . GLN A 1 579 ? -17.695 10.682 26.534 1.00 80.25 579 GLN A N 1
ATOM 4565 C CA . GLN A 1 579 ? -17.539 11.688 25.492 1.00 80.25 579 GLN A CA 1
ATOM 4566 C C . GLN A 1 579 ? -16.401 12.628 25.894 1.00 80.25 579 GLN A C 1
ATOM 4568 O O . GLN A 1 579 ? -16.448 13.261 26.948 1.00 80.25 579 GLN A O 1
ATOM 4573 N N . LEU A 1 580 ? -15.355 12.699 25.073 1.00 75.31 580 LEU A N 1
ATOM 4574 C CA . LEU A 1 580 ? -14.277 13.669 25.251 1.00 75.31 580 LEU A CA 1
ATOM 4575 C C . LEU A 1 580 ? -14.785 15.076 24.909 1.00 75.31 580 LEU A C 1
ATOM 4577 O O . LEU A 1 580 ? -15.698 15.228 24.099 1.00 75.31 580 LEU A O 1
ATOM 4581 N N . GLY A 1 581 ? -14.147 16.117 25.457 1.00 61.53 581 GLY A N 1
ATOM 4582 C CA . GLY A 1 581 ? -14.518 17.524 25.213 1.00 61.53 581 GLY A CA 1
ATOM 4583 C C . GLY A 1 581 ? -14.517 17.951 23.735 1.00 61.53 581 GLY A C 1
ATOM 4584 O O . GLY A 1 581 ? -15.094 18.972 23.387 1.00 61.53 581 GLY A O 1
ATOM 4585 N N . SER A 1 582 ? -13.931 17.141 22.849 1.00 64.50 582 SER A N 1
ATOM 4586 C CA . SER A 1 582 ? -13.992 17.270 21.387 1.00 64.50 582 SER A CA 1
ATOM 4587 C C . SER A 1 582 ? -15.228 16.616 20.743 1.00 64.50 582 SER A C 1
ATOM 4589 O O . SER A 1 582 ? -15.228 16.372 19.539 1.00 64.50 582 SER A O 1
ATOM 4591 N N . LEU A 1 583 ? -16.258 16.279 21.530 1.00 66.62 583 LEU A N 1
ATOM 4592 C CA . LEU A 1 583 ? -17.472 15.544 21.138 1.00 66.62 583 LEU A CA 1
ATOM 4593 C C . LEU A 1 583 ? -17.238 14.104 20.645 1.00 66.62 583 LEU A C 1
ATOM 4595 O O . LEU A 1 583 ? -18.192 13.433 20.247 1.00 66.62 583 LEU A O 1
ATOM 4599 N N . LYS A 1 584 ? -16.002 13.594 20.713 1.00 75.62 584 LYS A N 1
ATOM 4600 C CA . LYS A 1 584 ? -15.667 12.215 20.337 1.00 75.62 584 LYS A CA 1
ATOM 4601 C C . LYS A 1 584 ? -16.053 11.237 21.440 1.00 75.62 584 LYS A C 1
ATOM 4603 O O . LYS A 1 584 ? -15.599 11.368 22.574 1.00 75.62 584 LYS A O 1
ATOM 4608 N N . ASN A 1 585 ? -16.845 10.233 21.083 1.00 84.12 585 ASN A N 1
ATOM 4609 C CA . ASN A 1 585 ? -17.170 9.122 21.969 1.00 84.12 585 ASN A CA 1
ATOM 4610 C C . ASN A 1 585 ? -16.024 8.108 21.969 1.00 84.12 585 ASN A C 1
ATOM 4612 O O . ASN A 1 585 ? -15.544 7.705 20.910 1.00 84.12 585 ASN A O 1
ATOM 4616 N N . VAL A 1 586 ? -15.603 7.693 23.156 1.00 88.00 586 VAL A N 1
ATOM 4617 C CA . VAL A 1 586 ? -14.489 6.768 23.357 1.00 88.00 586 VAL A CA 1
ATOM 4618 C C . VAL A 1 586 ? -14.843 5.697 24.377 1.00 88.00 586 VAL A C 1
ATOM 4620 O O . VAL A 1 586 ? -15.673 5.902 25.264 1.00 88.00 586 VAL A O 1
ATOM 4623 N N . MET A 1 587 ? -14.166 4.561 24.257 1.00 89.75 587 MET A N 1
ATOM 4624 C CA . MET A 1 587 ? -14.130 3.508 25.260 1.00 89.75 587 MET A CA 1
ATOM 4625 C C . MET A 1 587 ? -12.903 3.695 26.144 1.00 89.75 587 MET A C 1
ATOM 4627 O O . MET A 1 587 ? -11.765 3.543 25.698 1.00 89.75 587 MET A O 1
ATOM 4631 N N . LEU A 1 588 ? -13.143 4.020 27.409 1.00 90.56 588 LEU A N 1
ATOM 4632 C CA . LEU A 1 588 ? -12.130 4.047 28.451 1.00 90.56 588 LEU A CA 1
ATOM 4633 C C . LEU A 1 588 ? -11.998 2.645 29.035 1.00 90.56 588 LEU A C 1
ATOM 4635 O O . LEU A 1 588 ? -12.960 2.109 29.585 1.00 90.56 588 LEU A O 1
ATOM 4639 N N . VAL A 1 589 ? -10.812 2.055 28.923 1.00 91.81 589 VAL A N 1
ATOM 4640 C CA . VAL A 1 589 ? -10.507 0.730 29.464 1.00 91.81 589 VAL A CA 1
ATOM 4641 C C . VAL A 1 589 ? -9.420 0.878 30.515 1.00 91.81 589 VAL A C 1
ATOM 4643 O O . VAL A 1 589 ? -8.284 1.227 30.194 1.00 91.81 589 VAL A O 1
ATOM 4646 N N . LEU A 1 590 ? -9.769 0.615 31.774 1.00 91.31 590 LEU A N 1
ATOM 4647 C CA . LEU A 1 590 ? -8.807 0.558 32.870 1.00 91.31 590 LEU A CA 1
ATOM 4648 C C . LEU A 1 590 ? -8.380 -0.895 33.079 1.00 91.31 590 LEU A C 1
ATOM 4650 O O . LEU A 1 590 ? -9.220 -1.766 33.326 1.00 91.31 590 LEU A O 1
ATOM 4654 N N . GLY A 1 591 ? -7.077 -1.146 33.006 1.00 89.56 591 GLY A N 1
ATOM 4655 C CA . GLY A 1 591 ? -6.472 -2.460 33.197 1.00 89.56 591 GLY A CA 1
ATOM 4656 C C . GLY A 1 591 ? -5.358 -2.453 34.240 1.00 89.56 591 GLY A C 1
ATOM 4657 O O . GLY A 1 591 ? -4.800 -1.405 34.568 1.00 89.56 591 GLY A O 1
ATOM 4658 N N . TYR A 1 592 ? -5.027 -3.639 34.748 1.00 86.44 592 TYR A N 1
ATOM 4659 C CA . TYR A 1 592 ? -3.823 -3.876 35.546 1.00 86.44 592 TYR A CA 1
ATOM 4660 C C . TYR A 1 592 ? -2.748 -4.549 34.697 1.00 86.44 592 TYR A C 1
ATOM 4662 O O . TYR A 1 592 ? -3.056 -5.463 33.937 1.00 86.44 592 TYR A O 1
ATOM 4670 N N . ASN A 1 593 ? -1.503 -4.122 34.881 1.00 80.81 593 ASN A N 1
ATOM 4671 C CA . ASN A 1 593 ? -0.293 -4.733 34.349 1.00 80.81 593 ASN A CA 1
ATOM 4672 C C . ASN A 1 593 ? 0.678 -4.987 35.506 1.00 80.81 593 ASN A C 1
ATOM 4674 O O . ASN A 1 593 ? 1.100 -4.073 36.215 1.00 80.81 593 ASN A O 1
ATOM 4678 N N . ARG A 1 594 ? 1.027 -6.245 35.706 1.00 70.06 594 ARG A N 1
ATOM 4679 C CA . ARG A 1 594 ? 1.885 -6.753 36.761 1.00 70.06 594 ARG A CA 1
ATOM 4680 C C . ARG A 1 594 ? 3.282 -6.929 36.176 1.00 70.06 594 ARG A C 1
ATOM 4682 O O . ARG A 1 594 ? 3.556 -7.883 35.458 1.00 70.06 594 ARG A O 1
ATOM 4689 N N . LYS A 1 595 ? 4.176 -5.983 36.473 1.00 63.06 595 LYS A N 1
ATOM 4690 C CA . LYS A 1 595 ? 5.570 -6.025 35.997 1.00 63.06 595 LYS A CA 1
ATOM 4691 C C . LYS A 1 595 ? 6.421 -7.035 36.771 1.00 63.06 595 LYS A C 1
ATOM 4693 O O . LYS A 1 595 ? 7.342 -7.618 36.209 1.00 63.06 595 LYS A O 1
ATOM 4698 N N . SER A 1 596 ? 6.107 -7.250 38.048 1.00 57.06 596 SER A N 1
ATOM 4699 C CA . SER A 1 596 ? 6.802 -8.175 38.951 1.00 57.06 596 SER A CA 1
ATOM 4700 C C . SER A 1 596 ? 5.843 -8.703 40.031 1.00 57.06 596 SER A C 1
ATOM 4702 O O . SER A 1 596 ? 4.678 -8.303 40.096 1.00 57.06 596 SER A O 1
ATOM 4704 N N . ALA A 1 597 ? 6.300 -9.615 40.896 1.00 59.00 597 ALA A N 1
ATOM 4705 C CA . ALA A 1 597 ? 5.468 -10.156 41.975 1.00 59.00 597 ALA A CA 1
ATOM 4706 C C . ALA A 1 597 ? 4.914 -9.065 42.921 1.00 59.00 597 ALA A C 1
ATOM 4708 O O . ALA A 1 597 ? 3.809 -9.244 43.444 1.00 59.00 597 ALA A O 1
ATOM 4709 N N . GLU A 1 598 ? 5.631 -7.944 43.063 1.00 53.06 598 GLU A N 1
ATOM 4710 C CA . GLU A 1 598 ? 5.375 -6.882 44.046 1.00 53.06 598 GLU A CA 1
ATOM 4711 C C . GLU A 1 598 ? 4.874 -5.559 43.434 1.00 53.06 598 GLU A C 1
ATOM 4713 O O . GLU A 1 598 ? 4.294 -4.748 44.151 1.00 53.06 598 GLU A O 1
ATOM 4718 N N . GLU A 1 599 ? 5.014 -5.342 42.119 1.00 61.31 599 GLU A N 1
ATOM 4719 C CA . GLU A 1 599 ? 4.676 -4.062 41.481 1.00 61.31 599 GLU A CA 1
ATOM 4720 C C . GLU A 1 599 ? 3.453 -4.179 40.547 1.00 61.31 599 GLU A C 1
ATOM 4722 O O . GLU A 1 599 ? 3.499 -4.802 39.478 1.00 61.31 599 GLU A O 1
ATOM 4727 N N . ILE A 1 600 ? 2.332 -3.573 40.963 1.00 69.00 600 ILE A N 1
ATOM 4728 C CA . ILE A 1 600 ? 1.085 -3.496 40.188 1.00 69.00 600 ILE A CA 1
ATOM 4729 C C . ILE A 1 600 ? 0.983 -2.103 39.568 1.00 69.00 600 ILE A C 1
ATOM 4731 O O . ILE A 1 600 ? 0.735 -1.122 40.266 1.00 69.00 600 ILE A O 1
ATOM 4735 N N . GLN A 1 601 ? 1.114 -2.019 38.245 1.00 79.44 601 GLN A N 1
ATOM 4736 C CA . GLN A 1 601 ? 0.878 -0.793 37.492 1.00 79.44 601 GLN A CA 1
ATOM 4737 C C . GLN A 1 601 ? -0.534 -0.826 36.892 1.00 79.44 601 GLN A C 1
ATOM 4739 O O . GLN A 1 601 ? -0.951 -1.824 36.312 1.00 79.44 601 GLN A O 1
ATOM 4744 N N . SER A 1 602 ? -1.297 0.258 37.008 1.00 82.38 602 SER A N 1
ATOM 4745 C CA . SER A 1 602 ? -2.565 0.411 36.283 1.00 82.38 602 SER A CA 1
ATOM 4746 C C . SER A 1 602 ? -2.359 1.227 35.012 1.00 82.38 602 SER A C 1
ATOM 4748 O O . SER A 1 602 ? -1.646 2.231 35.043 1.00 82.38 602 SER A O 1
ATOM 4750 N N . CYS A 1 603 ? -3.017 0.848 33.919 1.00 82.69 603 CYS A N 1
ATOM 4751 C CA . CYS A 1 603 ? -3.041 1.624 32.683 1.00 82.69 603 CYS A CA 1
ATOM 4752 C C . CYS A 1 603 ? -4.477 1.991 32.297 1.00 82.69 603 CYS A C 1
ATOM 4754 O O . CYS A 1 603 ? -5.399 1.183 32.418 1.00 82.69 603 CYS A O 1
ATOM 4756 N N . LEU A 1 604 ? -4.659 3.224 31.825 1.00 87.19 604 LEU A N 1
ATOM 4757 C CA . LEU A 1 604 ? -5.887 3.669 31.180 1.00 87.19 604 LEU A CA 1
ATOM 4758 C C . LEU A 1 604 ? -5.631 3.731 29.677 1.00 87.19 604 LEU A C 1
ATOM 4760 O O . LEU A 1 604 ? -4.716 4.421 29.236 1.00 87.19 604 LEU A O 1
ATOM 4764 N N . SER A 1 605 ? -6.432 3.022 28.891 1.00 87.56 605 SER A N 1
ATOM 4765 C CA . SER A 1 605 ? -6.403 3.115 27.431 1.00 87.56 605 SER A CA 1
ATOM 4766 C C . SER A 1 605 ? -7.695 3.707 26.903 1.00 87.56 605 SER A C 1
ATOM 4768 O O . SER A 1 605 ? -8.780 3.424 27.411 1.00 87.56 605 SER A O 1
ATOM 4770 N N . VAL A 1 606 ? -7.555 4.534 25.871 1.00 88.69 606 VAL A N 1
ATOM 4771 C CA . VAL A 1 606 ? -8.655 5.241 25.221 1.00 88.69 606 VAL A CA 1
ATOM 4772 C C . VAL A 1 606 ? -8.795 4.685 23.815 1.00 88.69 606 VAL A C 1
ATOM 4774 O O . VAL A 1 606 ? -7.882 4.811 23.003 1.00 88.69 606 VAL A O 1
ATOM 4777 N N . TRP A 1 607 ? -9.935 4.069 23.537 1.00 90.06 607 TRP A N 1
ATOM 4778 C CA . TRP A 1 607 ? -10.234 3.461 22.247 1.00 90.06 607 TRP A CA 1
ATOM 4779 C C . TRP A 1 607 ? -11.333 4.248 21.542 1.00 90.06 607 TRP A C 1
ATOM 4781 O O . TRP A 1 607 ? -12.276 4.712 22.185 1.00 90.06 607 TRP A O 1
ATOM 4791 N N . ASP A 1 608 ? -11.236 4.388 20.221 1.00 87.62 608 ASP A N 1
ATOM 4792 C CA . ASP A 1 608 ? -12.347 4.926 19.436 1.00 87.62 608 ASP A CA 1
ATOM 4793 C C . ASP A 1 608 ? -13.541 3.970 19.542 1.00 87.62 608 ASP A C 1
ATOM 4795 O O . ASP A 1 608 ? -13.396 2.756 19.364 1.00 87.62 608 ASP A O 1
ATOM 4799 N N . ILE A 1 609 ? -14.722 4.512 19.841 1.00 88.44 609 ILE A N 1
ATOM 4800 C CA . ILE A 1 609 ? -15.942 3.715 19.983 1.00 88.44 609 ILE A CA 1
ATOM 4801 C C . ILE A 1 609 ? -16.268 2.952 18.687 1.00 88.44 609 ILE A C 1
ATOM 4803 O O . ILE A 1 609 ? -16.895 1.903 18.732 1.00 88.44 609 ILE A O 1
ATOM 4807 N N . ASN A 1 610 ? -15.823 3.431 17.521 1.00 88.25 610 ASN A N 1
ATOM 4808 C CA . ASN A 1 610 ? -16.121 2.827 16.220 1.00 88.25 610 ASN A CA 1
ATOM 4809 C C . ASN A 1 610 ? -15.228 1.630 15.862 1.00 88.25 610 ASN A C 1
ATOM 4811 O O . ASN A 1 610 ? -15.362 1.090 14.763 1.00 88.25 610 ASN A O 1
ATOM 4815 N N . LEU A 1 611 ? -14.351 1.184 16.769 1.00 89.88 611 LEU A N 1
ATOM 4816 C CA . LEU A 1 611 ? -13.453 0.048 16.543 1.00 89.88 611 LEU A CA 1
ATOM 4817 C C . LEU A 1 611 ? -14.139 -1.190 15.921 1.00 89.88 611 LEU A C 1
ATOM 4819 O O . LEU A 1 611 ? -13.572 -1.721 14.967 1.00 89.88 611 LEU A O 1
ATOM 4823 N N . PRO A 1 612 ? -15.332 -1.646 16.365 1.00 89.19 612 PRO A N 1
ATOM 4824 C CA . PRO A 1 612 ? -15.975 -2.822 15.773 1.00 89.19 612 PRO A CA 1
ATOM 4825 C C . PRO A 1 612 ? -16.254 -2.669 14.271 1.00 89.19 612 PRO A C 1
ATOM 4827 O O . PRO A 1 612 ? -15.996 -3.588 13.497 1.00 89.19 612 PRO A O 1
ATOM 4830 N N . HIS A 1 613 ? -16.706 -1.483 13.851 1.00 87.81 613 HIS A N 1
ATOM 4831 C CA . HIS A 1 613 ? -16.967 -1.180 12.444 1.00 87.81 613 HIS A CA 1
ATOM 4832 C C . HIS A 1 613 ? -15.660 -1.074 11.649 1.00 87.81 613 HIS A C 1
ATOM 4834 O O . HIS A 1 613 ? -15.578 -1.566 10.526 1.00 87.81 613 HIS A O 1
ATOM 4840 N N . GLU A 1 614 ? -14.617 -0.463 12.224 1.00 88.88 614 GLU A N 1
ATOM 4841 C CA . GLU A 1 614 ? -13.315 -0.343 11.555 1.00 88.88 614 GLU A CA 1
ATOM 4842 C C . GLU A 1 614 ? -12.658 -1.709 11.329 1.00 88.88 614 GLU A C 1
ATOM 4844 O O . GLU A 1 614 ? -12.065 -1.917 10.276 1.00 88.88 614 GLU A O 1
ATOM 4849 N N . VAL A 1 615 ? -12.799 -2.657 12.264 1.00 89.25 615 VAL A N 1
ATOM 4850 C CA . VAL A 1 615 ? -12.298 -4.031 12.086 1.00 89.25 615 VAL A CA 1
ATOM 4851 C C . VAL A 1 615 ? -12.922 -4.681 10.851 1.00 89.25 615 VAL A C 1
ATOM 4853 O O . VAL A 1 615 ? -12.189 -5.150 9.982 1.00 89.25 615 VAL A O 1
ATOM 4856 N N . GLN A 1 616 ? -14.253 -4.666 10.752 1.00 89.69 616 GLN A N 1
ATOM 4857 C CA . GLN A 1 616 ? -14.977 -5.276 9.633 1.00 89.69 616 GLN A CA 1
ATOM 4858 C C . GLN A 1 616 ? -14.653 -4.581 8.302 1.00 89.69 616 GLN A C 1
ATOM 4860 O O . GLN A 1 616 ? -14.409 -5.236 7.288 1.00 89.69 616 GLN A O 1
ATOM 4865 N N . ASN A 1 617 ? -14.607 -3.245 8.306 1.00 90.88 617 ASN A N 1
ATOM 4866 C CA . ASN A 1 617 ? -14.276 -2.459 7.119 1.00 90.88 617 ASN A CA 1
ATOM 4867 C C . ASN A 1 617 ? -12.843 -2.713 6.643 1.00 90.88 617 ASN A C 1
ATOM 4869 O O . ASN A 1 617 ? -12.614 -2.835 5.440 1.00 90.88 617 ASN A O 1
ATOM 4873 N N . LEU A 1 618 ? -11.881 -2.798 7.566 1.00 91.69 618 LEU A N 1
ATOM 4874 C CA . LEU A 1 618 ? -10.482 -3.063 7.243 1.00 91.69 618 LEU A CA 1
ATOM 4875 C C . LEU A 1 618 ? -10.293 -4.473 6.676 1.00 91.69 618 LEU A C 1
ATOM 4877 O O . LEU A 1 618 ? -9.573 -4.632 5.695 1.00 91.69 618 LEU A O 1
ATOM 4881 N N . GLU A 1 619 ? -10.946 -5.481 7.254 1.00 91.38 619 GLU A N 1
ATOM 4882 C CA . GLU A 1 619 ? -10.874 -6.860 6.761 1.00 91.38 619 GLU A CA 1
ATOM 4883 C C . GLU A 1 619 ? -11.427 -6.972 5.336 1.00 91.38 619 GLU A C 1
ATOM 4885 O O . GLU A 1 619 ? -10.745 -7.474 4.442 1.00 91.38 619 GLU A O 1
ATOM 4890 N N . LYS A 1 620 ? -12.604 -6.382 5.086 1.00 92.81 620 LYS A N 1
ATOM 4891 C CA . LYS A 1 620 ? -13.183 -6.305 3.740 1.00 92.81 620 LYS A CA 1
ATOM 4892 C C . LYS A 1 620 ? -12.268 -5.565 2.761 1.00 92.81 620 LYS A C 1
ATOM 4894 O O . LYS A 1 620 ? -12.096 -6.006 1.628 1.00 92.81 620 LYS A O 1
ATOM 4899 N N . HIS A 1 621 ? -11.682 -4.444 3.184 1.00 94.38 621 HIS A N 1
ATOM 4900 C CA . HIS A 1 621 ? -10.751 -3.661 2.365 1.00 94.38 621 HIS A CA 1
ATOM 4901 C C . HIS A 1 621 ? -9.524 -4.481 1.954 1.00 94.38 621 HIS A C 1
ATOM 4903 O O . HIS A 1 621 ? -9.119 -4.449 0.793 1.00 94.38 621 HIS A O 1
ATOM 4909 N N . ILE A 1 622 ? -8.944 -5.235 2.890 1.00 94.12 622 ILE A N 1
ATOM 4910 C CA . ILE A 1 622 ? -7.785 -6.094 2.627 1.00 94.12 622 ILE A CA 1
ATOM 4911 C C . ILE A 1 622 ? -8.154 -7.223 1.658 1.00 94.12 622 ILE A C 1
ATOM 4913 O O . ILE A 1 622 ? -7.407 -7.448 0.704 1.00 94.12 622 ILE A O 1
ATOM 4917 N N . GLU A 1 623 ? -9.294 -7.892 1.851 1.00 95.44 623 GLU A N 1
ATOM 4918 C CA . GLU A 1 623 ? -9.692 -9.019 0.997 1.00 95.44 623 GLU A CA 1
ATOM 4919 C C . GLU A 1 623 ? -9.944 -8.577 -0.451 1.00 95.44 623 GLU A C 1
ATOM 4921 O O . GLU A 1 623 ? -9.365 -9.144 -1.376 1.00 95.44 623 GLU A O 1
ATOM 4926 N N . VAL A 1 624 ? -10.685 -7.481 -0.659 1.00 95.81 624 VAL A N 1
ATOM 4927 C CA . VAL A 1 624 ? -10.921 -6.920 -2.005 1.00 95.81 624 VAL A CA 1
ATOM 4928 C C . VAL A 1 624 ? -9.601 -6.604 -2.716 1.00 95.81 624 VAL A C 1
ATOM 4930 O O . VAL A 1 624 ? -9.434 -6.871 -3.906 1.00 95.81 624 VAL A O 1
ATOM 4933 N N . ARG A 1 625 ? -8.622 -6.045 -1.997 1.00 96.00 625 ARG A N 1
ATOM 4934 C CA . ARG A 1 625 ? -7.314 -5.718 -2.583 1.00 96.00 625 ARG A CA 1
ATOM 4935 C C . ARG A 1 625 ? -6.473 -6.952 -2.880 1.00 96.00 625 ARG A C 1
ATOM 4937 O O . ARG A 1 625 ? -5.727 -6.949 -3.859 1.00 96.00 625 ARG A O 1
ATOM 4944 N N . LYS A 1 626 ? -6.593 -7.997 -2.067 1.00 94.31 626 LYS A N 1
ATOM 4945 C CA . LYS A 1 626 ? -5.930 -9.280 -2.293 1.00 94.31 626 LYS A CA 1
ATOM 4946 C C . LYS A 1 626 ? -6.454 -9.952 -3.563 1.00 94.31 626 LYS A C 1
ATOM 4948 O O . LYS A 1 626 ? -5.645 -10.359 -4.394 1.00 94.31 626 LYS A O 1
ATOM 4953 N N . GLU A 1 627 ? -7.772 -9.969 -3.764 1.00 95.06 627 GLU A N 1
ATOM 4954 C CA . GLU A 1 627 ? -8.396 -10.457 -5.002 1.00 95.06 627 GLU A CA 1
ATOM 4955 C C . GLU A 1 627 ? -7.930 -9.657 -6.231 1.00 95.06 627 GLU A C 1
ATOM 4957 O O . GLU A 1 627 ? -7.567 -10.238 -7.256 1.00 95.06 627 GLU A O 1
ATOM 4962 N N . LEU A 1 628 ? -7.865 -8.323 -6.123 1.00 93.88 628 LEU A N 1
ATOM 4963 C CA . LEU A 1 628 ? -7.346 -7.458 -7.190 1.00 93.88 628 LEU A CA 1
ATOM 4964 C C . LEU A 1 628 ? -5.883 -7.766 -7.531 1.00 93.88 628 LEU A C 1
ATOM 4966 O O . LEU A 1 628 ? -5.536 -7.857 -8.708 1.00 93.88 628 LEU A O 1
ATOM 4970 N N . ALA A 1 629 ? -5.026 -7.950 -6.524 1.00 93.00 629 ALA A N 1
ATOM 4971 C CA . ALA A 1 629 ? -3.622 -8.293 -6.739 1.00 93.00 629 ALA A CA 1
ATOM 4972 C C . ALA A 1 629 ? -3.462 -9.644 -7.447 1.00 93.00 629 ALA A C 1
ATOM 4974 O O . ALA A 1 629 ? -2.612 -9.794 -8.327 1.00 93.00 629 ALA A O 1
ATOM 4975 N N . GLU A 1 630 ? -4.301 -10.620 -7.102 1.00 90.81 630 GLU A N 1
ATOM 4976 C CA . GLU A 1 630 ? -4.292 -11.928 -7.748 1.00 90.81 630 GLU A CA 1
ATOM 4977 C C . GLU A 1 630 ? -4.802 -11.856 -9.194 1.00 90.81 630 GLU A C 1
ATOM 4979 O O . GLU A 1 630 ? -4.200 -12.452 -10.087 1.00 90.81 630 GLU A O 1
ATOM 4984 N N . LYS A 1 631 ? -5.842 -11.053 -9.455 1.00 90.38 631 LYS A N 1
ATOM 4985 C CA . LYS A 1 631 ? -6.341 -10.786 -10.810 1.00 90.38 631 LYS A CA 1
ATOM 4986 C C . LYS A 1 631 ? -5.270 -10.143 -11.695 1.00 90.38 631 LYS A C 1
ATOM 4988 O O . LYS A 1 631 ? -5.053 -10.611 -12.809 1.00 90.38 631 LYS A O 1
ATOM 4993 N N . MET A 1 632 ? -4.570 -9.121 -11.196 1.00 88.25 632 MET A N 1
ATOM 4994 C CA . MET A 1 632 ? -3.496 -8.452 -11.945 1.00 88.25 632 MET A CA 1
ATOM 4995 C C . MET A 1 632 ? -2.345 -9.408 -12.286 1.00 88.25 632 MET A C 1
ATOM 4997 O O . MET A 1 632 ? -1.847 -9.380 -13.405 1.00 88.25 632 MET A O 1
ATOM 5001 N N . ARG A 1 633 ? -1.961 -10.297 -11.358 1.00 82.00 633 ARG A N 1
ATOM 5002 C CA . ARG A 1 633 ? -0.919 -11.309 -11.605 1.00 82.00 633 ARG A CA 1
ATOM 5003 C C . ARG A 1 633 ? -1.321 -12.386 -12.612 1.00 82.00 633 ARG A C 1
ATOM 5005 O O . ARG A 1 633 ? -0.444 -12.947 -13.255 1.00 82.00 633 ARG A O 1
ATOM 5012 N N . ARG A 1 634 ? -2.606 -12.733 -12.725 1.00 79.06 634 ARG A N 1
ATOM 5013 C CA . ARG A 1 634 ? -3.061 -13.744 -13.699 1.00 79.06 634 ARG A CA 1
ATOM 5014 C C . ARG A 1 634 ? -3.030 -13.202 -15.126 1.00 79.06 634 ARG A C 1
ATOM 5016 O O . ARG A 1 634 ? -2.534 -13.892 -16.005 1.00 79.06 634 ARG A O 1
ATOM 5023 N N . ILE A 1 635 ? -3.453 -11.950 -15.317 1.00 69.50 635 ILE A N 1
ATOM 5024 C CA . ILE A 1 635 ? -3.461 -11.270 -16.625 1.00 69.50 635 ILE A CA 1
ATOM 5025 C C . ILE A 1 635 ? -2.050 -11.154 -17.230 1.00 69.50 635 ILE A C 1
ATOM 5027 O O . ILE A 1 635 ? -1.922 -11.072 -18.441 1.00 69.50 635 ILE A O 1
ATOM 5031 N N . SER A 1 636 ? -0.989 -11.159 -16.417 1.00 59.53 636 SER A N 1
ATOM 5032 C CA . SER A 1 636 ? 0.393 -11.104 -16.916 1.00 59.53 636 SER A CA 1
ATOM 5033 C C . SER A 1 636 ? 0.998 -12.464 -17.291 1.00 59.53 636 SER A C 1
ATOM 5035 O O . SER A 1 636 ? 2.091 -12.502 -17.849 1.00 59.53 636 SER A O 1
ATOM 5037 N N . VAL A 1 637 ? 0.375 -13.578 -16.886 1.00 51.31 637 VAL A N 1
ATOM 5038 C CA . VAL A 1 637 ? 0.880 -14.947 -17.131 1.00 51.31 637 VAL A CA 1
ATOM 5039 C C . VAL A 1 637 ? 0.225 -15.581 -18.365 1.00 51.31 637 VAL A C 1
ATOM 5041 O O . VAL A 1 637 ? 0.808 -16.496 -18.951 1.00 51.31 637 VAL A O 1
ATOM 5044 N N . GLU A 1 638 ? -0.960 -15.097 -18.740 1.00 33.88 638 GLU A N 1
ATOM 5045 C CA . GLU A 1 638 ? -1.652 -15.376 -20.010 1.00 33.88 638 GLU A CA 1
ATOM 5046 C C . GLU A 1 638 ? -1.148 -14.444 -21.119 1.00 33.88 638 GLU A C 1
ATOM 5048 O O . GLU A 1 638 ? -0.987 -14.944 -22.259 1.00 33.88 638 GLU A O 1
#

Nearest PDB structures (foldseek):
  7li4-assembly1_A  TM=7.978E-01  e=2.352E-73  Homo sapiens
  7li3-assembly1_A  TM=7.936E-01  e=1.101E-71  Homo sapiens
  8tzc-assembly1_A  TM=7.992E-01  e=1.195E-67  Homo sapiens
  8tzg-assembly1_A  TM=7.822E-01  e=1.612E-67  Homo sapiens
  8tzf-assembly1_A  TM=7.055E-01  e=1.168E-62  Homo sapiens

Secondary structure (DSSP, 8-state):
-PPPPEEEE-SSEEEEEEETTEEEEEEEE--TT----EEEEE--SSHHHHHHHHHHHHHHHHHHHHH-GGGSSB-TTTTS-BSS--EEEE-SSTTSPPEEEEHHHHHHHHHH-SEEEPSS-TT-EEEHHHH-TTTTTTTS-GGGB--GGGEE----GGGEEEEETTEEEEEEEETTEEEEEEE--STTHHHHHHHHHHHHTT---TTBPPEEEEEETTEEEEEE--TTEEHHHHHHH-TTT--HHHHHHHHHHHHHHHHHHHHTTEE----SGGGEEES---TT-S--EEE---TT-EE--TT-B----S-TTTS-HHHHTSSS-B-HHHHHHHHHHHHHHHHTTSHHHHTT---SS-TTTGGG--PPPPPPPP----EEEEE-TTSEEEEEEHHHHTSTTPPPSEEEE---TTS-EEEEEEB-SGGGTTEEEEEETTEEEEEETT--EEEEEE-----TTS-HHHHTSPEEEEEESSSEEEEETT-SEEEEEETTTTEEEEEEEHHHHHHHHHTTS----HHHHHHHT-EEEEEEETTTEEEEEETTS-EEEEETTT--EEEEE-SSSSEEEEEEEEE-TTS-EEEEEEEEEESSSS-EEEEEEEEETTHHHHHHHHHHHHHHHHHHHHHHHHHTT-

pLDDT: mean 81.72, std 14.83, range [26.97, 98.44]

Mean predicted aligned error: 13.33 Å

Solvent-accessible surface area (backbone atoms only — not comparable to full-atom values): 35886 Å² total; per-residue (Å²): 131,87,86,77,55,56,71,50,77,69,92,60,33,42,38,39,39,70,45,99,76,31,36,42,39,40,33,64,50,71,53,91,97,46,94,65,74,45,80,47,78,49,55,46,99,43,65,63,9,34,39,53,48,41,57,49,54,56,50,51,53,52,46,37,54,52,79,38,56,75,47,77,36,56,34,86,90,63,94,62,49,57,69,65,77,56,68,37,67,43,61,90,51,92,91,57,78,71,48,77,43,49,47,74,61,51,51,57,44,58,74,76,39,66,57,48,61,38,91,93,44,74,87,42,63,44,52,42,63,76,55,45,30,62,79,64,53,65,48,58,60,76,81,36,51,54,58,72,93,44,50,53,73,62,98,47,79,92,32,55,73,50,74,56,91,59,29,40,30,28,47,33,34,45,78,88,38,71,25,28,38,40,35,39,79,38,93,68,29,68,60,49,52,49,50,26,42,68,55,47,79,75,56,56,46,76,18,42,62,44,71,58,22,40,35,68,84,67,42,33,38,35,26,66,49,47,80,61,39,32,42,42,58,40,36,75,74,43,61,84,72,62,39,73,65,37,47,52,48,40,52,52,27,46,53,52,31,51,54,50,37,50,76,71,35,29,41,57,60,57,62,43,46,71,34,32,30,21,56,46,84,57,67,87,50,86,60,35,29,25,42,47,85,48,73,72,33,43,81,44,58,99,82,36,43,59,61,79,80,55,55,87,78,42,59,28,72,61,41,71,66,65,81,36,59,44,45,70,66,39,49,52,44,13,46,52,54,46,50,50,29,58,74,53,51,28,47,52,68,76,69,67,66,62,85,91,81,72,75,78,69,72,76,73,74,81,81,81,84,83,87,84,83,79,96,67,96,51,71,44,80,44,62,34,66,47,8,32,40,36,31,31,53,55,84,46,69,83,43,94,84,58,74,60,81,46,75,45,81,78,46,33,74,89,16,30,37,53,34,73,30,64,37,65,33,83,93,38,71,61,36,40,36,33,20,33,17,50,30,42,36,31,25,39,84,87,70,46,81,76,46,78,45,75,59,66,62,96,60,91,86,57,69,71,80,38,45,75,25,39,32,47,30,50,42,39,55,94,42,36,40,37,33,23,50,81,20,36,40,37,40,33,29,37,79,86,78,76,38,84,75,49,73,50,54,43,42,58,56,54,46,72,63,34,77,79,62,72,94,74,56,73,70,62,47,52,56,29,26,13,50,44,30,62,43,73,48,87,92,51,39,40,38,39,29,11,41,40,8,32,37,40,35,29,29,70,89,79,72,40,77,77,47,72,46,70,71,74,32,51,22,34,63,44,58,45,82,44,70,45,98,83,74,46,56,27,36,40,37,36,26,36,38,69,82,50,100,85,46,78,44,76,46,79,44,83,38,65,61,59,50,72,58,51,53,56,51,48,52,53,50,50,51,57,42,50,53,49,30,52,52,46,49,50,68,74,75,110

Radius of gyration: 36.0 Å; Cα contacts (8 Å, |Δi|>4): 1152; chains: 1; bounding box: 89×51×108 Å

Foldseek 3Di:
DDQAWDWDDDPFWIWTHRDPQWIKTWGWDDDPPDPDIDIDIDTPQDLNRLLVVLVVVLVVVQCCVFPPVCQQAFPPPDPRHRNDFDWWWDDLDPPDHTDIDTVVVLLVVVLVHQWDADPVHRVRIDGSCRGRVNLFVSNDDPQAADDPVQKADDPDPVQWPDADPQGTWGWTGGNNDIWIKDFRPDPPNSSLLSQLCVLQLPDFALQAWHFRHAGVVRGITTIHDAPQAFQVCCLPPPLPLLDPLLLVQLLVSVVVQLVRCVVVQKDQQEDDRNQWGANDSPSLDLHGTHGHDSSPIDRADPQAGQDLDYDQLLFDPQSPVSPDGHDSVRVVSSSVVRSVCSVVSNPCVVVVDRDDDPPVPVVPDDDDDDDDDDDDFDKDWDWDLQGKIFIGTPVQVVDDPRHGPDIDRGGGNQWTWADKEAALEPVRRQKIWTFTQQWIWIAGVVRDTDDIAGQQDPDPPDDNVFSNAGWNEWYHYCWIWTAGPLDLWTWTAHPVVSDTDDIHRQLVVVVVVCVVPDDDDPVVSSQFSRWAEWDDDNQFWIWTFTQQGKIWTAGPVVRDTLDIDPCNARGWHYWDWDQDPVRFIWIWTWHWHDPDPPDIDIDIDTGRSCVSVVSVSVVVSVVVSVVSSVVSVVVSVD